Protein 5AX6 (pdb70)

Foldseek 3Di:
DLVLLLVVLLLVLLLVQLVLVLLLPQWAWFADPRDTDIDGRLLQDLPHAPPSQAADACPDPFDKTALDCNRKPFDDPPDPVVLQQAAQPLDPVGDPHDTHGPDRSHRPDRDPSQNDPQKHFGIKHQHFPDDGGSGRGFKIKTKIFGNPLSSVVSNQVSQVVVVFHFPFKFKWWAQDDDPSRITFDDDVSGGGTPVCCVVCVVVDDPNIGMTMMTMTGSCVLSDQDPVRPHDDQKDADDDPPHSFAWMWHADPPVPDIDIWGGNNDPDTKTWDWDDPPPPAFIWIFIKDWDADPVRHTDIDTATATPVRHGDDDDDWDKDWDQDPPVGRDIKIKTDKDKDKAAFDDWAPVLWFDPCVVPDDDPQVDRHRKDKDWFDDADDDDDPFDKDKEKDKAWDFAFQAAQDPVGTFFQAPGDVVCRPVTVHDGFDWPAKDWDWDDDPTMIIIKMWTWGAHPVVRDITITIRDRRIMIIMMIIMMSDDYD

Solvent-accessible surface area: 28440 Å² total; per-residue (Å²): 109,94,55,96,45,19,99,3,0,75,14,0,1,45,1,0,2,4,1,11,75,1,5,21,42,105,102,1,35,1,54,60,179,68,110,110,96,105,28,42,0,1,0,31,71,142,108,21,39,118,5,15,54,3,22,0,91,7,100,80,28,79,44,118,6,14,95,68,72,62,61,3,3,62,10,24,112,91,43,76,15,37,49,51,3,9,56,52,103,33,92,113,118,14,24,151,2,116,53,25,3,47,104,78,23,2,56,48,136,56,30,81,74,8,72,124,13,63,0,69,11,26,0,3,0,1,0,2,54,66,143,73,78,10,2,58,9,57,5,0,0,0,0,0,26,64,97,216,80,94,14,4,74,8,0,82,98,4,3,124,142,79,114,35,55,32,117,49,10,8,6,0,18,17,98,76,86,38,16,46,34,3,91,18,2,67,42,123,65,154,22,7,31,48,91,15,28,85,137,37,108,75,84,33,71,193,114,55,59,44,1,5,0,0,0,4,40,6,75,121,43,85,139,99,128,126,83,61,192,35,70,58,140,122,83,21,125,107,100,106,145,124,112,21,3,50,25,46,36,70,57,160,70,72,138,75,132,67,35,73,90,5,160,37,48,207,68,96,83,18,24,100,60,149,78,147,128,103,79,107,51,78,66,7,70,4,76,35,130,19,140,63,148,106,107,134,107,39,60,89,100,63,35,41,28,84,132,28,77,106,33,120,123,178,51,120,60,54,58,100,68,130,16,181,99,159,44,99,105,130,13,9,85,18,115,75,88,89,59,54,20,17,2,77,3,49,81,24,100,43,0,30,16,113,101,63,79,129,95,152,50,83,27,71,70,14,132,13,75,16,60,48,109,28,51,142,40,33,138,29,65,144,75,50,161,7,61,30,36,2,50,29,68,88,38,28,44,32,5,0,2,82,37,122,118,32,124,5,79,0,57,10,72,70,114,112,18,19,227,128,49,58,34,65,89,13,135,84,93,23,40,68,51,94,26,51,82,48,83,71,68,1,21,0,7,3,50,1,17,0,60,8,41,129,86,118,49,103,40,38,0,15,0,0,26,0,0,0,0,52,0,44,21,50,5,1,18,75,94,29,148

Structure (mmCIF, N/CA/C/O backbone):
data_5AX6
#
_entry.id   5AX6
#
_cell.length_a   103.948
_cell.length_b   103.948
_cell.length_c   364.474
_cell.angle_alpha   90.000
_cell.angle_beta   90.000
_cell.angle_gamma   120.000
#
_symmetry.space_group_name_H-M   'H 3 2'
#
loop_
_entity.id
_entity.type
_entity.pdbx_description
1 polymer CofB
2 non-polymer 'ACETATE ION'
3 water water
#
loop_
_atom_site.group_PDB
_atom_site.id
_atom_site.type_symbol
_atom_site.label_atom_id
_atom_site.label_alt_id
_atom_site.label_comp_id
_atom_site.label_asym_id
_atom_site.label_entity_id
_atom_site.label_seq_id
_atom_site.pdbx_PDB_ins_code
_atom_site.Cartn_x
_atom_site.Cartn_y
_atom_site.Cartn_z
_atom_site.occupancy
_atom_site.B_iso_or_equiv
_atom_site.auth_seq_id
_atom_site.auth_comp_id
_atom_site.auth_asym_id
_atom_site.auth_atom_id
_atom_site.pdbx_PDB_model_num
ATOM 1 N N . ASP A 1 3 ? -13.122 -16.879 34.366 1.00 68.36 28 ASP A N 1
ATOM 2 C CA . ASP A 1 3 ? -13.493 -17.001 32.959 1.00 65.19 28 ASP A CA 1
ATOM 3 C C . ASP A 1 3 ? -14.961 -17.416 32.795 1.00 61.77 28 ASP A C 1
ATOM 4 O O . ASP A 1 3 ? -15.365 -18.499 33.223 1.00 56.12 28 ASP A O 1
ATOM 9 N N . GLU A 1 4 ? -15.752 -16.540 32.178 1.00 58.46 29 GLU A N 1
ATOM 10 C CA . GLU A 1 4 ? -17.168 -16.795 31.943 1.00 61.75 29 GLU A CA 1
ATOM 11 C C . GLU A 1 4 ? -17.379 -18.058 31.123 1.00 64.08 29 GLU A C 1
ATOM 12 O O . GLU A 1 4 ? -18.233 -18.888 31.452 1.00 54.36 29 GLU A O 1
ATOM 18 N N . ALA A 1 5 ? -16.610 -18.184 30.044 1.00 60.08 30 ALA A N 1
ATOM 19 C CA . ALA A 1 5 ? -16.732 -19.315 29.132 1.00 59.31 30 ALA A CA 1
ATOM 20 C C . ALA A 1 5 ? -16.589 -20.640 29.875 1.00 52.68 30 ALA A C 1
ATOM 21 O O . ALA A 1 5 ? -17.359 -21.570 29.647 1.00 49.89 30 ALA A O 1
ATOM 23 N N . ARG A 1 6 ? -15.603 -20.714 30.764 1.00 51.70 31 ARG A N 1
ATOM 24 C CA . ARG A 1 6 ? -15.388 -21.902 31.581 1.00 54.41 31 ARG A CA 1
ATOM 25 C C . ARG A 1 6 ? -16.579 -22.155 32.507 1.00 54.89 31 ARG A C 1
ATOM 26 O O . ARG A 1 6 ? -17.098 -23.273 32.587 1.00 43.17 31 ARG A O 1
ATOM 34 N N . ARG A 1 7 ? -17.005 -21.109 33.210 1.00 51.65 32 ARG A N 1
ATOM 35 C CA . ARG A 1 7 ? -18.128 -21.223 34.128 1.00 48.47 32 ARG A CA 1
ATOM 36 C C . ARG A 1 7 ? -19.414 -21.583 33.393 1.00 40.49 32 ARG A C 1
ATOM 37 O O . ARG A 1 7 ? -20.262 -22.290 33.937 1.00 35.23 32 ARG A O 1
ATOM 45 N N . GLN A 1 8 ? -19.561 -21.111 32.160 1.00 34.87 33 GLN A N 1
ATOM 46 C CA . GLN A 1 8 ? -20.765 -21.429 31.410 1.00 40.71 33 GLN A CA 1
ATOM 47 C C . GLN A 1 8 ? -20.814 -22.911 31.063 1.00 41.48 33 GLN A C 1
ATOM 48 O O . GLN A 1 8 ? -21.886 -23.518 31.039 1.00 35.51 33 GLN A O 1
ATOM 54 N N . ILE A 1 9 ? -19.655 -23.499 30.794 1.00 35.45 34 ILE A N 1
ATOM 55 C CA . ILE A 1 9 ? -19.623 -24.901 30.414 1.00 33.35 34 ILE A CA 1
ATOM 56 C C . ILE A 1 9 ? -19.960 -25.782 31.614 1.00 32.25 34 ILE A C 1
ATOM 57 O O . ILE A 1 9 ? -20.714 -26.743 31.485 1.00 31.16 34 ILE A O 1
ATOM 62 N N . VAL A 1 10 ? -19.399 -25.450 32.774 1.00 33.57 35 VAL A N 1
ATOM 63 C CA . VAL A 1 10 ? -19.755 -26.124 34.020 1.00 31.26 35 VAL A CA 1
ATOM 64 C C . VAL A 1 10 ? -21.254 -25.983 34.294 1.00 33.26 35 VAL A C 1
ATOM 65 O O . VAL A 1 10 ? -21.940 -26.967 34.597 1.00 28.42 35 VAL A O 1
ATOM 69 N N . SER A 1 11 ? -21.759 -24.757 34.174 1.00 28.54 36 SER A N 1
ATOM 70 C CA . SER A 1 11 ? -23.171 -24.485 34.438 1.00 28.89 36 SER A CA 1
ATOM 71 C C . SER A 1 11 ? -24.093 -25.243 33.487 1.00 30.03 36 SER A C 1
ATOM 72 O O . SER A 1 11 ? -25.137 -25.742 33.902 1.00 25.80 36 SER A O 1
ATOM 75 N N . ASN A 1 12 ? -23.724 -25.328 32.212 1.00 25.84 37 ASN A N 1
ATOM 76 C CA . ASN A 1 12 ? -24.527 -26.100 31.273 1.00 24.94 37 ASN A CA 1
ATOM 77 C C . ASN A 1 12 ? -24.611 -27.572 31.669 1.00 20.07 37 ASN A C 1
ATOM 78 O O . ASN A 1 12 ? -25.666 -28.199 31.532 1.00 24.42 37 ASN A O 1
ATOM 83 N N . ALA A 1 13 ? -23.504 -28.125 32.142 1.00 23.86 38 ALA A N 1
ATOM 84 C CA . ALA A 1 13 ? -23.480 -29.529 32.540 1.00 29.07 38 ALA A CA 1
ATOM 85 C C . ALA A 1 13 ? -24.282 -29.740 33.834 1.00 24.66 38 ALA A C 1
ATOM 86 O O . ALA A 1 13 ? -25.023 -30.719 33.970 1.00 22.36 38 ALA A O 1
ATOM 88 N N . LEU A 1 14 ? -24.118 -28.825 34.781 1.00 24.52 39 LEU A N 1
ATOM 89 C CA . LEU A 1 14 ? -24.890 -28.868 36.020 1.00 25.36 39 LEU A CA 1
ATOM 90 C C . LEU A 1 14 ? -26.397 -28.819 35.742 1.00 25.71 39 LEU A C 1
ATOM 91 O O . LEU A 1 14 ? -27.167 -29.617 36.287 1.00 23.19 39 LEU A O 1
ATOM 96 N N . ILE A 1 15 ? -26.817 -27.884 34.897 1.00 22.61 40 ILE A N 1
ATOM 97 C CA . ILE A 1 15 ? -28.228 -27.764 34.549 1.00 20.56 40 ILE A CA 1
ATOM 98 C C . ILE A 1 15 ? -28.747 -29.004 33.817 1.00 20.56 40 ILE A C 1
ATOM 99 O O . ILE A 1 15 ? -29.896 -29.409 34.000 1.00 21.12 40 ILE A O 1
ATOM 104 N N . SER A 1 16 ? -27.913 -29.617 32.988 1.00 20.31 41 SER A N 1
ATOM 105 C CA A SER A 1 16 ? -28.344 -30.826 32.295 0.60 23.95 41 SER A CA 1
ATOM 106 C CA B SER A 1 16 ? -28.307 -30.838 32.291 0.40 23.95 41 SER A CA 1
ATOM 107 C C . SER A 1 16 ? -28.629 -31.950 33.280 1.00 20.23 41 SER A C 1
ATOM 108 O O . SER A 1 16 ? -29.619 -32.674 33.126 1.00 20.04 41 SER A O 1
ATOM 113 N N . GLU A 1 17 ? -27.763 -32.097 34.277 1.00 20.84 42 GLU A N 1
ATOM 114 C CA . GLU A 1 17 ? -27.944 -33.093 35.326 1.00 16.66 42 GLU A CA 1
ATOM 115 C C . GLU A 1 17 ? -29.235 -32.803 36.083 1.00 20.61 42 GLU A C 1
ATOM 116 O O . GLU A 1 17 ? -30.075 -33.680 36.279 1.00 17.87 42 GLU A O 1
ATOM 122 N N . ILE A 1 18 ? -29.371 -31.556 36.512 1.00 19.74 43 ILE A N 1
ATOM 123 C CA . ILE A 1 18 ? -30.544 -31.111 37.268 1.00 18.89 43 ILE A CA 1
ATOM 124 C C . ILE A 1 18 ? -31.838 -31.354 36.490 1.00 16.34 43 ILE A C 1
ATOM 125 O O . ILE A 1 18 ? -32.774 -31.951 37.017 1.00 17.76 43 ILE A O 1
ATOM 130 N N . ALA A 1 19 ? -31.882 -30.933 35.227 1.00 17.39 44 ALA A N 1
ATOM 131 C CA . ALA A 1 19 ? -33.100 -31.078 34.432 1.00 19.95 44 ALA A CA 1
ATOM 132 C C . ALA A 1 19 ? -33.480 -32.544 34.260 1.00 20.99 44 ALA A C 1
ATOM 133 O O . ALA A 1 19 ? -34.663 -32.901 34.275 1.00 19.90 44 ALA A O 1
ATOM 135 N N . GLY A 1 20 ? -32.476 -33.394 34.079 1.00 19.77 45 GLY A N 1
ATOM 136 C CA . GLY A 1 20 ? -32.727 -34.816 33.913 1.00 21.21 45 GLY A CA 1
ATOM 137 C C . GLY A 1 20 ? -33.282 -35.476 35.159 1.00 16.90 45 GLY A C 1
ATOM 138 O O . GLY A 1 20 ? -34.223 -36.276 35.084 1.00 19.49 45 GLY A O 1
ATOM 139 N N . ILE A 1 21 ? -32.715 -35.142 36.318 1.00 15.40 46 ILE A N 1
ATOM 140 C CA . ILE A 1 21 ? -33.208 -35.704 37.562 1.00 16.43 46 ILE A CA 1
ATOM 141 C C . ILE A 1 21 ? -34.653 -35.219 37.780 1.00 17.16 46 ILE A C 1
ATOM 142 O O . ILE A 1 21 ? -35.528 -35.979 38.158 1.00 14.84 46 ILE A O 1
ATOM 147 N N . VAL A 1 22 ? -34.896 -33.947 37.518 1.00 18.87 47 VAL A N 1
ATOM 148 C CA . VAL A 1 22 ? -36.248 -33.405 37.689 1.00 18.01 47 VAL A CA 1
ATOM 149 C C . VAL A 1 22 ? -37.242 -34.059 36.729 1.00 17.06 47 VAL A C 1
ATOM 150 O O . VAL A 1 22 ? -38.384 -34.348 37.107 1.00 18.16 47 VAL A O 1
ATOM 154 N N . ASP A 1 23 ? -36.793 -34.336 35.504 1.00 17.75 48 ASP A N 1
ATOM 155 C CA . ASP A 1 23 ? -37.639 -35.015 34.523 1.00 20.49 48 ASP A CA 1
ATOM 156 C C . ASP A 1 23 ? -38.073 -36.376 35.042 1.00 20.29 48 ASP A C 1
ATOM 157 O O . ASP A 1 23 ? -39.220 -36.781 34.874 1.00 18.07 48 ASP A O 1
ATOM 162 N N . PHE A 1 24 ? -37.144 -37.077 35.690 1.00 15.50 49 PHE A N 1
ATOM 163 C CA . PHE A 1 24 ? -37.410 -38.400 36.245 1.00 15.93 49 PHE A CA 1
ATOM 164 C C . PHE A 1 24 ? -38.426 -38.322 37.384 1.00 18.06 49 PHE A C 1
ATOM 165 O O . PHE A 1 24 ? -39.391 -39.105 37.443 1.00 17.81 49 PHE A O 1
ATOM 173 N N . VAL A 1 25 ? -38.195 -37.379 38.293 1.00 16.02 50 VAL A N 1
ATOM 174 C CA . VAL A 1 25 ? -39.122 -37.146 39.397 1.00 15.93 50 VAL A CA 1
ATOM 175 C C . VAL A 1 25 ? -40.526 -36.850 38.853 1.00 16.00 50 VAL A C 1
ATOM 176 O O . VAL A 1 25 ? -41.534 -37.293 39.423 1.00 17.43 50 VAL A O 1
ATOM 180 N N . ALA A 1 26 ? -40.587 -36.106 37.752 1.00 16.61 51 ALA A N 1
ATOM 181 C CA . ALA A 1 26 ? -41.881 -35.669 37.203 1.00 21.36 51 ALA A CA 1
ATOM 182 C C . ALA A 1 26 ? -42.628 -36.753 36.412 1.00 23.26 51 ALA A C 1
ATOM 183 O O . ALA A 1 26 ? -43.708 -36.498 35.860 1.00 21.20 51 ALA A O 1
ATOM 185 N N . GLU A 1 27 ? -42.069 -37.959 36.337 1.00 18.03 52 GLU A N 1
ATOM 186 C CA . GLU A 1 27 ? -42.790 -39.058 35.691 1.00 20.79 52 GLU A CA 1
ATOM 187 C C . GLU A 1 27 ? -43.190 -40.111 36.712 1.00 24.16 52 GLU A C 1
ATOM 188 O O . GLU A 1 27 ? -42.365 -40.914 37.131 1.00 23.16 52 GLU A O 1
ATOM 194 N N . GLU A 1 28 ? -44.457 -40.120 37.119 1.00 19.74 53 GLU A N 1
ATOM 195 C CA . GLU A 1 28 ? -44.901 -41.143 38.050 1.00 20.55 53 GLU A CA 1
ATOM 196 C C . GLU A 1 28 ? -45.009 -42.498 37.368 1.00 23.49 53 GLU A C 1
ATOM 197 O O . GLU A 1 28 ? -44.748 -43.534 37.984 1.00 23.80 53 GLU A O 1
ATOM 203 N N . GLN A 1 29 ? -45.410 -42.482 36.100 1.00 18.68 54 GLN A N 1
ATOM 204 C CA . GLN A 1 29 ? -45.398 -43.669 35.260 1.00 22.08 54 GLN A CA 1
ATOM 205 C C . GLN A 1 29 ? -44.237 -43.544 34.279 1.00 24.53 54 GLN A C 1
ATOM 206 O O . GLN A 1 29 ? -44.091 -42.513 33.623 1.00 21.25 54 GLN A O 1
ATOM 212 N N . ILE A 1 30 ? -43.401 -44.573 34.186 1.00 21.05 55 ILE A N 1
ATOM 213 C CA . ILE A 1 30 ? -42.243 -44.494 33.295 1.00 18.76 55 ILE A CA 1
ATOM 214 C C . ILE A 1 30 ? -42.208 -45.649 32.317 1.00 21.31 55 ILE A C 1
ATOM 215 O O . ILE A 1 30 ? -42.777 -46.706 32.581 1.00 22.40 55 ILE A O 1
ATOM 220 N N . THR A 1 31 ? -41.522 -45.442 31.196 1.00 21.78 56 THR A N 1
ATOM 221 C CA . THR A 1 31 ? -41.339 -46.491 30.203 1.00 23.78 56 THR A CA 1
ATOM 222 C C . THR A 1 31 ? -39.995 -47.190 30.427 1.00 20.39 56 THR A C 1
ATOM 223 O O . THR A 1 31 ? -38.949 -46.547 30.426 1.00 19.83 56 THR A O 1
ATOM 227 N N . VAL A 1 32 ? -40.038 -48.500 30.636 1.00 20.21 57 VAL A N 1
ATOM 228 C CA . VAL A 1 32 ? -38.820 -49.297 30.767 1.00 20.87 57 VAL A CA 1
ATOM 229 C C . VAL A 1 32 ? -38.827 -50.410 29.737 1.00 29.60 57 VAL A C 1
ATOM 230 O O . VAL A 1 32 ? -39.847 -50.663 29.097 1.00 24.61 57 VAL A O 1
ATOM 234 N N . ILE A 1 33 ? -37.682 -51.064 29.567 1.00 26.27 58 ILE A N 1
ATOM 235 C CA . ILE A 1 33 ? -37.588 -52.227 28.699 1.00 23.59 58 ILE A CA 1
ATOM 236 C C . ILE A 1 33 ? -37.519 -53.471 29.570 1.00 33.08 58 ILE A C 1
ATOM 237 O O . ILE A 1 33 ? -36.667 -53.562 30.451 1.00 31.15 58 ILE A O 1
ATOM 242 N N . GLU A 1 34 ? -38.435 -54.408 29.343 1.00 34.51 59 GLU A N 1
ATOM 243 C CA . GLU A 1 34 ? -38.432 -55.703 30.021 1.00 39.40 59 GLU A CA 1
ATOM 244 C C . GLU A 1 34 ? -38.719 -56.781 28.973 1.00 44.72 59 GLU A C 1
ATOM 245 O O . GLU A 1 34 ? -39.638 -56.632 28.170 1.00 49.50 59 GLU A O 1
ATOM 251 N N . GLN A 1 35 ? -37.927 -57.848 28.969 1.00 51.47 60 GLN A N 1
ATOM 252 C CA . GLN A 1 35 ? -38.083 -58.905 27.972 1.00 55.47 60 GLN A CA 1
ATOM 253 C C . GLN A 1 35 ? -38.030 -58.339 26.553 1.00 55.48 60 GLN A C 1
ATOM 254 O O . GLN A 1 35 ? -38.752 -58.792 25.664 1.00 59.77 60 GLN A O 1
ATOM 260 N N . GLY A 1 36 ? -37.188 -57.330 26.358 1.00 44.85 61 GLY A N 1
ATOM 261 C CA . GLY A 1 36 ? -36.986 -56.737 25.049 1.00 40.87 61 GLY A CA 1
ATOM 262 C C . GLY A 1 36 ? -38.039 -55.764 24.545 1.00 43.10 61 GLY A C 1
ATOM 263 O O . GLY A 1 36 ? -37.879 -55.208 23.460 1.00 48.00 61 GLY A O 1
ATOM 264 N N . ILE A 1 37 ? -39.109 -55.542 25.307 1.00 38.93 62 ILE A N 1
ATOM 265 C CA . ILE A 1 37 ? -40.162 -54.624 24.854 1.00 38.66 62 ILE A CA 1
ATOM 266 C C . ILE A 1 37 ? -40.496 -53.525 25.870 1.00 33.89 62 ILE A C 1
ATOM 267 O O . ILE A 1 37 ? -40.294 -53.690 27.074 1.00 34.29 62 ILE A O 1
ATOM 272 N N . GLU A 1 38 ? -41.001 -52.403 25.362 1.00 35.87 63 GLU A N 1
ATOM 273 C CA . GLU A 1 38 ? -41.381 -51.269 26.196 1.00 31.11 63 GLU A CA 1
ATOM 274 C C . GLU A 1 38 ? -42.597 -51.596 27.046 1.00 41.85 63 GLU A C 1
ATOM 275 O O . GLU A 1 38 ? -43.567 -52.185 26.574 1.00 30.00 63 GLU A O 1
ATOM 281 N N . LYS A 1 39 ? -42.526 -51.214 28.314 1.00 30.60 64 LYS A N 1
ATOM 282 C CA . LYS A 1 39 ? -43.585 -51.480 29.268 1.00 30.10 64 LYS A CA 1
ATOM 283 C C . LYS A 1 39 ? -43.713 -50.264 30.179 1.00 26.63 64 LYS A C 1
ATOM 284 O O . LYS A 1 39 ? -42.707 -49.629 30.506 1.00 26.35 64 LYS A O 1
ATOM 290 N N . GLU A 1 40 ? -44.939 -49.916 30.557 1.00 25.14 65 GLU A N 1
ATOM 291 C CA . GLU A 1 40 ? -45.146 -48.840 31.519 1.00 22.44 65 GLU A CA 1
ATOM 292 C C . GLU A 1 40 ? -45.157 -49.414 32.915 1.00 26.03 65 GLU A C 1
ATOM 293 O O . GLU A 1 40 ? -45.872 -50.380 33.194 1.00 26.56 65 GLU A O 1
ATOM 299 N N . ILE A 1 41 ? -44.368 -48.815 33.803 1.00 23.35 66 ILE A N 1
ATOM 300 C CA . ILE A 1 41 ? -44.423 -49.179 35.204 1.00 21.17 66 ILE A CA 1
ATOM 301 C C . ILE A 1 41 ? -44.483 -47.933 36.076 1.00 22.72 66 ILE A C 1
ATOM 302 O O . ILE A 1 41 ? -44.206 -46.818 35.627 1.00 22.87 66 ILE A O 1
ATOM 307 N N . THR A 1 42 ? -44.869 -48.132 37.323 1.00 21.04 67 THR A N 1
ATOM 308 C CA . THR A 1 42 ? -44.771 -47.072 38.298 1.00 21.27 67 THR A CA 1
ATOM 309 C C . THR A 1 42 ? -43.289 -46.755 38.533 1.00 20.29 67 THR A C 1
ATOM 310 O O . THR A 1 42 ? -42.482 -47.661 38.738 1.00 19.70 67 THR A O 1
ATOM 314 N N . ASN A 1 43 ? -42.944 -45.474 38.491 1.00 19.50 68 ASN A N 1
ATOM 315 C CA . ASN A 1 43 ? -41.606 -45.016 38.880 1.00 23.65 68 ASN A CA 1
ATOM 316 C C . ASN A 1 43 ? -41.239 -45.581 40.263 1.00 19.77 68 ASN A C 1
ATOM 317 O O . ASN A 1 43 ? -42.027 -45.475 41.206 1.00 18.79 68 ASN A O 1
ATOM 322 N N . PRO A 1 44 ? -40.048 -46.192 40.393 1.00 18.65 69 PRO A N 1
ATOM 323 C CA . PRO A 1 44 ? -39.664 -46.738 41.702 1.00 20.09 69 PRO A CA 1
ATOM 324 C C . PRO A 1 44 ? -39.667 -45.690 42.814 1.00 17.58 69 PRO A C 1
ATOM 325 O O . PRO A 1 44 ? -39.770 -46.054 43.984 1.00 19.91 69 PRO A O 1
ATOM 329 N N . LEU A 1 45 ? -39.549 -44.412 42.459 1.00 18.99 70 LEU A N 1
ATOM 330 C CA . LEU A 1 45 ? -39.696 -43.353 43.455 1.00 18.54 70 LEU A CA 1
ATOM 331 C C . LEU A 1 45 ? -41.010 -43.490 44.211 1.00 22.39 70 LEU A C 1
ATOM 332 O O . LEU A 1 45 ? -41.094 -43.159 45.392 1.00 20.08 70 LEU A O 1
ATOM 337 N N . TYR A 1 46 ? -42.046 -43.982 43.536 1.00 19.02 71 TYR A N 1
ATOM 338 C CA . TYR A 1 46 ? -43.390 -43.881 44.099 1.00 19.70 71 TYR A CA 1
ATOM 339 C C . TYR A 1 46 ? -44.015 -45.234 44.462 1.00 24.08 71 TYR A C 1
ATOM 340 O O . TYR A 1 46 ? -45.236 -45.356 44.624 1.00 27.60 71 TYR A O 1
ATOM 349 N N . GLU A 1 47 ? -43.158 -46.230 44.617 1.00 24.62 72 GLU A N 1
ATOM 350 C CA . GLU A 1 47 ? -43.561 -47.550 45.086 1.00 26.85 72 GLU A CA 1
ATOM 351 C C . GLU A 1 47 ? -43.276 -47.712 46.570 1.00 32.63 72 GLU A C 1
ATOM 352 O O . GLU A 1 47 ? -42.156 -47.473 47.019 1.00 29.65 72 GLU A O 1
ATOM 358 N N . GLN A 1 48 ? -44.280 -48.130 47.334 1.00 29.20 73 GLN A N 1
ATOM 359 C CA . GLN A 1 48 ? -44.099 -48.309 48.777 1.00 32.95 73 GLN A CA 1
ATOM 360 C C . GLN A 1 48 ? -43.028 -49.339 49.114 1.00 33.16 73 GLN A C 1
ATOM 361 O O . GLN A 1 48 ? -42.472 -49.332 50.209 1.00 36.82 73 GLN A O 1
ATOM 367 N N . SER A 1 49 ? -42.744 -50.233 48.178 1.00 29.60 74 SER A N 1
ATOM 368 C CA . SER A 1 49 ? -41.850 -51.347 48.467 1.00 34.63 74 SER A CA 1
ATOM 369 C C . SER A 1 49 ? -40.438 -51.091 47.975 1.00 33.99 74 SER A C 1
ATOM 370 O O . SER A 1 49 ? -39.568 -51.947 48.108 1.00 33.98 74 SER A O 1
ATOM 373 N N . SER A 1 50 ? -40.202 -49.920 47.392 1.00 33.15 75 SER A N 1
ATOM 374 C CA . SER A 1 50 ? -38.864 -49.622 46.890 1.00 30.50 75 SER A CA 1
ATOM 375 C C . SER A 1 50 ? -37.887 -49.452 48.045 1.00 32.23 75 SER A C 1
ATOM 376 O O . SER A 1 50 ? -38.291 -49.279 49.202 1.00 32.93 75 SER A O 1
ATOM 379 N N . GLY A 1 51 ? -36.598 -49.506 47.726 1.00 28.41 76 GLY A N 1
ATOM 380 C CA . GLY A 1 51 ? -35.571 -49.262 48.717 1.00 26.85 76 GLY A CA 1
ATOM 381 C C . GLY A 1 51 ? -34.784 -48.006 48.405 1.00 24.98 76 GLY A C 1
ATOM 382 O O . GLY A 1 51 ? -35.146 -47.224 47.520 1.00 22.82 76 GLY A O 1
ATOM 383 N N . ILE A 1 52 ? -33.707 -47.817 49.151 1.00 22.34 77 ILE A N 1
ATOM 384 C CA . ILE A 1 52 ? -32.766 -46.719 48.939 1.00 27.22 77 ILE A CA 1
ATOM 385 C C . ILE A 1 52 ? -32.187 -46.753 47.526 1.00 23.53 77 ILE A C 1
ATOM 386 O O . ILE A 1 52 ? -31.850 -47.824 47.030 1.00 23.88 77 ILE A O 1
ATOM 391 N N . PRO A 1 53 ? -32.049 -45.586 46.862 1.00 19.57 78 PRO A N 1
ATOM 392 C CA . PRO A 1 53 ? -32.343 -44.208 47.260 1.00 19.95 78 PRO A CA 1
ATOM 393 C C . PRO A 1 53 ? -33.726 -43.721 46.821 1.00 17.42 78 PRO A C 1
ATOM 394 O O . PRO A 1 53 ? -34.047 -42.546 47.005 1.00 19.77 78 PRO A O 1
ATOM 398 N N . TYR A 1 54 ? -34.519 -44.600 46.224 1.00 17.00 79 TYR A N 1
ATOM 399 C CA . TYR A 1 54 ? -35.780 -44.173 45.637 1.00 17.08 79 TYR A CA 1
ATOM 400 C C . TYR A 1 54 ? -36.767 -43.690 46.674 1.00 19.04 79 TYR A C 1
ATOM 401 O O . TYR A 1 54 ? -37.556 -42.792 46.395 1.00 21.50 79 TYR A O 1
ATOM 410 N N . ILE A 1 55 ? -36.752 -44.308 47.851 1.00 19.98 80 ILE A N 1
ATOM 411 C CA . ILE A 1 55 ? -37.720 -43.933 48.885 1.00 21.00 80 ILE A CA 1
ATOM 412 C C . ILE A 1 55 ? -37.234 -42.796 49.780 1.00 24.82 80 ILE A C 1
ATOM 413 O O . ILE A 1 55 ? -37.947 -42.392 50.698 1.00 19.29 80 ILE A O 1
ATOM 418 N N . ASN A 1 56 ? -36.026 -42.298 49.539 1.00 17.10 81 ASN A N 1
ATOM 419 C CA . ASN A 1 56 ? -35.489 -41.207 50.350 1.00 18.77 81 ASN A CA 1
ATOM 420 C C . ASN A 1 56 ? -36.311 -39.930 50.194 1.00 21.91 81 ASN A C 1
ATOM 421 O O . ASN A 1 56 ? -36.543 -39.484 49.076 1.00 19.65 81 ASN A O 1
ATOM 426 N N . ARG A 1 57 ? -36.730 -39.339 51.312 1.00 19.32 82 ARG A N 1
ATOM 427 C CA . ARG A 1 57 ? -37.408 -38.033 51.300 1.00 19.66 82 ARG A CA 1
ATOM 428 C C . ARG A 1 57 ? -36.927 -37.151 52.431 1.00 17.66 82 ARG A C 1
ATOM 429 O O . ARG A 1 57 ? -36.660 -37.635 53.530 1.00 17.91 82 ARG A O 1
ATOM 437 N N . THR A 1 58 ? -36.866 -35.853 52.174 1.00 17.74 83 THR A N 1
ATOM 438 C CA . THR A 1 58 ? -36.746 -34.890 53.254 1.00 18.71 83 THR A CA 1
ATOM 439 C C . THR A 1 58 ? -38.128 -34.268 53.482 1.00 20.69 83 THR A C 1
ATOM 440 O O . THR A 1 58 ? -39.033 -34.439 52.665 1.00 21.03 83 THR A O 1
ATOM 444 N N . THR A 1 59 ? -38.307 -33.555 54.588 1.00 17.65 84 THR A N 1
ATOM 445 C CA . THR A 1 59 ? -39.648 -33.059 54.909 1.00 22.12 84 THR A CA 1
ATOM 446 C C . THR A 1 59 ? -39.689 -31.546 55.092 1.00 22.87 84 THR A C 1
ATOM 447 O O . THR A 1 59 ? -40.677 -31.001 55.604 1.00 28.00 84 THR A O 1
ATOM 451 N N . ASN A 1 60 ? -38.636 -30.862 54.660 1.00 21.52 85 ASN A N 1
ATOM 452 C CA . ASN A 1 60 ? -38.590 -29.405 54.786 1.00 22.76 85 ASN A CA 1
ATOM 453 C C . ASN A 1 60 ? -39.363 -28.696 53.665 1.00 23.20 85 ASN A C 1
ATOM 454 O O . ASN A 1 60 ? -38.775 -28.117 52.747 1.00 22.64 85 ASN A O 1
ATOM 459 N N . LYS A 1 61 ? -40.692 -28.727 53.753 1.00 23.23 86 LYS A N 1
ATOM 460 C CA . LYS A 1 61 ? -41.534 -28.108 52.719 1.00 27.49 86 LYS A CA 1
ATOM 461 C C . LYS A 1 61 ? -41.363 -26.596 52.673 1.00 21.80 86 LYS A C 1
ATOM 462 O O . LYS A 1 61 ? -41.451 -25.984 51.612 1.00 25.60 86 LYS A O 1
ATOM 468 N N . ASP A 1 62 ? -41.149 -25.997 53.839 1.00 24.23 87 ASP A N 1
ATOM 469 C CA . ASP A 1 62 ? -40.839 -24.576 53.939 1.00 27.04 87 ASP A CA 1
ATOM 470 C C . ASP A 1 62 ? -39.373 -24.360 53.566 1.00 22.77 87 ASP A C 1
ATOM 471 O O . ASP A 1 62 ? -38.493 -24.983 54.151 1.00 23.71 87 ASP A O 1
ATOM 476 N N . LEU A 1 63 ? -39.115 -23.493 52.590 1.00 18.87 88 LEU A N 1
ATOM 477 C CA . LEU A 1 63 ? -37.743 -23.211 52.160 1.00 26.05 88 LEU A CA 1
ATOM 478 C C . LEU A 1 63 ? -36.833 -22.769 53.309 1.00 29.04 88 LEU A C 1
ATOM 479 O O . LEU A 1 63 ? -35.600 -22.893 53.234 1.00 24.67 88 LEU A O 1
ATOM 484 N N . ASN A 1 64 ? -37.439 -22.256 54.375 1.00 26.53 89 ASN A N 1
ATOM 485 C CA . ASN A 1 64 ? -36.662 -21.704 55.473 1.00 24.56 89 ASN A CA 1
ATOM 486 C C . ASN A 1 64 ? -36.488 -22.670 56.637 1.00 26.60 89 ASN A C 1
ATOM 487 O O . ASN A 1 64 ? -35.805 -22.357 57.608 1.00 28.31 89 ASN A O 1
ATOM 492 N N . SER A 1 65 ? -37.086 -23.851 56.530 1.00 23.80 90 SER A N 1
ATOM 493 C CA . SER A 1 65 ? -37.011 -24.833 57.608 1.00 25.42 90 SER A CA 1
ATOM 494 C C . SER A 1 65 ? -35.693 -25.579 57.572 1.00 28.43 90 SER A C 1
ATOM 495 O O . SER A 1 65 ? -34.987 -25.548 56.563 1.00 22.68 90 SER A O 1
ATOM 498 N N . THR A 1 66 ? -35.374 -26.255 58.676 1.00 22.42 91 THR A N 1
ATOM 499 C CA . THR A 1 66 ? -34.128 -27.005 58.801 1.00 19.09 91 THR A CA 1
ATOM 500 C C . THR A 1 66 ? -33.985 -28.093 57.744 1.00 20.00 91 THR A C 1
ATOM 501 O O . THR A 1 66 ? -34.894 -28.901 57.559 1.00 19.61 91 THR A O 1
ATOM 505 N N . MET A 1 67 ? -32.828 -28.125 57.093 1.00 20.40 92 MET A N 1
ATOM 506 C CA . MET A 1 67 ? -32.504 -29.169 56.126 1.00 20.26 92 MET A CA 1
ATOM 507 C C . MET A 1 67 ? -32.206 -30.471 56.850 1.00 26.19 92 MET A C 1
ATOM 508 O O . MET A 1 67 ? -31.672 -30.457 57.965 1.00 22.26 92 MET A O 1
ATOM 513 N N . SER A 1 68 ? -32.536 -31.591 56.222 1.00 18.89 93 SER A N 1
ATOM 514 C CA . SER A 1 68 ? -32.287 -32.902 56.822 1.00 22.92 93 SER A CA 1
ATOM 515 C C . SER A 1 68 ? -30.805 -33.137 57.135 1.00 18.88 93 SER A C 1
ATOM 516 O O . SER A 1 68 ? -29.931 -32.636 56.436 1.00 22.15 93 SER A O 1
ATOM 519 N N . THR A 1 69 ? -30.533 -33.909 58.185 1.00 20.52 94 THR A N 1
ATOM 520 C CA . THR A 1 69 ? -29.166 -34.305 58.525 1.00 22.81 94 THR A CA 1
ATOM 521 C C . THR A 1 69 ? -29.008 -35.810 58.416 1.00 25.47 94 THR A C 1
ATOM 522 O O . THR A 1 69 ? -27.997 -36.370 58.829 1.00 23.32 94 THR A O 1
ATOM 526 N N . ASN A 1 70 ? -30.031 -36.457 57.871 1.00 22.95 95 ASN A N 1
ATOM 527 C CA . ASN A 1 70 ? -30.159 -37.915 57.908 1.00 26.77 95 ASN A CA 1
ATOM 528 C C . ASN A 1 70 ? -29.910 -38.503 56.513 1.00 27.53 95 ASN A C 1
ATOM 529 O O . ASN A 1 70 ? -30.610 -38.155 55.568 1.00 23.42 95 ASN A O 1
ATOM 534 N N . ALA A 1 71 ? -28.911 -39.378 56.373 1.00 26.15 96 ALA A N 1
ATOM 535 C CA . ALA A 1 71 ? -28.494 -39.846 55.045 1.00 26.80 96 ALA A CA 1
ATOM 536 C C . ALA A 1 71 ? -29.503 -40.798 54.408 1.00 24.85 96 ALA A C 1
ATOM 537 O O . ALA A 1 71 ? -29.382 -41.155 53.230 1.00 28.34 96 ALA A O 1
ATOM 539 N N . SER A 1 72 ? -30.491 -41.214 55.191 1.00 23.52 97 SER A N 1
ATOM 540 C CA . SER A 1 72 ? -31.591 -42.011 54.666 1.00 22.45 97 SER A CA 1
ATOM 541 C C . SER A 1 72 ? -32.731 -41.101 54.210 1.00 22.70 97 SER A C 1
ATOM 542 O O . SER A 1 72 ? -33.753 -41.574 53.724 1.00 20.53 97 SER A O 1
ATOM 545 N N . GLU A 1 73 ? -32.553 -39.796 54.387 1.00 20.66 98 GLU A N 1
ATOM 546 C CA . GLU A 1 73 ? -33.552 -38.820 53.947 1.00 22.19 98 GLU A CA 1
ATOM 547 C C . GLU A 1 73 ? -33.045 -38.055 52.733 1.00 16.89 98 GLU A C 1
ATOM 548 O O . GLU A 1 73 ? -33.677 -38.065 51.683 1.00 20.26 98 GLU A O 1
ATOM 554 N N . PHE A 1 74 ? -31.895 -37.402 52.862 1.00 20.99 99 PHE A N 1
ATOM 555 C CA . PHE A 1 74 ? -31.304 -36.798 51.678 1.00 19.35 99 PHE A CA 1
ATOM 556 C C . PHE A 1 74 ? -30.607 -37.875 50.858 1.00 19.83 99 PHE A C 1
ATOM 557 O O . PHE A 1 74 ? -30.453 -39.019 51.299 1.00 21.37 99 PHE A O 1
ATOM 565 N N . ILE A 1 75 ? -30.194 -37.506 49.657 1.00 18.57 100 ILE A N 1
ATOM 566 C CA . ILE A 1 75 ? -29.507 -38.433 48.769 1.00 17.81 100 ILE A CA 1
ATOM 567 C C . ILE A 1 75 ? -28.094 -37.923 48.512 1.00 18.70 100 ILE A C 1
ATOM 568 O O . ILE A 1 75 ? -27.904 -36.847 47.947 1.00 18.70 100 ILE A O 1
ATOM 573 N N . ASN A 1 76 ? -27.096 -38.679 48.943 1.00 21.93 101 ASN A N 1
ATOM 574 C CA . ASN A 1 76 ? -25.722 -38.255 48.719 1.00 23.41 101 ASN A CA 1
ATOM 575 C C . ASN A 1 76 ? -25.403 -38.415 47.238 1.00 23.01 101 ASN A C 1
ATOM 576 O O . ASN A 1 76 ? -25.863 -39.363 46.602 1.00 24.94 101 ASN A O 1
ATOM 581 N N . TRP A 1 77 ? -24.646 -37.481 46.674 1.00 20.97 102 TRP A N 1
ATOM 582 C CA . TRP A 1 77 ? -24.391 -37.494 45.233 1.00 21.75 102 TRP A CA 1
ATOM 583 C C . TRP A 1 77 ? -22.904 -37.315 44.931 1.00 25.10 102 TRP A C 1
ATOM 584 O O . TRP A 1 77 ? -22.169 -36.760 45.744 1.00 26.11 102 TRP A O 1
ATOM 595 N N . GLY A 1 78 ? -22.472 -37.783 43.760 1.00 25.69 103 GLY A N 1
ATOM 596 C CA . GLY A 1 78 ? -21.119 -37.537 43.284 1.00 27.94 103 GLY A CA 1
ATOM 597 C C . GLY A 1 78 ? -20.105 -38.605 43.668 1.00 34.74 103 GLY A C 1
ATOM 598 O O . GLY A 1 78 ? -20.468 -39.748 43.970 1.00 30.94 103 GLY A O 1
ATOM 599 N N . ALA A 1 79 ? -18.828 -38.218 43.663 1.00 40.02 104 ALA A N 1
ATOM 600 C CA . ALA A 1 79 ? -17.719 -39.130 43.951 1.00 36.29 104 ALA A CA 1
ATOM 601 C C . ALA A 1 79 ? -17.886 -39.838 45.293 1.00 34.23 104 ALA A C 1
ATOM 602 O O . ALA A 1 79 ? -18.259 -39.223 46.294 1.00 42.08 104 ALA A O 1
ATOM 604 N N . GLY A 1 80 ? -17.617 -41.141 45.302 1.00 34.08 105 GLY A N 1
ATOM 605 C CA . GLY A 1 80 ? -17.690 -41.925 46.519 1.00 31.48 105 GLY A CA 1
ATOM 606 C C . GLY A 1 80 ? -19.050 -42.536 46.779 1.00 32.35 105 GLY A C 1
ATOM 607 O O . GLY A 1 80 ? -19.202 -43.354 47.687 1.00 34.99 105 GLY A O 1
ATOM 608 N N . THR A 1 81 ? -20.043 -42.142 45.989 1.00 25.66 106 THR A N 1
ATOM 609 C CA . THR A 1 81 ? -21.392 -42.686 46.138 1.00 29.13 106 THR A CA 1
ATOM 610 C C . THR A 1 81 ? -21.714 -43.571 44.944 1.00 27.91 106 THR A C 1
ATOM 611 O O . THR A 1 81 ? -21.071 -43.464 43.903 1.00 28.41 106 THR A O 1
ATOM 615 N N . SER A 1 82 ? -22.718 -44.427 45.099 1.00 26.04 107 SER A N 1
ATOM 616 C CA . SER A 1 82 ? -23.132 -45.325 44.025 1.00 27.23 107 SER A CA 1
ATOM 617 C C . SER A 1 82 ? -24.443 -44.848 43.428 1.00 27.32 107 SER A C 1
ATOM 618 O O . SER A 1 82 ? -24.999 -45.468 42.512 1.00 24.79 107 SER A O 1
ATOM 621 N N . THR A 1 83 ? -24.907 -43.715 43.937 1.00 20.41 108 THR A N 1
ATOM 622 C CA . THR A 1 83 ? -26.253 -43.226 43.667 1.00 20.12 108 THR A CA 1
ATOM 623 C C . THR A 1 83 ? -26.585 -43.099 42.188 1.00 23.04 108 THR A C 1
ATOM 624 O O . THR A 1 83 ? -27.732 -43.310 41.795 1.00 21.10 108 THR A O 1
ATOM 628 N N . ARG A 1 84 ? -25.594 -42.773 41.358 1.00 19.90 109 ARG A N 1
ATOM 629 C CA . ARG A 1 84 ? -25.891 -42.550 39.946 1.00 19.41 109 ARG A CA 1
ATOM 630 C C . ARG A 1 84 ? -26.478 -43.783 39.266 1.00 19.97 109 ARG A C 1
ATOM 631 O O . ARG A 1 84 ? -27.286 -43.659 38.338 1.00 19.00 109 ARG A O 1
ATOM 639 N N . ILE A 1 85 ? -26.101 -44.974 39.719 1.00 20.89 110 ILE A N 1
ATOM 640 C CA . ILE A 1 85 ? -26.579 -46.185 39.053 1.00 19.28 110 ILE A CA 1
ATOM 641 C C . ILE A 1 85 ? -28.093 -46.343 39.134 1.00 20.23 110 ILE A C 1
ATOM 642 O O . ILE A 1 85 ? -28.700 -46.934 38.248 1.00 18.70 110 ILE A O 1
ATOM 647 N N . PHE A 1 86 ? -28.716 -45.783 40.164 1.00 18.97 111 PHE A N 1
ATOM 648 C CA . PHE A 1 86 ? -30.168 -45.929 40.301 1.00 17.87 111 PHE A CA 1
ATOM 649 C C . PHE A 1 86 ? -30.967 -44.957 39.429 1.00 17.13 111 PHE A C 1
ATOM 650 O O . PHE A 1 86 ? -32.177 -45.118 39.260 1.00 20.60 111 PHE A O 1
ATOM 658 N N . PHE A 1 87 ? -30.291 -43.960 38.873 1.00 16.95 112 PHE A N 1
ATOM 659 C CA . PHE A 1 87 ? -30.945 -42.983 38.010 1.00 16.63 112 PHE A CA 1
ATOM 660 C C . PHE A 1 87 ? -30.450 -43.072 36.575 1.00 18.87 112 PHE A C 1
ATOM 661 O O . PHE A 1 87 ? -30.709 -42.180 35.762 1.00 18.53 112 PHE A O 1
ATOM 669 N N . THR A 1 88 ? -29.740 -44.152 36.271 1.00 17.69 113 THR A N 1
ATOM 670 C CA . THR A 1 88 ? -29.282 -44.385 34.902 1.00 16.38 113 THR A CA 1
ATOM 671 C C . THR A 1 88 ? -29.633 -45.806 34.466 1.00 18.06 113 THR A C 1
ATOM 672 O O . THR A 1 88 ? -29.947 -46.644 35.293 1.00 15.53 113 THR A O 1
ATOM 676 N N . ARG A 1 89 ? -29.604 -46.067 33.165 1.00 17.10 114 ARG A N 1
ATOM 677 C CA . ARG A 1 89 ? -30.034 -47.375 32.666 1.00 20.73 114 ARG A CA 1
ATOM 678 C C . ARG A 1 89 ? -29.219 -48.526 33.237 1.00 20.27 114 ARG A C 1
ATOM 679 O O . ARG A 1 89 ? -28.001 -48.426 33.386 1.00 20.69 114 ARG A O 1
ATOM 687 N N . LYS A 1 90 ? -29.899 -49.625 33.531 1.00 17.02 115 LYS A N 1
ATOM 688 C CA . LYS A 1 90 ? -29.226 -50.853 33.936 1.00 20.80 115 LYS A CA 1
ATOM 689 C C . LYS A 1 90 ? -28.145 -51.254 32.919 1.00 22.00 115 LYS A C 1
ATOM 690 O O . LYS A 1 90 ? -27.053 -51.669 33.298 1.00 21.26 115 LYS A O 1
ATOM 696 N N . TYR A 1 91 ? -28.442 -51.103 31.631 1.00 20.47 116 TYR A N 1
ATOM 697 C CA . TYR A 1 91 ? -27.498 -51.541 30.607 1.00 23.68 116 TYR A CA 1
ATOM 698 C C . TYR A 1 91 ? -26.656 -50.404 30.069 1.00 22.44 116 TYR A C 1
ATOM 699 O O . TYR A 1 91 ? -26.275 -50.399 28.899 1.00 20.62 116 TYR A O 1
ATOM 708 N N . CYS A 1 92 ? -26.371 -49.437 30.938 1.00 17.25 117 CYS A N 1
ATOM 709 C CA . CYS A 1 92 ? -25.281 -48.498 30.708 1.00 19.96 117 CYS A CA 1
ATOM 710 C C . CYS A 1 92 ? -23.978 -49.258 30.433 1.00 24.82 117 CYS A C 1
ATOM 711 O O . CYS A 1 92 ? -23.083 -48.745 29.760 1.00 22.52 117 CYS A O 1
ATOM 714 N N . ILE A 1 93 ? -23.869 -50.464 30.986 1.00 21.22 118 ILE A N 1
ATOM 715 C CA . ILE A 1 93 ? -22.813 -51.404 30.575 1.00 19.40 118 ILE A CA 1
ATOM 716 C C . ILE A 1 93 ? -23.476 -52.675 30.058 1.00 24.90 118 ILE A C 1
ATOM 717 O O . ILE A 1 93 ? -24.614 -52.968 30.410 1.00 20.91 118 ILE A O 1
ATOM 722 N N . SER A 1 94 ? -22.771 -53.420 29.210 1.00 19.37 119 SER A N 1
ATOM 723 C CA . SER A 1 94 ? -23.366 -54.533 28.493 1.00 22.82 119 SER A CA 1
ATOM 724 C C . SER A 1 94 ? -23.901 -55.612 29.434 1.00 21.92 119 SER A C 1
ATOM 725 O O . SER A 1 94 ? -24.979 -56.164 29.221 1.00 26.44 119 SER A O 1
ATOM 728 N N . THR A 1 95 ? -23.152 -55.895 30.488 1.00 21.71 120 THR A N 1
ATOM 729 C CA . THR A 1 95 ? -23.512 -56.968 31.391 1.00 22.55 120 THR A CA 1
ATOM 730 C C . THR A 1 95 ? -24.573 -56.540 32.400 1.00 25.11 120 THR A C 1
ATOM 731 O O . THR A 1 95 ? -25.114 -57.376 33.113 1.00 20.50 120 THR A O 1
ATOM 735 N N . GLY A 1 96 ? -24.846 -55.236 32.467 1.00 23.06 121 GLY A N 1
ATOM 736 C CA . GLY A 1 96 ? -25.842 -54.710 33.385 1.00 20.61 121 GLY A CA 1
ATOM 737 C C . GLY A 1 96 ? -25.245 -54.285 34.724 1.00 26.76 121 GLY A C 1
ATOM 738 O O . GLY A 1 96 ? -24.416 -54.990 35.307 1.00 23.55 121 GLY A O 1
ATOM 739 N N . THR A 1 97 ? -25.660 -53.119 35.205 1.00 22.78 122 THR A N 1
ATOM 740 C CA . THR A 1 97 ? -25.294 -52.666 36.543 1.00 20.82 122 THR A CA 1
ATOM 741 C C . THR A 1 97 ? -26.181 -53.301 37.589 1.00 24.15 122 THR A C 1
ATOM 742 O O . THR A 1 97 ? -27.062 -54.101 37.267 1.00 24.90 122 THR A O 1
ATOM 746 N N . GLN A 1 98 ? -25.972 -52.914 38.848 1.00 25.26 123 GLN A N 1
ATOM 747 C CA . GLN A 1 98 ? -26.859 -53.322 39.932 1.00 26.24 123 GLN A CA 1
ATOM 748 C C . GLN A 1 98 ? -28.198 -52.580 39.919 1.00 28.19 123 GLN A C 1
ATOM 749 O O . GLN A 1 98 ? -29.109 -52.922 40.679 1.00 29.62 123 GLN A O 1
ATOM 755 N N . GLY A 1 99 ? -28.311 -51.551 39.084 1.00 29.03 124 GLY A N 1
ATOM 756 C CA . GLY A 1 99 ? -29.589 -50.880 38.896 1.00 23.67 124 GLY A CA 1
ATOM 757 C C . GLY A 1 99 ? -30.591 -51.875 38.330 1.00 27.53 124 GLY A C 1
ATOM 758 O O . GLY A 1 99 ? -30.219 -52.791 37.594 1.00 25.84 124 GLY A O 1
ATOM 759 N N . ASN A 1 100 ? -31.864 -51.703 38.663 1.00 25.06 125 ASN A N 1
ATOM 760 C CA . ASN A 1 100 ? -32.875 -52.687 38.295 1.00 25.42 125 ASN A CA 1
ATOM 761 C C . ASN A 1 100 ? -33.750 -52.277 37.119 1.00 27.07 125 ASN A C 1
ATOM 762 O O . ASN A 1 100 ? -34.625 -53.038 36.706 1.00 29.82 125 ASN A O 1
ATOM 767 N N . TYR A 1 101 ? -33.509 -51.087 36.574 1.00 21.41 126 TYR A N 1
ATOM 768 C CA . TYR A 1 101 ? -34.385 -50.543 35.550 1.00 20.25 126 TYR A CA 1
ATOM 769 C C . TYR A 1 101 ? -33.668 -50.149 34.275 1.00 17.91 126 TYR A C 1
ATOM 770 O O . TYR A 1 101 ? -32.730 -49.333 34.271 1.00 18.94 126 TYR A O 1
ATOM 779 N N . GLU A 1 102 ? -34.126 -50.730 33.175 1.00 19.18 127 GLU A N 1
ATOM 780 C CA . GLU A 1 102 ? -33.687 -50.292 31.873 1.00 21.58 127 GLU A CA 1
ATOM 781 C C . GLU A 1 102 ? -34.631 -49.217 31.365 1.00 21.83 127 GLU A C 1
ATOM 782 O O . GLU A 1 102 ? -35.566 -49.520 30.623 1.00 22.69 127 GLU A O 1
ATOM 788 N N . PHE A 1 103 ? -34.405 -47.969 31.776 1.00 19.70 128 PHE A N 1
ATOM 789 C CA . PHE A 1 103 ? -35.191 -46.851 31.256 1.00 22.65 128 PHE A CA 1
ATOM 790 C C . PHE A 1 103 ? -35.128 -46.799 29.730 1.00 26.68 128 PHE A C 1
ATOM 791 O O . PHE A 1 103 ? -34.086 -47.072 29.138 1.00 22.55 128 PHE A O 1
ATOM 799 N N . SER A 1 104 ? -36.243 -46.464 29.083 1.00 22.73 129 SER A N 1
ATOM 800 C CA . SER A 1 104 ? -36.279 -46.467 27.615 1.00 23.25 129 SER A CA 1
ATOM 801 C C . SER A 1 104 ? -35.485 -45.314 27.038 1.00 27.33 129 SER A C 1
ATOM 802 O O . SER A 1 104 ? -35.076 -45.363 25.885 1.00 27.31 129 SER A O 1
ATOM 805 N N . LYS A 1 105 ? -35.268 -44.286 27.853 1.00 22.05 130 LYS A N 1
ATOM 806 C CA . LYS A 1 105 ? -34.499 -43.109 27.472 1.00 26.28 130 LYS A CA 1
ATOM 807 C C . LYS A 1 105 ? -33.524 -42.776 28.591 1.00 30.33 130 LYS A C 1
ATOM 808 O O . LYS A 1 105 ? -33.762 -43.156 29.728 1.00 28.52 130 LYS A O 1
ATOM 814 N N . ASP A 1 106 ? -32.451 -42.048 28.301 1.00 21.29 131 ASP A N 1
ATOM 815 C CA . ASP A 1 106 ? -31.565 -41.581 29.371 1.00 23.14 131 ASP A CA 1
ATOM 816 C C . ASP A 1 106 ? -32.047 -40.259 29.958 1.00 23.88 131 ASP A C 1
ATOM 817 O O . ASP A 1 106 ? -32.146 -39.260 29.254 1.00 26.72 131 ASP A O 1
ATOM 822 N N . TYR A 1 107 ? -32.339 -40.242 31.250 1.00 19.44 132 TYR A N 1
ATOM 823 C CA . TYR A 1 107 ? -32.652 -38.975 31.906 1.00 17.50 132 TYR A CA 1
ATOM 824 C C . TYR A 1 107 ? -31.384 -38.161 32.063 1.00 22.96 132 TYR A C 1
ATOM 825 O O . TYR A 1 107 ? -31.354 -36.960 31.793 1.00 19.87 132 TYR A O 1
ATOM 834 N N . ILE A 1 108 ? -30.334 -38.837 32.521 1.00 19.78 133 ILE A N 1
ATOM 835 C CA . ILE A 1 108 ? -29.000 -38.266 32.572 1.00 20.89 133 ILE A CA 1
ATOM 836 C C . ILE A 1 108 ? -28.049 -39.283 31.944 1.00 20.90 133 ILE A C 1
ATOM 837 O O . ILE A 1 108 ? -28.369 -40.466 31.874 1.00 19.54 133 ILE A O 1
ATOM 842 N N . PRO A 1 109 ? -26.883 -38.820 31.488 1.00 20.60 134 PRO A N 1
ATOM 843 C CA . PRO A 1 109 ? -25.933 -39.729 30.830 1.00 23.50 134 PRO A CA 1
ATOM 844 C C . PRO A 1 109 ? -25.421 -40.831 31.757 1.00 22.66 134 PRO A C 1
ATOM 845 O O . PRO A 1 109 ? -25.298 -40.617 32.963 1.00 19.88 134 PRO A O 1
ATOM 849 N N . CYS A 1 110 ? -25.119 -41.998 31.197 1.00 20.87 135 CYS A N 1
ATOM 850 C CA . CYS A 1 110 ? -24.505 -43.071 31.961 1.00 23.92 135 CYS A CA 1
ATOM 851 C C . CYS A 1 110 ? -23.282 -42.578 32.707 1.00 23.39 135 CYS A C 1
ATOM 852 O O . CYS A 1 110 ? -23.105 -42.828 33.902 1.00 21.27 135 CYS A O 1
ATOM 855 N N . GLU A 1 111 ? -22.436 -41.867 31.980 1.00 23.12 136 GLU A N 1
ATOM 856 C CA . GLU A 1 111 ? -21.214 -41.337 32.548 1.00 20.84 136 GLU A CA 1
ATOM 857 C C . GLU A 1 111 ? -21.455 -39.896 32.963 1.00 22.62 136 GLU A C 1
ATOM 858 O O . GLU A 1 111 ? -21.959 -39.105 32.170 1.00 25.43 136 GLU A O 1
ATOM 864 N N . GLU A 1 112 ? -21.118 -39.552 34.202 1.00 23.76 137 GLU A N 1
ATOM 865 C CA . GLU A 1 112 ? -21.213 -38.157 34.610 1.00 25.82 137 GLU A CA 1
ATOM 866 C C . GLU A 1 112 ? -20.378 -37.309 33.672 1.00 27.49 137 GLU A C 1
ATOM 867 O O . GLU A 1 112 ? -19.263 -37.698 33.327 1.00 27.78 137 GLU A O 1
ATOM 873 N N . PRO A 1 113 ? -20.924 -36.162 33.237 1.00 27.05 138 PRO A N 1
ATOM 874 C CA . PRO A 1 113 ? -20.202 -35.194 32.403 1.00 33.15 138 PRO A CA 1
ATOM 875 C C . PRO A 1 113 ? -18.784 -34.943 32.915 1.00 32.69 138 PRO A C 1
ATOM 876 O O . PRO A 1 113 ? -18.585 -34.608 34.083 1.00 30.88 138 PRO A O 1
ATOM 880 N N . ALA A 1 114 ? -17.814 -35.133 32.025 1.00 31.59 139 ALA A N 1
ATOM 881 C CA . ALA A 1 114 ? -16.395 -35.079 32.366 1.00 36.48 139 ALA A CA 1
ATOM 882 C C . ALA A 1 114 ? -16.001 -33.807 33.107 1.00 26.80 139 ALA A C 1
ATOM 883 O O . ALA A 1 114 ? -15.227 -33.853 34.062 1.00 31.58 139 ALA A O 1
ATOM 885 N N . ILE A 1 115 ? -16.545 -32.679 32.669 1.00 32.67 140 ILE A N 1
ATOM 886 C CA . ILE A 1 115 ? -16.185 -31.385 33.239 1.00 33.50 140 ILE A CA 1
ATOM 887 C C . ILE A 1 115 ? -16.492 -31.338 34.740 1.00 37.56 140 ILE A C 1
ATOM 888 O O . ILE A 1 115 ? -15.824 -30.638 35.501 1.00 31.97 140 ILE A O 1
ATOM 893 N N . LEU A 1 116 ? -17.474 -32.122 35.175 1.00 29.54 141 LEU A N 1
ATOM 894 C CA . LEU A 1 116 ? -17.905 -32.085 36.571 1.00 30.78 141 LEU A CA 1
ATOM 895 C C . LEU A 1 116 ? -17.070 -32.978 37.494 1.00 31.16 141 LEU A C 1
ATOM 896 O O . LEU A 1 116 ? -17.317 -33.037 38.702 1.00 34.14 141 LEU A O 1
ATOM 901 N N . SER A 1 117 ? -16.075 -33.665 36.941 1.00 32.61 142 SER A N 1
ATOM 902 C CA . SER A 1 117 ? -15.255 -34.558 37.758 1.00 34.48 142 SER A CA 1
ATOM 903 C C . SER A 1 117 ? -14.377 -33.764 38.723 1.00 40.33 142 SER A C 1
ATOM 904 O O . SER A 1 117 ? -14.138 -34.197 39.850 1.00 38.97 142 SER A O 1
ATOM 907 N N . ASN A 1 118 ? -13.899 -32.599 38.296 1.00 38.56 143 ASN A N 1
ATOM 908 C CA . ASN A 1 118 ? -13.122 -31.756 39.212 1.00 46.25 143 ASN A CA 1
ATOM 909 C C . ASN A 1 118 ? -13.366 -30.260 39.041 1.00 44.49 143 ASN A C 1
ATOM 910 O O . ASN A 1 118 ? -12.455 -29.456 39.221 1.00 45.87 143 ASN A O 1
ATOM 915 N N . SER A 1 119 ? -14.598 -29.888 38.706 1.00 41.25 144 SER A N 1
ATOM 916 C CA . SER A 1 119 ? -14.954 -28.481 38.577 1.00 33.46 144 SER A CA 1
ATOM 917 C C . SER A 1 119 ? -15.079 -27.838 39.951 1.00 36.81 144 SER A C 1
ATOM 918 O O . SER A 1 119 ? -15.247 -28.526 40.961 1.00 38.71 144 SER A O 1
ATOM 921 N N . ASP A 1 120 ? -15.000 -26.514 39.982 1.00 36.05 145 ASP A N 1
ATOM 922 C CA . ASP A 1 120 ? -15.088 -25.769 41.232 1.00 44.06 145 ASP A CA 1
ATOM 923 C C . ASP A 1 120 ? -16.467 -25.902 41.877 1.00 40.58 145 ASP A C 1
ATOM 924 O O . ASP A 1 120 ? -16.627 -25.709 43.085 1.00 41.42 145 ASP A O 1
ATOM 929 N N . LEU A 1 121 ? -17.459 -26.234 41.061 1.00 34.31 146 LEU A N 1
ATOM 930 C CA . LEU A 1 121 ? -18.835 -26.351 41.520 1.00 32.47 146 LEU A CA 1
ATOM 931 C C . LEU A 1 121 ? -19.382 -27.713 41.111 1.00 29.21 146 LEU A C 1
ATOM 932 O O . LEU A 1 121 ? -19.320 -28.078 39.936 1.00 27.34 146 LEU A O 1
ATOM 937 N N . LYS A 1 122 ? -19.904 -28.457 42.085 1.00 23.58 147 LYS A N 1
ATOM 938 C CA . LYS A 1 122 ? -20.399 -29.820 41.871 1.00 24.09 147 LYS A CA 1
ATOM 939 C C . LYS A 1 122 ? -21.676 -30.063 42.657 1.00 26.39 147 LYS A C 1
ATOM 940 O O . LYS A 1 122 ? -21.868 -29.477 43.716 1.00 21.26 147 LYS A O 1
ATOM 946 N N . ILE A 1 123 ? -22.520 -30.967 42.179 1.00 22.91 148 ILE A N 1
ATOM 947 C CA . ILE A 1 123 ? -23.664 -31.389 42.992 1.00 19.51 148 ILE A CA 1
ATOM 948 C C . ILE A 1 123 ? -23.210 -32.338 44.090 1.00 21.03 148 ILE A C 1
ATOM 949 O O . ILE A 1 123 ? -22.646 -33.394 43.815 1.00 20.91 148 ILE A O 1
ATOM 954 N N . ASP A 1 124 ? -23.461 -31.960 45.341 1.00 21.30 149 ASP A N 1
ATOM 955 C CA . ASP A 1 124 ? -22.982 -32.733 46.479 1.00 22.12 149 ASP A CA 1
ATOM 956 C C . ASP A 1 124 ? -24.079 -33.614 47.082 1.00 19.88 149 ASP A C 1
ATOM 957 O O . ASP A 1 124 ? -23.814 -34.621 47.734 1.00 22.33 149 ASP A O 1
ATOM 962 N N . ARG A 1 125 ? -25.323 -33.226 46.846 1.00 18.48 150 ARG A N 1
ATOM 963 C CA . ARG A 1 125 ? -26.428 -33.821 47.563 1.00 18.85 150 ARG A CA 1
ATOM 964 C C . ARG A 1 125 ? -27.735 -33.367 46.941 1.00 16.24 150 ARG A C 1
ATOM 965 O O . ARG A 1 125 ? -27.825 -32.257 46.405 1.00 19.71 150 ARG A O 1
ATOM 973 N N . ILE A 1 126 ? -28.725 -34.250 46.990 1.00 19.07 151 ILE A N 1
ATOM 974 C CA . ILE A 1 126 ? -30.050 -33.985 46.445 1.00 18.68 151 ILE A CA 1
ATOM 975 C C . ILE A 1 126 ? -31.089 -34.291 47.500 1.00 19.42 151 ILE A C 1
ATOM 976 O O . ILE A 1 126 ? -31.012 -35.326 48.172 1.00 21.50 151 ILE A O 1
ATOM 981 N N . ASP A 1 127 ? -32.045 -33.376 47.670 1.00 17.92 152 ASP A N 1
ATOM 982 C CA . ASP A 1 127 ? -33.136 -33.556 48.623 1.00 18.53 152 ASP A CA 1
ATOM 983 C C . ASP A 1 127 ? -34.461 -33.638 47.871 1.00 17.15 152 ASP A C 1
ATOM 984 O O . ASP A 1 127 ? -34.837 -32.669 47.223 1.00 18.27 152 ASP A O 1
ATOM 989 N N . PHE A 1 128 ? -35.151 -34.775 47.967 1.00 15.33 153 PHE A N 1
ATOM 990 C CA . PHE A 1 128 ? -36.502 -34.939 47.419 1.00 17.18 153 PHE A CA 1
ATOM 991 C C . PHE A 1 128 ? -37.503 -34.568 48.507 1.00 17.97 153 PHE A C 1
ATOM 992 O O . PHE A 1 128 ? -37.761 -35.372 49.410 1.00 18.18 153 PHE A O 1
ATOM 1000 N N . VAL A 1 129 ? -38.057 -33.363 48.432 1.00 14.66 154 VAL A N 1
ATOM 1001 C CA . VAL A 1 129 ? -38.951 -32.872 49.485 1.00 19.20 154 VAL A CA 1
ATOM 1002 C C . VAL A 1 129 ? -40.353 -33.478 49.346 1.00 19.75 154 VAL A C 1
ATOM 1003 O O . VAL A 1 129 ? -41.036 -33.244 48.352 1.00 20.27 154 VAL A O 1
ATOM 1007 N N . ALA A 1 130 ? -40.769 -34.265 50.336 1.00 18.22 155 ALA A N 1
ATOM 1008 C CA . ALA A 1 130 ? -42.038 -34.998 50.259 1.00 19.23 155 ALA A CA 1
ATOM 1009 C C . ALA A 1 130 ? -43.223 -34.119 50.582 1.00 31.19 155 ALA A C 1
ATOM 1010 O O . ALA A 1 130 ? -43.154 -33.278 51.478 1.00 26.09 155 ALA A O 1
ATOM 1012 N N . THR A 1 131 ? -44.316 -34.340 49.858 1.00 29.62 156 THR A N 1
ATOM 1013 C CA . THR A 1 131 ? -45.555 -33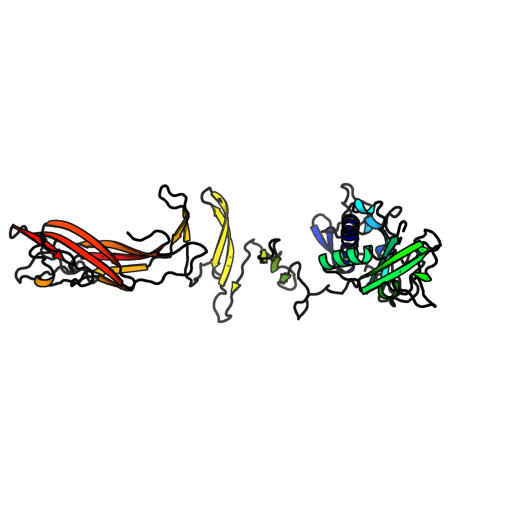.624 50.107 1.00 35.41 156 THR A CA 1
ATOM 1014 C C . THR A 1 131 ? -46.250 -34.146 51.369 1.00 33.59 156 THR A C 1
ATOM 1015 O O . THR A 1 131 ? -47.000 -33.413 52.009 1.00 35.05 156 THR A O 1
ATOM 1019 N N . ASP A 1 132 ? -46.003 -35.403 51.733 1.00 31.64 157 ASP A N 1
ATOM 1020 C CA . ASP A 1 132 ? -46.536 -35.932 52.992 1.00 38.86 157 ASP A CA 1
ATOM 1021 C C . ASP A 1 132 ? -45.587 -36.961 53.602 1.00 43.31 157 ASP A C 1
ATOM 1022 O O . ASP A 1 132 ? -44.471 -37.137 53.123 1.00 40.31 157 ASP A O 1
ATOM 1027 N N . ASN A 1 133 ? -46.020 -37.640 54.661 1.00 36.98 158 ASN A N 1
ATOM 1028 C CA . ASN A 1 133 ? -45.107 -38.503 55.413 1.00 41.59 158 ASN A CA 1
ATOM 1029 C C . ASN A 1 133 ? -45.209 -39.987 55.054 1.00 37.83 158 ASN A C 1
ATOM 1030 O O . ASN A 1 133 ? -44.733 -40.845 55.792 1.00 42.66 158 ASN A O 1
ATOM 1035 N N . THR A 1 134 ? -45.806 -40.289 53.909 1.00 35.43 159 THR A N 1
ATOM 1036 C CA . THR A 1 134 ? -45.939 -41.674 53.486 1.00 34.47 159 THR A CA 1
ATOM 1037 C C . THR A 1 134 ? -44.725 -42.157 52.685 1.00 40.12 159 THR A C 1
ATOM 1038 O O . THR A 1 134 ? -44.018 -41.360 52.068 1.00 32.83 159 THR A O 1
ATOM 1042 N N . VAL A 1 135 ? -44.488 -43.468 52.702 1.00 31.48 160 VAL A N 1
ATOM 1043 C CA . VAL A 1 135 ? -43.410 -44.050 51.918 1.00 35.41 160 VAL A CA 1
ATOM 1044 C C . VAL A 1 135 ? -43.765 -43.950 50.442 1.00 34.78 160 VAL A C 1
ATOM 1045 O O . VAL A 1 135 ? -44.878 -44.282 50.048 1.00 34.20 160 VAL A O 1
ATOM 1049 N N . GLY A 1 136 ? -42.821 -43.488 49.631 1.00 29.12 161 GLY A N 1
ATOM 1050 C CA . GLY A 1 136 ? -43.085 -43.277 48.217 1.00 30.80 161 GLY A CA 1
ATOM 1051 C C . GLY A 1 136 ? -43.937 -42.045 47.943 1.00 30.25 161 GLY A C 1
ATOM 1052 O O . GLY A 1 136 ? -44.533 -41.915 46.875 1.00 29.34 161 GLY A O 1
ATOM 1053 N N . SER A 1 137 ? -43.990 -41.138 48.914 1.00 28.91 162 SER A N 1
ATOM 1054 C CA . SER A 1 137 ? -44.741 -39.894 48.785 1.00 20.67 162 SER A CA 1
ATOM 1055 C C . SER A 1 137 ? -44.398 -39.118 47.519 1.00 25.56 162 SER A C 1
ATOM 1056 O O . SER A 1 137 ? -43.274 -39.192 47.033 1.00 21.61 162 SER A O 1
ATOM 1059 N N . ALA A 1 138 ? -45.364 -38.358 47.006 1.00 19.39 163 ALA A N 1
ATOM 1060 C CA . ALA A 1 138 ? -45.100 -37.436 45.899 1.00 23.28 163 ALA A CA 1
ATOM 1061 C C . ALA A 1 138 ? -44.054 -36.419 46.325 1.00 19.50 163 ALA A C 1
ATOM 1062 O O . ALA A 1 138 ? -43.888 -36.139 47.512 1.00 19.00 163 ALA A O 1
ATOM 1064 N N . ILE A 1 139 ? -43.343 -35.874 45.350 1.00 17.28 164 ILE A N 1
ATOM 1065 C CA . ILE A 1 139 ? -42.252 -34.953 45.612 1.00 17.81 164 ILE A CA 1
ATOM 1066 C C . ILE A 1 139 ? -42.640 -33.561 45.128 1.00 16.38 164 ILE A C 1
ATOM 1067 O O . ILE A 1 139 ? -42.930 -33.370 43.939 1.00 21.26 164 ILE A O 1
ATOM 1072 N N . GLU A 1 140 ? -42.657 -32.588 46.030 1.00 18.00 165 GLU A N 1
ATOM 1073 C CA . GLU A 1 140 ? -43.144 -31.266 45.650 1.00 21.97 165 GLU A CA 1
ATOM 1074 C C . GLU A 1 140 ? -42.026 -30.287 45.379 1.00 20.45 165 GLU A C 1
ATOM 1075 O O . GLU A 1 140 ? -42.253 -29.184 44.866 1.00 16.72 165 GLU A O 1
ATOM 1081 N N . ARG A 1 141 ? -40.808 -30.675 45.724 1.00 17.50 166 ARG A N 1
ATOM 1082 C CA . ARG A 1 141 ? -39.664 -29.822 45.438 1.00 20.68 166 ARG A CA 1
ATOM 1083 C C . ARG A 1 141 ? -38.409 -30.672 45.363 1.00 20.80 166 ARG A C 1
ATOM 1084 O O . ARG A 1 141 ? -38.281 -31.633 46.121 1.00 19.34 166 ARG A O 1
ATOM 1092 N N . VAL A 1 142 ? -37.496 -30.322 44.459 1.00 18.26 167 VAL A N 1
ATOM 1093 C CA . VAL A 1 142 ? -36.200 -30.995 44.406 1.00 16.67 167 VAL A CA 1
ATOM 1094 C C . VAL A 1 142 ? -35.105 -29.980 44.670 1.00 19.19 167 VAL A C 1
ATOM 1095 O O . VAL A 1 142 ? -34.957 -29.010 43.930 1.00 17.45 167 VAL A O 1
ATOM 1099 N N . ASP A 1 143 ? -34.343 -30.204 45.736 1.00 18.91 168 ASP A N 1
ATOM 1100 C CA . ASP A 1 143 ? -33.243 -29.315 46.091 1.00 16.09 168 ASP A CA 1
ATOM 1101 C C . ASP A 1 143 ? -31.906 -29.933 45.706 1.00 18.82 168 ASP A C 1
ATOM 1102 O O . ASP A 1 143 ? -31.669 -31.101 45.985 1.00 19.44 168 ASP A O 1
ATOM 1107 N N . PHE A 1 144 ? -31.037 -29.129 45.102 1.00 16.42 169 PHE A N 1
ATOM 1108 C CA . PHE A 1 144 ? -29.685 -29.541 44.747 1.00 16.98 169 PHE A CA 1
ATOM 1109 C C . PHE A 1 144 ? -28.690 -28.691 45.526 1.00 17.52 169 PHE A C 1
ATOM 1110 O O . PHE A 1 144 ? -28.696 -27.467 45.402 1.00 21.64 169 PHE A O 1
ATOM 1118 N N . ILE A 1 145 ? -27.861 -29.332 46.339 1.00 18.74 170 ILE A N 1
ATOM 1119 C CA . ILE A 1 145 ? -26.835 -28.618 47.092 1.00 19.77 170 ILE A CA 1
ATOM 1120 C C . ILE A 1 145 ? -25.554 -28.695 46.287 1.00 22.73 170 ILE A C 1
ATOM 1121 O O . ILE A 1 145 ? -25.053 -29.786 46.008 1.00 21.36 170 ILE A O 1
ATOM 1126 N N . LEU A 1 146 ? -25.067 -27.533 45.873 1.00 20.37 171 LEU A N 1
ATOM 1127 C CA . LEU A 1 146 ? -23.850 -27.442 45.073 1.00 22.66 171 LEU A CA 1
ATOM 1128 C C . LEU A 1 146 ? -22.701 -26.986 45.948 1.00 25.60 171 LEU A C 1
ATOM 1129 O O . LEU A 1 146 ? -22.794 -25.944 46.590 1.00 28.64 171 LEU A O 1
ATOM 1134 N N . THR A 1 147 ? -21.629 -27.772 45.982 1.00 27.64 172 THR A N 1
ATOM 1135 C CA . THR A 1 147 ? -20.476 -27.421 46.795 1.00 27.38 172 THR A CA 1
ATOM 1136 C C . THR A 1 147 ? -19.467 -26.597 45.991 1.00 36.69 172 THR A C 1
ATOM 1137 O O . THR A 1 147 ? -19.188 -26.888 44.822 1.00 32.58 172 THR A O 1
ATOM 1141 N N . PHE A 1 148 ? -18.965 -25.542 46.629 1.00 38.77 173 PHE A N 1
ATOM 1142 C CA . PHE A 1 148 ? -17.896 -24.700 46.105 1.00 44.53 173 PHE A CA 1
ATOM 1143 C C . PHE A 1 148 ? -16.547 -25.244 46.542 1.00 50.27 173 PHE A C 1
ATOM 1144 O O . PHE A 1 148 ? -16.297 -25.386 47.739 1.00 49.79 173 PHE A O 1
ATOM 1152 N N . ASP A 1 149 ? -15.670 -25.540 45.596 1.00 50.99 174 ASP A N 1
ATOM 1153 C CA . ASP A 1 149 ? -14.298 -25.864 45.956 1.00 62.63 174 ASP A CA 1
ATOM 1154 C C . ASP A 1 149 ? -13.447 -24.599 45.839 1.00 71.90 174 ASP A C 1
ATOM 1155 O O . ASP A 1 149 ? -12.930 -24.281 44.766 1.00 67.78 174 ASP A O 1
ATOM 1160 N N . LYS A 1 150 ? -13.318 -23.874 46.948 1.00 69.76 175 LYS A N 1
ATOM 1161 C CA . LYS A 1 150 ? -12.632 -22.585 46.952 1.00 75.62 175 LYS A CA 1
ATOM 1162 C C . LYS A 1 150 ? -11.170 -22.718 46.524 1.00 76.17 175 LYS A C 1
ATOM 1163 O O . LYS A 1 150 ? -10.726 -22.065 45.580 1.00 73.02 175 LYS A O 1
ATOM 1169 N N . SER A 1 160 ? -21.602 -16.120 42.990 1.00 51.60 185 SER A N 1
ATOM 1170 C CA . SER A 1 160 ? -22.404 -15.057 42.389 1.00 55.54 185 SER A CA 1
ATOM 1171 C C . SER A 1 160 ? -22.176 -14.964 40.883 1.00 60.38 185 SER A C 1
ATOM 1172 O O . SER A 1 160 ? -23.106 -14.693 40.114 1.00 56.19 185 SER A O 1
ATOM 1175 N N . ASN A 1 161 ? -20.929 -15.166 40.470 1.00 60.14 186 ASN A N 1
ATOM 1176 C CA . ASN A 1 161 ? -20.605 -15.239 39.053 1.00 58.81 186 ASN A CA 1
ATOM 1177 C C . ASN A 1 161 ? -21.298 -16.455 38.456 1.00 50.98 186 ASN A C 1
ATOM 1178 O O . ASN A 1 161 ? -21.776 -16.431 37.318 1.00 51.76 186 ASN A O 1
ATOM 1183 N N . TYR A 1 162 ? -21.365 -17.515 39.257 1.00 49.13 187 TYR A N 1
ATOM 1184 C CA . TYR A 1 162 ? -21.952 -18.773 38.823 1.00 40.60 187 TYR A CA 1
ATOM 1185 C C . TYR A 1 162 ? -23.471 -18.709 38.750 1.00 32.74 187 TYR A C 1
ATOM 1186 O O . TYR A 1 162 ? -24.077 -19.372 37.913 1.00 38.86 187 TYR A O 1
ATOM 1195 N N . VAL A 1 163 ? -24.089 -17.916 39.618 1.00 32.33 188 VAL A N 1
ATOM 1196 C CA . VAL A 1 163 ? -25.543 -17.809 39.608 1.00 36.35 188 VAL A CA 1
ATOM 1197 C C . VAL A 1 163 ? -26.034 -17.269 38.270 1.00 34.49 188 VAL A C 1
ATOM 1198 O O . VAL A 1 163 ? -27.041 -17.726 37.726 1.00 29.68 188 VAL A O 1
ATOM 1202 N N . SER A 1 164 ? -25.313 -16.296 37.729 1.00 35.52 189 SER A N 1
ATOM 1203 C CA . SER A 1 164 ? -25.680 -15.726 36.442 1.00 36.29 189 SER A CA 1
ATOM 1204 C C . SER A 1 164 ? -25.554 -16.764 35.325 1.00 35.06 189 SER A C 1
ATOM 1205 O O . SER A 1 164 ? -26.423 -16.859 34.456 1.00 31.95 189 SER A O 1
ATOM 1208 N N . SER A 1 165 ? -24.484 -17.553 35.345 1.00 33.74 190 SER A N 1
ATOM 1209 C CA . SER A 1 165 ? -24.327 -18.565 34.307 1.00 34.28 190 SER A CA 1
ATOM 1210 C C . SER A 1 165 ? -25.288 -19.741 34.538 1.00 27.31 190 SER A C 1
ATOM 1211 O O . SER A 1 165 ? -25.757 -20.347 33.579 1.00 29.77 190 SER A O 1
ATOM 1214 N N . LEU A 1 166 ? -25.586 -20.059 35.797 1.00 26.24 191 LEU A N 1
ATOM 1215 C CA . LEU A 1 166 ? -26.590 -21.086 36.090 1.00 29.44 191 LEU A CA 1
ATOM 1216 C C . LEU A 1 166 ? -27.967 -20.664 35.591 1.00 29.63 191 LEU A C 1
ATOM 1217 O O . LEU A 1 166 ? -28.701 -21.462 35.006 1.00 26.79 191 LEU A O 1
ATOM 1222 N N . GLU A 1 167 ? -28.314 -19.398 35.803 1.00 28.35 192 GLU A N 1
ATOM 1223 C CA . GLU A 1 167 ? -29.618 -18.906 35.382 1.00 29.82 192 GLU A CA 1
ATOM 1224 C C . GLU A 1 167 ? -29.720 -18.887 33.861 1.00 31.58 192 GLU A C 1
ATOM 1225 O O . GLU A 1 167 ? -30.768 -19.196 33.291 1.00 34.02 192 GLU A O 1
ATOM 1231 N N . LYS A 1 168 ? -28.619 -18.530 33.212 1.00 33.39 193 LYS A N 1
ATOM 1232 C CA . LYS A 1 168 ? -28.540 -18.561 31.757 1.00 32.53 193 LYS A CA 1
ATOM 1233 C C . LYS A 1 168 ? -28.730 -19.989 31.234 1.00 34.20 193 LYS A C 1
ATOM 1234 O O . LYS A 1 168 ? -29.495 -20.226 30.298 1.00 38.36 193 LYS A O 1
ATOM 1240 N N . ALA A 1 169 ? -28.049 -20.946 31.852 1.00 32.51 194 ALA A N 1
ATOM 1241 C CA . ALA A 1 169 ? -28.181 -22.334 31.430 1.00 31.37 194 ALA A CA 1
ATOM 1242 C C . ALA A 1 169 ? -29.605 -22.840 31.678 1.00 28.33 194 ALA A C 1
ATOM 1243 O O . ALA A 1 169 ? -30.162 -23.596 30.873 1.00 26.54 194 ALA A O 1
ATOM 1245 N N . ALA A 1 170 ? -30.202 -22.404 32.784 1.00 25.25 195 ALA A N 1
ATOM 1246 C CA . ALA A 1 170 ? -31.556 -22.819 33.113 1.00 24.43 195 ALA A CA 1
ATOM 1247 C C . ALA A 1 170 ? -32.545 -22.307 32.069 1.00 28.59 195 ALA A C 1
ATOM 1248 O O . ALA A 1 170 ? -33.449 -23.030 31.657 1.00 26.46 195 ALA A O 1
ATOM 1250 N N . GLU A 1 171 ? -32.383 -21.067 31.626 1.00 29.80 196 GLU A N 1
ATOM 1251 C CA . GLU A 1 171 ? -33.361 -20.527 30.694 1.00 31.28 196 GLU A CA 1
ATOM 1252 C C . GLU A 1 171 ? -33.239 -21.212 29.337 1.00 37.02 196 GLU A C 1
ATOM 1253 O O . GLU A 1 171 ? -34.202 -21.270 28.583 1.00 37.87 196 GLU A O 1
ATOM 1259 N N . GLN A 1 172 ? -32.063 -21.761 29.047 1.00 34.94 197 GLN A N 1
ATOM 1260 C CA . GLN A 1 172 ? -31.852 -22.483 27.794 1.00 38.42 197 GLN A CA 1
ATOM 1261 C C . GLN A 1 172 ? -32.429 -23.895 27.845 1.00 38.91 197 GLN A C 1
ATOM 1262 O O . GLN A 1 172 ? -32.399 -24.620 26.854 1.00 35.22 197 GLN A O 1
ATOM 1268 N N . HIS A 1 173 ? -32.960 -24.278 29.002 1.00 30.57 198 HIS A N 1
ATOM 1269 C CA . HIS A 1 173 ? -33.383 -25.651 29.223 1.00 26.80 198 HIS A CA 1
ATOM 1270 C C . HIS A 1 173 ? -34.827 -25.745 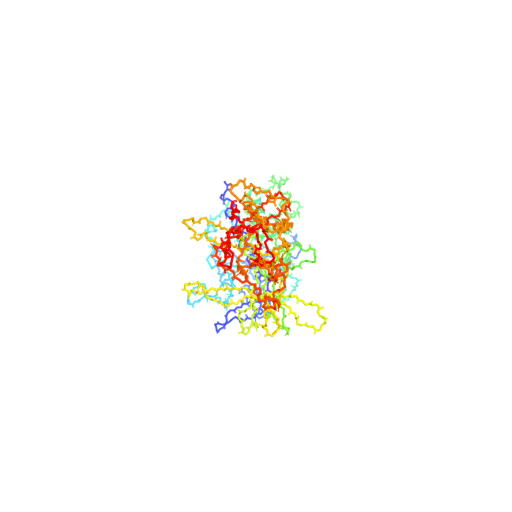29.724 1.00 29.82 198 HIS A C 1
ATOM 1271 O O . HIS A 1 173 ? -35.271 -26.795 30.180 1.00 30.92 198 HIS A O 1
ATOM 1278 N N . SER A 1 174 ? -35.555 -24.640 29.640 1.00 26.29 199 SER A N 1
ATOM 1279 C CA . SER A 1 174 ? -36.966 -24.607 30.036 1.00 30.89 199 SER A CA 1
ATOM 1280 C C . SER A 1 174 ? -37.175 -24.952 31.495 1.00 28.53 199 SER A C 1
ATOM 1281 O O . SER A 1 174 ? -38.158 -25.598 31.848 1.00 32.89 199 SER A O 1
ATOM 1284 N N . ILE A 1 175 ? -36.243 -24.548 32.344 1.00 25.12 200 ILE A N 1
ATOM 1285 C CA . ILE A 1 175 ? -36.452 -24.714 33.773 1.00 23.54 200 ILE A CA 1
ATOM 1286 C C . ILE A 1 175 ? -36.061 -23.441 34.476 1.00 25.32 200 ILE A C 1
ATOM 1287 O O . ILE A 1 175 ? -35.382 -22.589 33.910 1.00 26.02 200 ILE A O 1
ATOM 1292 N N . SER A 1 176 ? -36.487 -23.315 35.723 1.00 23.11 201 SER A N 1
ATOM 1293 C CA . SER A 1 176 ? -36.182 -22.125 36.485 1.00 23.85 201 SER A CA 1
ATOM 1294 C C . SER A 1 176 ? -36.035 -22.502 37.944 1.00 22.41 201 SER A C 1
ATOM 1295 O O . SER A 1 176 ? -36.473 -23.569 38.374 1.00 21.55 201 SER A O 1
ATOM 1298 N N . PHE A 1 177 ? -35.396 -21.633 38.707 1.00 19.62 202 PHE A N 1
ATOM 1299 C CA . PHE A 1 177 ? -35.206 -21.920 40.123 1.00 20.13 202 PHE A CA 1
ATOM 1300 C C . PHE A 1 177 ? -36.293 -21.279 40.962 1.00 29.31 202 PHE A C 1
ATOM 1301 O O . PHE A 1 177 ? -36.543 -20.081 40.843 1.00 26.81 202 PHE A O 1
ATOM 1309 N N . LYS A 1 178 ? -36.931 -22.082 41.811 1.00 23.65 203 LYS A N 1
ATOM 1310 C CA . LYS A 1 178 ? -37.914 -21.572 42.756 1.00 27.57 203 LYS A CA 1
ATOM 1311 C C . LYS A 1 178 ? -37.225 -20.572 43.679 1.00 26.14 203 LYS A C 1
ATOM 1312 O O . LYS A 1 178 ? -37.747 -19.491 43.960 1.00 28.15 203 LYS A O 1
ATOM 1318 N N . ASP A 1 179 ? -36.036 -20.940 44.138 1.00 24.01 204 ASP A N 1
ATOM 1319 C CA . ASP A 1 179 ? -35.167 -20.002 44.829 1.00 24.12 204 ASP A CA 1
ATOM 1320 C C . ASP A 1 179 ? -33.764 -20.571 44.931 1.00 30.54 204 ASP A C 1
ATOM 1321 O O . ASP A 1 179 ? -33.499 -21.730 44.552 1.00 24.29 204 ASP A O 1
ATOM 1326 N N . ILE A 1 180 ? -32.874 -19.734 45.445 1.00 23.20 205 ILE A N 1
ATOM 1327 C CA . ILE A 1 180 ? -31.472 -20.067 45.601 1.00 22.32 205 ILE A CA 1
ATOM 1328 C C . ILE A 1 180 ? -31.046 -19.613 46.981 1.00 24.69 205 ILE A C 1
ATOM 1329 O O . ILE A 1 180 ? -31.189 -18.443 47.307 1.00 24.31 205 ILE A O 1
ATOM 1334 N N . TYR A 1 181 ? -30.543 -20.539 47.789 1.00 22.89 206 TYR A N 1
ATOM 1335 C CA . TYR A 1 181 ? -30.111 -20.216 49.142 1.00 22.51 206 TYR A CA 1
ATOM 1336 C C . TYR A 1 181 ? -28.623 -20.441 49.283 1.00 24.59 206 TYR A C 1
ATOM 1337 O O . TYR A 1 181 ? -28.050 -21.319 48.635 1.00 23.00 206 TYR A O 1
ATOM 1346 N N . VAL A 1 182 ? -27.998 -19.652 50.150 1.00 21.72 207 VAL A N 1
ATOM 1347 C CA . VAL A 1 182 ? -26.619 -19.904 50.535 1.00 23.71 207 VAL A CA 1
ATOM 1348 C C . VAL A 1 182 ? -26.610 -20.937 51.658 1.00 24.48 207 VAL A C 1
ATOM 1349 O O . VAL A 1 182 ? -27.370 -20.818 52.630 1.00 27.71 207 VAL A O 1
ATOM 1353 N N . VAL A 1 183 ? -25.773 -21.961 51.526 1.00 21.10 208 VAL A N 1
ATOM 1354 C CA . VAL A 1 183 ? -25.651 -22.948 52.584 1.00 22.21 208 VAL A CA 1
ATOM 1355 C C . VAL A 1 183 ? -24.201 -23.065 53.028 1.00 21.44 208 VAL A C 1
ATOM 1356 O O . VAL A 1 183 ? -23.295 -22.619 52.332 1.00 23.38 208 VAL A O 1
ATOM 1360 N N . GLU A 1 184 ? -23.994 -23.644 54.202 1.00 23.19 209 GLU A N 1
ATOM 1361 C CA . GLU A 1 184 ? -22.665 -23.736 54.766 1.00 26.55 209 GLU A CA 1
ATOM 1362 C C . GLU A 1 184 ? -22.506 -25.015 55.563 1.00 28.52 209 GLU A C 1
ATOM 1363 O O . GLU A 1 184 ? -23.483 -25.607 56.037 1.00 23.80 209 GLU A O 1
ATOM 1369 N N . ARG A 1 185 ? -21.263 -25.444 55.711 1.00 28.00 210 ARG A N 1
ATOM 1370 C CA . ARG A 1 185 ? -20.961 -26.518 56.634 1.00 29.87 210 ARG A CA 1
ATOM 1371 C C . ARG A 1 185 ? -19.608 -26.240 57.262 1.00 34.72 210 ARG A C 1
ATOM 1372 O O . ARG A 1 185 ? -18.792 -25.499 56.702 1.00 31.24 210 ARG A O 1
ATOM 1380 N N . ASN A 1 186 ? -19.388 -26.821 58.435 1.00 32.98 211 ASN A N 1
ATOM 1381 C CA . ASN A 1 186 ? -18.175 -26.562 59.193 1.00 42.30 211 ASN A CA 1
ATOM 1382 C C . ASN A 1 186 ? -17.026 -27.406 58.674 1.00 36.52 211 ASN A C 1
ATOM 1383 O O . ASN A 1 186 ? -15.865 -27.039 58.812 1.00 45.46 211 ASN A O 1
ATOM 1388 N N . SER A 1 187 ? -17.365 -28.538 58.068 1.00 35.22 212 SER A N 1
ATOM 1389 C CA . SER A 1 187 ? -16.371 -29.462 57.547 1.00 37.69 212 SER A CA 1
ATOM 1390 C C . SER A 1 187 ? -16.732 -29.904 56.126 1.00 37.80 212 SER A C 1
ATOM 1391 O O . SER A 1 187 ? -17.096 -29.080 55.289 1.00 40.53 212 SER A O 1
ATOM 1394 N N . SER A 1 188 ? -16.645 -31.203 55.858 1.00 33.47 213 SER A N 1
ATOM 1395 C CA . SER A 1 188 ? -16.785 -31.692 54.490 1.00 41.99 213 SER A CA 1
ATOM 1396 C C . SER A 1 188 ? -17.856 -32.784 54.303 1.00 37.32 213 SER A C 1
ATOM 1397 O O . SER A 1 188 ? -17.884 -33.456 53.270 1.00 36.67 213 SER A O 1
ATOM 1400 N N . GLY A 1 189 ? -18.742 -32.951 55.284 1.00 32.46 214 GLY A N 1
ATOM 1401 C CA . GLY A 1 189 ? -19.738 -34.012 55.220 1.00 35.73 214 GLY A CA 1
ATOM 1402 C C . GLY A 1 189 ? -21.058 -33.577 54.597 1.00 28.51 214 GLY A C 1
ATOM 1403 O O . GLY A 1 189 ? -21.493 -32.444 54.804 1.00 28.09 214 GLY A O 1
ATOM 1404 N N . ALA A 1 190 ? -21.694 -34.469 53.834 1.00 27.92 215 ALA A N 1
ATOM 1405 C CA . ALA A 1 190 ? -22.967 -34.143 53.178 1.00 27.89 215 ALA A CA 1
ATOM 1406 C C . ALA A 1 190 ? -24.061 -33.870 54.206 1.00 21.87 215 ALA A C 1
ATOM 1407 O O . ALA A 1 190 ? -24.991 -33.111 53.944 1.00 23.06 215 ALA A O 1
ATOM 1409 N N . ALA A 1 191 ? -23.940 -34.481 55.381 1.00 24.13 216 ALA A N 1
ATOM 1410 C CA . ALA A 1 191 ? -24.907 -34.254 56.458 1.00 27.34 216 ALA A CA 1
ATOM 1411 C C . ALA A 1 191 ? -24.666 -32.941 57.207 1.00 29.19 216 ALA A C 1
ATOM 1412 O O . ALA A 1 191 ? -25.486 -32.532 58.030 1.00 29.80 216 ALA A O 1
ATOM 1414 N N . GLY A 1 192 ? -23.553 -32.275 56.924 1.00 31.89 217 GLY A N 1
ATOM 1415 C CA . GLY A 1 192 ? -23.201 -31.059 57.639 1.00 29.67 217 GLY A CA 1
ATOM 1416 C C . GLY A 1 192 ? -23.840 -29.780 57.122 1.00 29.11 217 GLY A C 1
ATOM 1417 O O . GLY A 1 192 ? -23.812 -28.755 57.798 1.00 23.07 217 GLY A O 1
ATOM 1418 N N . TRP A 1 193 ? -24.395 -29.822 55.913 1.00 24.04 218 TRP A N 1
ATOM 1419 C CA . TRP A 1 193 ? -24.980 -28.627 55.299 1.00 22.04 218 TRP A CA 1
ATOM 1420 C C . TRP A 1 193 ? -26.119 -28.027 56.115 1.00 24.04 218 TRP A C 1
ATOM 1421 O O . TRP A 1 193 ? -26.959 -28.751 56.636 1.00 26.14 218 TRP A O 1
ATOM 1432 N N . ARG A 1 194 ? -26.159 -26.700 56.197 1.00 24.53 219 ARG A N 1
ATOM 1433 C CA . ARG A 1 194 ? -27.276 -26.000 56.822 1.00 22.50 219 ARG A CA 1
ATOM 1434 C C . ARG A 1 194 ? -27.454 -24.646 56.151 1.00 17.85 219 ARG A C 1
ATOM 1435 O O . ARG A 1 194 ? -26.530 -24.137 55.518 1.00 23.71 219 ARG A O 1
ATOM 1443 N N . LEU A 1 195 ? -28.639 -24.064 56.278 1.00 22.20 220 LEU A N 1
ATOM 1444 C CA . LEU A 1 195 ? -28.876 -22.738 55.721 1.00 19.73 220 LEU A CA 1
ATOM 1445 C C . LEU A 1 195 ? -27.971 -21.706 56.392 1.00 25.67 220 LEU A C 1
ATOM 1446 O O . LEU A 1 195 ? -27.857 -21.661 57.613 1.00 21.98 220 LEU A O 1
ATOM 1451 N N . THR A 1 196 ? -27.304 -20.901 55.585 1.00 24.52 221 THR A N 1
ATOM 1452 C CA . THR A 1 196 ? -26.590 -19.749 56.110 1.00 30.20 221 THR A CA 1
ATOM 1453 C C . THR A 1 196 ? -27.629 -18.753 56.612 1.00 29.41 221 THR A C 1
ATOM 1454 O O . THR A 1 196 ? -28.668 -18.578 55.976 1.00 23.63 221 THR A O 1
ATOM 1458 N N . THR A 1 197 ? -27.382 -18.129 57.764 1.00 25.98 222 THR A N 1
ATOM 1459 C CA . THR A 1 197 ? -28.347 -17.170 58.307 1.00 28.05 222 THR A CA 1
ATOM 1460 C C . THR A 1 197 ? -27.709 -15.822 58.636 1.00 32.74 222 THR A C 1
ATOM 1461 O O . THR A 1 197 ? -26.520 -15.739 58.945 1.00 30.17 222 THR A O 1
ATOM 1465 N N . ILE A 1 198 ? -28.532 -14.783 58.557 1.00 31.58 223 ILE A N 1
ATOM 1466 C CA . ILE A 1 198 ? -28.178 -13.428 58.958 1.00 36.53 223 ILE A CA 1
ATOM 1467 C C . ILE A 1 198 ? -29.176 -13.007 60.031 1.00 32.01 223 ILE A C 1
ATOM 1468 O O . ILE A 1 198 ? -30.354 -12.798 59.735 1.00 36.73 223 ILE A O 1
ATOM 1473 N N . SER A 1 199 ? -28.718 -12.907 61.274 1.00 36.20 224 SER A N 1
ATOM 1474 C CA . SER A 1 199 ? -29.623 -12.638 62.391 1.00 36.02 224 SER A CA 1
ATOM 1475 C C . SER A 1 199 ? -30.760 -13.652 62.424 1.00 36.22 224 SER A C 1
ATOM 1476 O O . SER A 1 199 ? -31.922 -13.294 62.623 1.00 36.76 224 SER A O 1
ATOM 1479 N N . GLY A 1 200 ? -30.414 -14.920 62.211 1.00 37.21 225 GLY A N 1
ATOM 1480 C CA . GLY A 1 200 ? -31.370 -16.008 62.314 1.00 34.62 225 GLY A CA 1
ATOM 1481 C C . GLY A 1 200 ? -32.255 -16.148 61.093 1.00 31.69 225 GLY A C 1
ATOM 1482 O O . GLY A 1 200 ? -33.143 -16.999 61.057 1.00 30.66 225 GLY A O 1
ATOM 1483 N N . LYS A 1 201 ? -32.020 -15.310 60.090 1.00 26.29 226 LYS A N 1
ATOM 1484 C CA . LYS A 1 201 ? -32.835 -15.338 58.883 1.00 32.06 226 LYS A CA 1
ATOM 1485 C C . LYS A 1 201 ? -32.070 -15.999 57.744 1.00 29.28 226 LYS A C 1
ATOM 1486 O O . LYS A 1 201 ? -31.029 -15.492 57.333 1.00 29.49 226 LYS A O 1
ATOM 1492 N N . PRO A 1 202 ? -32.582 -17.136 57.236 1.00 30.40 227 PRO A N 1
ATOM 1493 C CA . PRO A 1 202 ? -31.885 -17.848 56.158 1.00 32.38 227 PRO A CA 1
ATOM 1494 C C . PRO A 1 202 ? -31.590 -16.922 54.990 1.00 23.25 227 PRO A C 1
ATOM 1495 O O . PRO A 1 202 ? -32.434 -16.108 54.619 1.00 31.19 227 PRO A O 1
ATOM 1499 N N . LEU A 1 203 ? -30.393 -17.055 54.433 1.00 28.36 228 LEU A N 1
ATOM 1500 C CA . LEU A 1 203 ? -29.880 -16.130 53.429 1.00 28.85 228 LEU A CA 1
ATOM 1501 C C . LEU A 1 203 ? -30.141 -16.621 52.009 1.00 31.11 228 LEU A C 1
ATOM 1502 O O . LEU A 1 203 ? -29.591 -17.641 51.581 1.00 27.95 228 LEU A O 1
ATOM 1507 N N . THR A 1 204 ? -30.984 -15.895 51.285 1.00 26.91 229 THR A N 1
ATOM 1508 C CA . THR A 1 204 ? -31.240 -16.204 49.875 1.00 26.51 229 THR A CA 1
ATOM 1509 C C . THR A 1 204 ? -30.218 -15.480 49.046 1.00 34.87 229 THR A C 1
ATOM 1510 O O . THR A 1 204 ? -29.615 -14.513 49.515 1.00 33.13 229 THR A O 1
ATOM 1514 N N . PHE A 1 205 ? -30.010 -15.933 47.815 1.00 30.31 230 PHE A N 1
ATOM 1515 C CA . PHE A 1 205 ? -29.014 -15.277 46.984 1.00 36.70 230 PHE A CA 1
ATOM 1516 C C . PHE A 1 205 ? -29.332 -13.797 46.769 1.00 38.55 230 PHE A C 1
ATOM 1517 O O . PHE A 1 205 ? -28.420 -12.980 46.651 1.00 43.00 230 PHE A O 1
ATOM 1525 N N . SER A 1 206 ? -30.615 -13.451 46.725 1.00 35.59 231 SER A N 1
ATOM 1526 C CA . SER A 1 206 ? -31.004 -12.057 46.500 1.00 40.13 231 SER A CA 1
ATOM 1527 C C . SER A 1 206 ? -30.506 -11.165 47.639 1.00 44.48 231 SER A C 1
ATOM 1528 O O . SER A 1 206 ? -30.149 -10.010 47.418 1.00 50.31 231 SER A O 1
ATOM 1531 N N . GLY A 1 207 ? -30.452 -11.708 48.850 1.00 48.05 232 GLY A N 1
ATOM 1532 C CA . GLY A 1 207 ? -29.953 -10.950 49.985 1.00 46.00 232 GLY A CA 1
ATOM 1533 C C . GLY A 1 207 ? -28.439 -11.006 50.149 1.00 48.36 232 GLY A C 1
ATOM 1534 O O . GLY A 1 207 ? -27.884 -10.424 51.085 1.00 48.61 232 GLY A O 1
ATOM 1535 N N . LEU A 1 208 ? -27.759 -11.690 49.237 1.00 48.01 233 LEU A N 1
ATOM 1536 C CA . LEU A 1 208 ? -26.342 -11.985 49.436 1.00 49.43 233 LEU A CA 1
ATOM 1537 C C . LEU A 1 208 ? -25.419 -10.776 49.292 1.00 56.84 233 LEU A C 1
ATOM 1538 O O . LEU A 1 208 ? -24.443 -10.652 50.036 1.00 55.94 233 LEU A O 1
ATOM 1543 N N . SER A 1 209 ? -25.711 -9.902 48.332 1.00 54.25 234 SER A N 1
ATOM 1544 C CA . SER A 1 209 ? -24.846 -8.751 48.080 1.00 64.97 234 SER A CA 1
ATOM 1545 C C . SER A 1 209 ? -24.734 -7.875 49.332 1.00 62.87 234 SER A C 1
ATOM 1546 O O . SER A 1 209 ? -23.639 -7.472 49.727 1.00 63.04 234 SER A O 1
ATOM 1549 N N . LYS A 1 210 ? -25.874 -7.612 49.963 1.00 64.23 235 LYS A N 1
ATOM 1550 C CA . LYS A 1 210 ? -25.936 -6.781 51.162 1.00 59.67 235 LYS A CA 1
ATOM 1551 C C . LYS A 1 210 ? -25.142 -7.353 52.338 1.00 63.04 235 LYS A C 1
ATOM 1552 O O . LYS A 1 210 ? -24.498 -6.609 53.080 1.00 62.11 235 LYS A O 1
ATOM 1558 N N . ASN A 1 211 ? -25.186 -8.673 52.503 1.00 60.96 236 ASN A N 1
ATOM 1559 C CA . ASN A 1 211 ? -24.685 -9.305 53.724 1.00 59.27 236 ASN A CA 1
ATOM 1560 C C . ASN A 1 211 ? -23.344 -10.020 53.600 1.00 59.16 236 ASN A C 1
ATOM 1561 O O . ASN A 1 211 ? -22.910 -10.694 54.534 1.00 61.60 236 ASN A O 1
ATOM 1566 N N . ILE A 1 212 ? -22.685 -9.870 52.458 1.00 61.81 237 ILE A N 1
ATOM 1567 C CA . ILE A 1 212 ? -21.429 -10.568 52.210 1.00 60.11 237 ILE A CA 1
ATOM 1568 C C . ILE A 1 212 ? -20.368 -10.264 53.276 1.00 66.08 237 ILE A C 1
ATOM 1569 O O . ILE A 1 212 ? -19.471 -11.074 53.524 1.00 67.52 237 ILE A O 1
ATOM 1574 N N . GLY A 1 213 ? -20.491 -9.108 53.921 1.00 70.08 238 GLY A N 1
ATOM 1575 C CA . GLY A 1 213 ? -19.510 -8.664 54.897 1.00 68.46 238 GLY A CA 1
ATOM 1576 C C . GLY A 1 213 ? -19.464 -9.464 56.187 1.00 66.92 238 GLY A C 1
ATOM 1577 O O . GLY A 1 213 ? -18.396 -9.661 56.762 1.00 72.25 238 GLY A O 1
ATOM 1578 N N . SER A 1 214 ? -20.621 -9.924 56.648 1.00 69.30 239 SER A N 1
ATOM 1579 C CA . SER A 1 214 ? -20.701 -10.656 57.908 1.00 69.76 239 SER A CA 1
ATOM 1580 C C . SER A 1 214 ? -20.491 -12.162 57.728 1.00 69.78 239 SER A C 1
ATOM 1581 O O . SER A 1 214 ? -20.604 -12.931 58.686 1.00 68.71 239 SER A O 1
ATOM 1584 N N . LEU A 1 215 ? -20.177 -12.579 56.504 1.00 69.64 240 LEU A N 1
ATOM 1585 C CA . LEU A 1 215 ? -20.013 -14.000 56.206 1.00 65.85 240 LEU A CA 1
ATOM 1586 C C . LEU A 1 215 ? -18.694 -14.571 56.729 1.00 68.33 240 LEU A C 1
ATOM 1587 O O . LEU A 1 215 ? -17.621 -14.312 56.182 1.00 69.97 240 LEU A O 1
ATOM 1592 N N . ASP A 1 216 ? -18.808 -15.357 57.794 1.00 62.70 241 ASP A N 1
ATOM 1593 C CA . ASP A 1 216 ? -17.692 -16.067 58.410 1.00 59.28 241 ASP A CA 1
ATOM 1594 C C . ASP A 1 216 ? -16.846 -16.833 57.385 1.00 58.71 241 ASP A C 1
ATOM 1595 O O . ASP A 1 216 ? -17.303 -17.806 56.786 1.00 55.74 241 ASP A O 1
ATOM 1600 N N . LYS A 1 217 ? -15.602 -16.403 57.203 1.00 62.32 242 LYS A N 1
ATOM 1601 C CA . LYS A 1 217 ? -14.733 -16.991 56.188 1.00 58.39 242 LYS A CA 1
ATOM 1602 C C . LYS A 1 217 ? -14.195 -18.368 56.584 1.00 54.10 242 LYS A C 1
ATOM 1603 O O . LYS A 1 217 ? -13.550 -19.032 55.777 1.00 51.99 242 LYS A O 1
ATOM 1609 N N . THR A 1 218 ? -14.453 -18.802 57.816 1.00 57.21 243 THR A N 1
ATOM 1610 C CA . THR A 1 218 ? -14.013 -20.134 58.242 1.00 55.15 243 THR A CA 1
ATOM 1611 C C . THR A 1 218 ? -14.870 -21.255 57.647 1.00 60.01 243 THR A C 1
ATOM 1612 O O . THR A 1 218 ? -14.429 -22.403 57.564 1.00 56.79 243 THR A O 1
ATOM 1616 N N . LYS A 1 219 ? -16.095 -20.929 57.245 1.00 47.14 244 LYS A N 1
ATOM 1617 C CA . LYS A 1 219 ? -17.020 -21.950 56.763 1.00 38.91 244 LYS A CA 1
ATOM 1618 C C . LYS A 1 219 ? -16.694 -22.394 55.342 1.00 42.80 244 LYS A C 1
ATOM 1619 O O . LYS A 1 219 ? -15.981 -21.701 54.617 1.00 39.18 244 LYS A O 1
ATOM 1625 N N . ASN A 1 220 ? -17.204 -23.565 54.959 1.00 34.84 245 ASN A N 1
ATOM 1626 C CA . ASN A 1 220 ? -17.277 -23.954 53.555 1.00 32.95 245 ASN A CA 1
ATOM 1627 C C . ASN A 1 220 ? -18.686 -23.660 53.059 1.00 32.37 245 ASN A C 1
ATOM 1628 O O . ASN A 1 220 ? -19.667 -24.028 53.711 1.00 29.95 245 ASN A O 1
ATOM 1633 N N . TYR A 1 221 ? -18.787 -22.976 51.925 1.00 30.21 246 TYR A N 1
ATOM 1634 C CA . TYR A 1 221 ? -20.083 -22.525 51.434 1.00 26.30 246 TYR A CA 1
ATOM 1635 C C . TYR A 1 221 ? -20.538 -23.272 50.190 1.00 30.43 246 TYR A C 1
ATOM 1636 O O . TYR A 1 221 ? -19.745 -23.912 49.496 1.00 30.93 246 TYR A O 1
ATOM 1645 N N . GLY A 1 222 ? -21.834 -23.187 49.923 1.00 29.06 247 GLY A N 1
ATOM 1646 C CA . GLY A 1 222 ? -22.415 -23.797 48.746 1.00 25.36 247 GLY A CA 1
ATOM 1647 C C . GLY A 1 222 ? -23.699 -23.077 48.409 1.00 26.59 247 GLY A C 1
ATOM 1648 O O . GLY A 1 222 ? -24.074 -22.119 49.084 1.00 23.43 247 GLY A O 1
ATOM 1649 N N . LEU A 1 223 ? -24.363 -23.526 47.350 1.00 24.15 248 LEU A N 1
ATOM 1650 C CA . LEU A 1 223 ? -25.657 -22.986 46.965 1.00 24.29 248 LEU A CA 1
ATOM 1651 C C . LEU A 1 223 ? -26.666 -24.111 46.918 1.00 24.85 248 LEU A C 1
ATOM 1652 O O . LEU A 1 223 ? -26.371 -25.196 46.411 1.00 25.78 248 LEU A O 1
ATOM 1657 N N . ARG A 1 224 ? -27.855 -23.857 47.441 1.00 21.27 249 ARG A N 1
ATOM 1658 C CA . ARG A 1 224 ? -28.945 -24.799 47.266 1.00 20.08 249 ARG A CA 1
ATOM 1659 C C . ARG A 1 224 ? -29.869 -24.276 46.175 1.00 23.29 249 ARG A C 1
ATOM 1660 O O . ARG A 1 224 ? -30.436 -23.188 46.301 1.00 18.83 249 ARG A O 1
ATOM 1668 N N . LEU A 1 225 ? -29.996 -25.035 45.088 1.00 20.12 250 LEU A N 1
ATOM 1669 C CA . LEU A 1 225 ? -30.896 -24.663 44.009 1.00 20.64 250 LEU A CA 1
ATOM 1670 C C . LEU A 1 225 ? -32.170 -25.478 44.130 1.00 23.25 250 LEU A C 1
ATOM 1671 O O . LEU A 1 225 ? -32.107 -26.711 44.152 1.00 19.76 250 LEU A O 1
ATOM 1676 N N . SER A 1 226 ? -33.317 -24.802 44.212 1.00 21.95 251 SER A N 1
ATOM 1677 C CA . SER A 1 226 ? -34.604 -25.484 44.363 1.00 17.90 251 SER A CA 1
ATOM 1678 C C . SER A 1 226 ? -35.380 -25.475 43.057 1.00 17.86 251 SER A C 1
ATOM 1679 O O . SER A 1 226 ? -35.547 -24.420 42.450 1.00 20.11 251 SER A O 1
ATOM 1682 N N . ILE A 1 227 ? -35.856 -26.645 42.645 1.00 18.39 252 ILE A N 1
ATOM 1683 C CA . ILE A 1 227 ? -36.677 -26.763 41.437 1.00 19.78 252 ILE A CA 1
ATOM 1684 C C . ILE A 1 227 ? -38.053 -27.311 41.778 1.00 20.88 252 ILE A C 1
ATOM 1685 O O . ILE A 1 227 ? -38.172 -28.289 42.519 1.00 18.49 252 ILE A O 1
ATOM 1690 N N . ASP A 1 228 ? -39.092 -26.684 41.237 1.00 18.95 253 ASP A N 1
ATOM 1691 C CA . ASP A 1 228 ? -40.455 -27.202 41.352 1.00 17.98 253 ASP A CA 1
ATOM 1692 C C . ASP A 1 228 ? -40.694 -28.171 40.200 1.00 19.59 253 ASP A C 1
ATOM 1693 O O . ASP A 1 228 ? -40.813 -27.733 39.063 1.00 19.81 253 ASP A O 1
ATOM 1698 N N . PRO A 1 229 ? -40.760 -29.489 40.477 1.00 17.96 254 PRO A N 1
ATOM 1699 C CA . PRO A 1 229 ? -40.883 -30.420 39.344 1.00 17.59 254 PRO A CA 1
ATOM 1700 C C . PRO A 1 229 ? -42.209 -30.297 38.614 1.00 18.89 254 PRO A C 1
ATOM 1701 O O . PRO A 1 229 ? -42.331 -30.823 37.506 1.00 20.00 254 PRO A O 1
ATOM 1705 N N . ASN A 1 230 ? -43.203 -29.648 39.219 1.00 18.86 255 ASN A N 1
ATOM 1706 C CA . ASN A 1 230 ? -44.490 -29.498 38.535 1.00 22.59 255 ASN A CA 1
ATOM 1707 C C . ASN A 1 230 ? -44.603 -28.240 37.677 1.00 20.27 255 ASN A C 1
ATOM 1708 O O . ASN A 1 230 ? -45.547 -28.092 36.901 1.00 20.76 255 ASN A O 1
ATOM 1713 N N . LEU A 1 231 ? -43.654 -27.325 37.822 1.00 17.98 256 LEU A N 1
ATOM 1714 C CA . LEU A 1 231 ? -43.703 -26.085 37.063 1.00 18.57 256 LEU A CA 1
ATOM 1715 C C . LEU A 1 231 ? -43.380 -26.365 35.595 1.00 26.30 256 LEU A C 1
ATOM 1716 O O . LEU A 1 231 ? -42.311 -26.887 35.286 1.00 21.37 256 LEU A O 1
ATOM 1721 N N . GLY A 1 232 ? -44.312 -26.035 34.702 1.00 19.19 257 GLY A N 1
ATOM 1722 C CA . GLY A 1 232 ? -44.124 -26.278 33.281 1.00 19.86 257 GLY A CA 1
ATOM 1723 C C . GLY A 1 232 ? -44.247 -27.737 32.875 1.00 24.11 257 GLY A C 1
ATOM 1724 O O . GLY A 1 232 ? -43.924 -28.106 31.746 1.00 23.46 257 GLY A O 1
ATOM 1725 N N . LYS A 1 233 ? -44.732 -28.567 33.790 1.00 19.28 258 LYS A N 1
ATOM 1726 C CA . LYS A 1 233 ? -44.908 -29.997 33.537 1.00 17.58 258 LYS A CA 1
ATOM 1727 C C . LYS A 1 233 ? -46.048 -30.308 32.555 1.00 17.44 258 LYS A C 1
ATOM 1728 O O . LYS A 1 233 ? -45.973 -31.267 31.789 1.00 17.10 258 LYS A O 1
ATOM 1734 N N . PHE A 1 234 ? -47.112 -29.507 32.611 1.00 15.72 259 PHE A N 1
ATOM 1735 C CA . PHE A 1 234 ? -48.292 -29.729 31.797 1.00 16.78 259 PHE A CA 1
ATOM 1736 C C . PHE A 1 234 ? -48.511 -28.654 30.746 1.00 14.52 259 PHE A C 1
ATOM 1737 O O . PHE A 1 234 ? -48.170 -27.493 30.959 1.00 17.52 259 PHE A O 1
ATOM 1745 N N . LEU A 1 235 ? -49.126 -29.028 29.627 1.00 12.07 260 LEU A N 1
ATOM 1746 C CA . LEU A 1 235 ? -49.498 -28.029 28.627 1.00 15.57 260 LEU A CA 1
ATOM 1747 C C . LEU A 1 235 ? -50.576 -27.116 29.196 1.00 16.35 260 LEU A C 1
ATOM 1748 O O . LEU A 1 235 ? -51.434 -27.555 29.967 1.00 16.37 260 LEU A O 1
ATOM 1753 N N . ARG A 1 236 ? -50.525 -25.846 28.811 1.00 14.83 261 ARG A N 1
ATOM 1754 C CA . ARG A 1 236 ? -51.372 -24.818 29.400 1.00 15.83 261 ARG A CA 1
ATOM 1755 C C . ARG A 1 236 ? -52.442 -24.300 28.457 1.00 16.68 261 ARG A C 1
ATOM 1756 O O . ARG A 1 236 ? -52.201 -24.156 27.265 1.00 17.85 261 ARG A O 1
ATOM 1764 N N . ALA A 1 237 ? -53.604 -23.950 29.009 1.00 15.03 262 ALA A N 1
ATOM 1765 C CA . ALA A 1 237 ? -54.652 -23.325 28.214 1.00 16.41 262 ALA A CA 1
ATOM 1766 C C . ALA A 1 237 ? -54.143 -22.058 27.512 1.00 21.23 262 ALA A C 1
ATOM 1767 O O . ALA A 1 237 ? -54.570 -21.735 26.393 1.00 20.64 262 ALA A O 1
ATOM 1769 N N . ASP A 1 238 ? -53.203 -21.351 28.133 1.00 17.06 263 ASP A N 1
ATOM 1770 C CA . ASP A 1 238 ? -52.732 -20.108 27.518 1.00 18.19 263 ASP A CA 1
ATOM 1771 C C . ASP A 1 238 ? -51.529 -20.313 26.591 1.00 20.40 263 ASP A C 1
ATOM 1772 O O . ASP A 1 238 ? -50.992 -19.346 26.041 1.00 17.95 263 ASP A O 1
ATOM 1777 N N . GLY A 1 239 ? -51.093 -21.562 26.427 1.00 17.50 264 GLY A N 1
ATOM 1778 C CA . GLY A 1 239 ? -50.082 -21.876 25.428 1.00 17.59 264 GLY A CA 1
ATOM 1779 C C . GLY A 1 239 ? -48.663 -21.536 25.835 1.00 19.36 264 GLY A C 1
ATOM 1780 O O . GLY A 1 239 ? -47.755 -21.566 25.006 1.00 19.44 264 GLY A O 1
ATOM 1781 N N . ARG A 1 240 ? -48.442 -21.242 27.116 1.00 19.81 265 ARG A N 1
ATOM 1782 C CA . ARG A 1 240 ? -47.105 -20.810 27.541 1.00 19.90 265 ARG A CA 1
ATOM 1783 C C . ARG A 1 240 ? -46.111 -21.951 27.839 1.00 20.74 265 ARG A C 1
ATOM 1784 O O . ARG A 1 240 ? -44.965 -21.692 28.194 1.00 21.07 265 ARG A O 1
ATOM 1792 N N . VAL A 1 241 ? -46.533 -23.204 27.678 1.00 16.94 266 VAL A N 1
ATOM 1793 C CA . VAL A 1 241 ? -45.610 -24.333 27.838 1.00 15.38 266 VAL A CA 1
ATOM 1794 C C . VAL A 1 241 ? -45.486 -25.117 26.522 1.00 18.38 266 VAL A C 1
ATOM 1795 O O . VAL A 1 241 ? -46.493 -25.506 25.943 1.00 16.35 266 VAL A O 1
ATOM 1799 N N . GLY A 1 242 ? -44.260 -25.324 26.047 1.00 18.02 267 GLY A N 1
ATOM 1800 C CA . GLY A 1 242 ? -44.034 -26.051 24.799 1.00 17.72 267 GLY A CA 1
ATOM 1801 C C . GLY A 1 242 ? -44.237 -27.552 24.917 1.00 19.00 267 GLY A C 1
ATOM 1802 O O . GLY A 1 242 ? -44.010 -28.147 25.978 1.00 19.62 267 GLY A O 1
ATOM 1803 N N . ALA A 1 243 ? -44.662 -28.177 23.823 1.00 14.14 268 ALA A N 1
ATOM 1804 C CA . ALA A 1 243 ? -44.776 -29.624 23.775 1.00 18.16 268 ALA A CA 1
ATOM 1805 C C . ALA A 1 243 ? -43.583 -30.277 23.063 1.00 16.78 268 ALA A C 1
ATOM 1806 O O . ALA A 1 243 ? -43.213 -29.884 21.940 1.00 15.08 268 ALA A O 1
ATOM 1808 N N . ASP A 1 244 ? -43.009 -31.298 23.686 1.00 14.30 269 ASP A N 1
ATOM 1809 C CA . ASP A 1 244 ? -42.023 -32.130 22.995 1.00 16.60 269 ASP A CA 1
ATOM 1810 C C . ASP A 1 244 ? -42.681 -32.853 21.838 1.00 18.66 269 ASP A C 1
ATOM 1811 O O . ASP A 1 244 ? -42.092 -33.026 20.772 1.00 20.13 269 ASP A O 1
ATOM 1816 N N A LYS A 1 245 ? -43.899 -33.320 22.081 0.69 17.15 270 LYS A N 1
ATOM 1817 N N B LYS A 1 245 ? -43.911 -33.292 22.071 0.31 17.08 270 LYS A N 1
ATOM 1818 C CA A LYS A 1 245 ? -44.708 -33.973 21.063 0.69 15.80 270 LYS A CA 1
ATOM 1819 C CA B LYS A 1 245 ? -44.715 -33.943 21.052 0.31 15.65 270 LYS A CA 1
ATOM 1820 C C A LYS A 1 245 ? -46.142 -33.965 21.550 0.69 18.04 270 LYS A C 1
ATOM 1821 C C B LYS A 1 245 ? -46.139 -34.023 21.562 0.31 18.03 270 LYS A C 1
ATOM 1822 O O A LYS A 1 245 ? -46.393 -33.679 22.711 0.69 16.90 270 LYS A O 1
ATOM 1823 O O B LYS A 1 245 ? -46.381 -33.850 22.753 0.31 16.91 270 LYS A O 1
ATOM 1834 N N . LEU A 1 246 ? -47.082 -34.293 20.669 1.00 14.10 271 LEU A N 1
ATOM 1835 C CA . LEU A 1 246 ? -48.445 -34.532 21.101 1.00 16.26 271 LEU A CA 1
ATOM 1836 C C . LEU A 1 246 ? -49.019 -35.662 20.270 1.00 17.79 271 LEU A C 1
ATOM 1837 O O . LEU A 1 246 ? -48.995 -35.600 19.029 1.00 16.62 271 LEU A O 1
ATOM 1842 N N . CYS A 1 247 ? -49.504 -36.694 20.952 1.00 17.11 272 CYS A N 1
ATOM 1843 C CA . CYS A 1 247 ? -50.113 -37.858 20.299 1.00 17.52 272 CYS A CA 1
ATOM 1844 C C . CYS A 1 247 ? -51.581 -37.961 20.675 1.00 19.98 272 CYS A C 1
ATOM 1845 O O . CYS A 1 247 ? -51.982 -37.525 21.755 1.00 17.65 272 CYS A O 1
ATOM 1848 N N . TRP A 1 248 ? -52.384 -38.544 19.789 1.00 15.33 273 TRP A N 1
ATOM 1849 C CA . TRP A 1 248 ? -53.829 -38.606 19.990 1.00 18.41 273 TRP A CA 1
ATOM 1850 C C . TRP A 1 248 ? -54.246 -40.024 20.404 1.00 21.83 273 TRP A C 1
ATOM 1851 O O . TRP A 1 248 ? -53.539 -40.986 20.122 1.00 22.14 273 TRP A O 1
ATOM 1862 N N . ASN A 1 249 ? -55.377 -40.138 21.093 1.00 19.27 274 ASN A N 1
ATOM 1863 C CA . ASN A 1 249 ? -55.873 -41.435 21.554 1.00 22.81 274 ASN A CA 1
ATOM 1864 C C . ASN A 1 249 ? -56.847 -42.078 20.578 1.00 21.31 274 ASN A C 1
ATOM 1865 O O . ASN A 1 249 ? -57.536 -41.389 19.835 1.00 22.09 274 ASN A O 1
ATOM 1870 N N . ILE A 1 250 ? -56.911 -43.404 20.629 1.00 21.96 275 ILE A N 1
ATOM 1871 C CA . ILE A 1 250 ? -57.968 -44.201 20.006 1.00 28.95 275 ILE A CA 1
ATOM 1872 C C . ILE A 1 250 ? -58.431 -45.244 21.025 1.00 23.58 275 ILE A C 1
ATOM 1873 O O . ILE A 1 250 ? -57.598 -45.971 21.564 1.00 25.13 275 ILE A O 1
ATOM 1878 N N . ASP A 1 251 ? -59.731 -45.308 21.291 1.00 30.72 276 ASP A N 1
ATOM 1879 C CA . ASP A 1 251 ? -60.300 -46.307 22.206 1.00 27.76 276 ASP A CA 1
ATOM 1880 C C . ASP A 1 251 ? -59.513 -46.420 23.520 1.00 33.31 276 ASP A C 1
ATOM 1881 O O . ASP A 1 251 ? -59.123 -47.517 23.932 1.00 34.05 276 ASP A O 1
ATOM 1886 N N . ASN A 1 252 ? -59.265 -45.275 24.147 1.00 28.06 277 ASN A N 1
ATOM 1887 C CA . ASN A 1 252 ? -58.642 -45.202 25.471 1.00 32.22 277 ASN A CA 1
ATOM 1888 C C . ASN A 1 252 ? -57.174 -45.597 25.502 1.00 32.59 277 ASN A C 1
ATOM 1889 O O . ASN A 1 252 ? -56.632 -45.886 26.565 1.00 32.31 277 ASN A O 1
ATOM 1894 N N A LYS A 1 253 ? -56.535 -45.605 24.338 0.40 25.94 278 LYS A N 1
ATOM 1895 N N B LYS A 1 253 ? -56.537 -45.622 24.336 0.60 25.86 278 LYS A N 1
ATOM 1896 C CA A LYS A 1 253 ? -55.112 -45.916 24.249 0.40 26.13 278 LYS A CA 1
ATOM 1897 C CA B LYS A 1 253 ? -55.110 -45.912 24.255 0.60 26.07 278 LYS A CA 1
ATOM 1898 C C A LYS A 1 253 ? -54.396 -44.855 23.426 0.40 27.11 278 LYS A C 1
ATOM 1899 C C B LYS A 1 253 ? -54.417 -44.811 23.470 0.60 27.10 278 LYS A C 1
ATOM 1900 O O A LYS A 1 253 ? -54.959 -44.325 22.469 0.40 24.97 278 LYS A O 1
ATOM 1901 O O B LYS A 1 253 ? -55.019 -44.214 22.579 0.60 24.96 278 LYS A O 1
ATOM 1912 N N . MET A 1 254 ? -53.152 -44.553 23.788 1.00 25.05 279 MET A N 1
ATOM 1913 C CA . MET A 1 254 ? -52.385 -43.542 23.063 1.00 25.81 279 MET A CA 1
ATOM 1914 C C . MET A 1 254 ? -51.854 -44.144 21.763 1.00 27.19 279 MET A C 1
ATOM 1915 O O . MET A 1 254 ? -50.643 -44.316 21.583 1.00 27.12 279 MET A O 1
ATOM 1920 N N . SER A 1 255 ? -52.787 -44.475 20.871 1.00 23.85 280 SER A N 1
ATOM 1921 C CA . SER A 1 255 ? -52.509 -45.258 19.671 1.00 22.90 280 SER A CA 1
ATOM 1922 C C . SER A 1 255 ? -52.603 -44.453 18.383 1.00 25.69 280 SER A C 1
ATOM 1923 O O . SER A 1 255 ? -52.365 -44.985 17.305 1.00 25.53 280 SER A O 1
ATOM 1926 N N . GLY A 1 256 ? -52.960 -43.178 18.491 1.00 25.11 281 GLY A N 1
ATOM 1927 C CA . GLY A 1 256 ? -53.159 -42.359 17.308 1.00 20.47 281 GLY A CA 1
ATOM 1928 C C . GLY A 1 256 ? -51.880 -41.655 16.898 1.00 21.94 281 GLY A C 1
ATOM 1929 O O . GLY A 1 256 ? -50.838 -41.846 17.520 1.00 22.06 281 GLY A O 1
ATOM 1930 N N . PRO A 1 257 ? -51.962 -40.826 15.849 1.00 19.62 282 PRO A N 1
ATOM 1931 C CA . PRO A 1 257 ? -50.810 -40.136 15.251 1.00 20.90 282 PRO A CA 1
ATOM 1932 C C . PRO A 1 257 ? -50.163 -39.161 16.215 1.00 21.34 282 PRO A C 1
ATOM 1933 O O . PRO A 1 257 ? -50.799 -38.747 17.193 1.00 18.34 282 PRO A O 1
ATOM 1937 N N . CYS A 1 258 ? -48.915 -38.803 15.929 1.00 20.58 283 CYS A N 1
ATOM 1938 C CA . CYS A 1 258 ? -48.164 -37.852 16.749 1.00 17.57 283 CYS A CA 1
ATOM 1939 C C . CYS A 1 258 ? -47.667 -36.697 15.908 1.00 19.92 283 CYS A C 1
ATOM 1940 O O . CYS A 1 258 ? -47.309 -36.887 14.749 1.00 20.02 283 CYS A O 1
ATOM 1943 N N . LEU A 1 259 ? -47.654 -35.511 16.508 1.00 19.45 284 LEU A N 1
ATOM 1944 C CA . LEU A 1 259 ? -47.022 -34.329 15.941 1.00 15.13 284 LEU A CA 1
ATOM 1945 C C . LEU A 1 259 ? -45.819 -33.901 16.785 1.00 17.77 284 LEU A C 1
ATOM 1946 O O . LEU A 1 259 ? -45.921 -33.814 18.007 1.00 17.22 284 LEU A O 1
ATOM 1951 N N . ALA A 1 260 ? -44.702 -33.608 16.127 1.00 16.95 285 ALA A N 1
ATOM 1952 C CA . ALA A 1 260 ? -43.516 -33.088 16.801 1.00 21.42 285 ALA A CA 1
ATOM 1953 C C . ALA A 1 260 ? -42.746 -32.200 15.840 1.00 20.06 285 ALA A C 1
ATOM 1954 O O . ALA A 1 260 ? -42.854 -32.361 14.624 1.00 22.09 285 ALA A O 1
ATOM 1956 N N . ALA A 1 261 ? -41.960 -31.274 16.381 1.00 20.37 286 ALA A N 1
ATOM 1957 C CA . ALA A 1 261 ? -41.165 -30.374 15.551 1.00 20.17 286 ALA A CA 1
ATOM 1958 C C . ALA A 1 261 ? -39.879 -31.057 15.091 1.00 21.19 286 ALA A C 1
ATOM 1959 O O . ALA A 1 261 ? -39.304 -31.837 15.834 1.00 23.03 286 ALA A O 1
ATOM 1961 N N . ASP A 1 262 ? -39.406 -30.751 13.882 1.00 19.32 287 ASP A N 1
ATOM 1962 C CA . ASP A 1 262 ? -38.028 -31.122 13.541 1.00 20.52 287 ASP A CA 1
ATOM 1963 C C . ASP A 1 262 ? -37.083 -30.024 14.054 1.00 25.91 287 ASP A C 1
ATOM 1964 O O . ASP A 1 262 ? -37.542 -29.048 14.650 1.00 25.37 287 ASP A O 1
ATOM 1969 N N . ASP A 1 263 ? -35.783 -30.149 13.804 1.00 27.52 288 ASP A N 1
ATOM 1970 C CA . ASP A 1 263 ? -34.814 -29.201 14.383 1.00 28.00 288 ASP A CA 1
ATOM 1971 C C . ASP A 1 263 ? -34.776 -27.804 13.749 1.00 33.15 288 ASP A C 1
ATOM 1972 O O . ASP A 1 263 ? -34.095 -26.914 14.245 1.00 27.17 288 ASP A O 1
ATOM 1977 N N . SER A 1 264 ? -35.497 -27.598 12.660 1.00 25.79 289 SER A N 1
ATOM 1978 C CA . SER A 1 264 ? -35.389 -26.333 11.939 1.00 30.98 289 SER A CA 1
ATOM 1979 C C . SER A 1 264 ? -36.149 -25.181 12.583 1.00 31.28 289 SER A C 1
ATOM 1980 O O . SER A 1 264 ? -35.840 -24.012 12.318 1.00 28.29 289 SER A O 1
ATOM 1983 N N . GLY A 1 265 ? -37.164 -25.499 13.386 1.00 26.93 290 GLY A N 1
ATOM 1984 C CA . GLY A 1 265 ? -38.051 -24.470 13.911 1.00 26.08 290 GLY A CA 1
ATOM 1985 C C . GLY A 1 265 ? -39.190 -24.063 12.983 1.00 27.69 290 GLY A C 1
ATOM 1986 O O . GLY A 1 265 ? -40.069 -2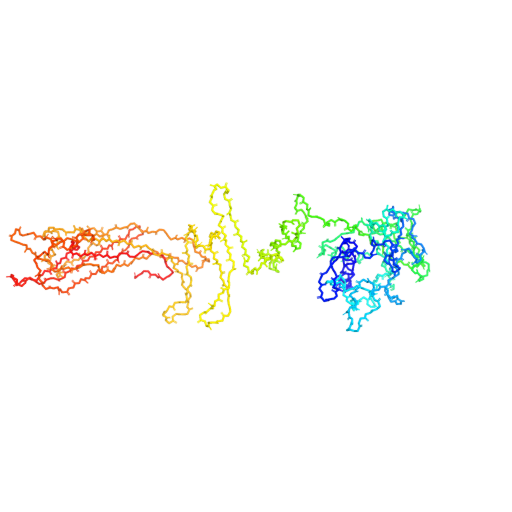3.274 13.369 1.00 25.52 290 GLY A O 1
ATOM 1987 N N . ASN A 1 266 ? -39.173 -24.585 11.757 1.00 22.57 291 ASN A N 1
ATOM 1988 C CA . ASN A 1 266 ? -40.223 -24.289 10.787 1.00 26.65 291 ASN A CA 1
ATOM 1989 C C . ASN A 1 266 ? -41.262 -25.394 10.667 1.00 21.30 291 ASN A C 1
ATOM 1990 O O . ASN A 1 266 ? -42.417 -25.123 10.353 1.00 21.75 291 ASN A O 1
ATOM 1995 N N . ASN A 1 267 ? -40.844 -26.637 10.892 1.00 18.51 292 ASN A N 1
ATOM 1996 C CA . ASN A 1 267 ? -41.668 -27.795 10.543 1.00 16.25 292 ASN A CA 1
ATOM 1997 C C . ASN A 1 267 ? -42.315 -28.521 11.716 1.00 20.70 292 ASN A C 1
ATOM 1998 O O . ASN A 1 267 ? -41.657 -28.813 12.714 1.00 19.15 292 ASN A O 1
ATOM 2003 N N . LEU A 1 268 ? -43.604 -28.815 11.578 1.00 19.07 293 LEU A N 1
ATOM 2004 C CA . LEU A 1 268 ? -44.273 -29.811 12.416 1.00 17.64 293 LEU A CA 1
ATOM 2005 C C . LEU A 1 268 ? -44.422 -31.080 11.596 1.00 20.45 293 LEU A C 1
ATOM 2006 O O . LEU A 1 268 ? -44.861 -31.019 10.443 1.00 23.35 293 LEU A O 1
ATOM 2011 N N . VAL A 1 269 ? -44.087 -32.214 12.202 1.00 18.26 294 VAL A N 1
ATOM 2012 C CA . VAL A 1 269 ? -44.028 -33.491 11.506 1.00 16.25 294 VAL A CA 1
ATOM 2013 C C . VAL A 1 269 ? -45.029 -34.489 12.070 1.00 18.14 294 VAL A C 1
ATOM 2014 O O . VAL A 1 269 ? -45.065 -34.755 13.276 1.00 18.56 294 VAL A O 1
ATOM 2018 N N . LEU A 1 270 ? -45.830 -35.045 11.177 1.00 16.14 295 LEU A N 1
ATOM 2019 C CA . LEU A 1 270 ? -46.834 -36.038 11.513 1.00 17.31 295 LEU A CA 1
ATOM 2020 C C . LEU A 1 270 ? -46.290 -37.442 11.276 1.00 19.11 295 LEU A C 1
ATOM 2021 O O . LEU A 1 270 ? -45.787 -37.733 10.191 1.00 16.59 295 LEU A O 1
ATOM 2026 N N . THR A 1 271 ? -46.392 -38.307 12.284 1.00 19.16 296 THR A N 1
ATOM 2027 C CA . THR A 1 271 ? -45.980 -39.715 12.146 1.00 18.58 296 THR A CA 1
ATOM 2028 C C . THR A 1 271 ? -47.095 -40.634 12.631 1.00 21.25 296 THR A C 1
ATOM 2029 O O . THR A 1 271 ? -47.989 -40.211 13.383 1.00 18.24 296 THR A O 1
ATOM 2033 N N . LYS A 1 272 ? -47.042 -41.896 12.217 1.00 22.41 297 LYS A N 1
ATOM 2034 C CA . LYS A 1 272 ? -48.121 -42.837 12.510 1.00 23.09 297 LYS A CA 1
ATOM 2035 C C . LYS A 1 272 ? -48.204 -43.158 14.000 1.00 24.92 297 LYS A C 1
ATOM 2036 O O . LYS A 1 272 ? -47.228 -43.021 14.731 1.00 24.64 297 LYS A O 1
ATOM 2042 N N . GLY A 1 273 ? -49.383 -43.585 14.438 1.00 26.33 298 GLY A N 1
ATOM 2043 C CA . GLY A 1 273 ? -49.574 -43.983 15.818 1.00 23.78 298 GLY A CA 1
ATOM 2044 C C . GLY A 1 273 ? -49.280 -45.459 15.988 1.00 31.45 298 GLY A C 1
ATOM 2045 O O . GLY A 1 273 ? -49.217 -46.207 15.007 1.00 27.63 298 GLY A O 1
ATOM 2046 N N . LYS A 1 274 ? -49.108 -45.884 17.234 1.00 29.10 299 LYS A N 1
ATOM 2047 C CA . LYS A 1 274 ? -48.792 -47.281 17.522 1.00 33.07 299 LYS A CA 1
ATOM 2048 C C . LYS A 1 274 ? -49.914 -48.229 17.103 1.00 35.07 299 LYS A C 1
ATOM 2049 O O . LYS A 1 274 ? -49.708 -49.441 16.995 1.00 37.84 299 LYS A O 1
ATOM 2055 N N . GLY A 1 275 ? -51.098 -47.673 16.855 1.00 33.60 300 GLY A N 1
ATOM 2056 C CA . GLY A 1 275 ? -52.263 -48.464 16.496 1.00 35.29 300 GLY A CA 1
ATOM 2057 C C . GLY A 1 275 ? -52.419 -48.709 15.003 1.00 40.60 300 GLY A C 1
ATOM 2058 O O . GLY A 1 275 ? -53.297 -49.469 14.574 1.00 34.33 300 GLY A O 1
ATOM 2059 N N . ALA A 1 276 ? -51.567 -48.070 14.208 1.00 34.82 301 ALA A N 1
ATOM 2060 C CA . ALA A 1 276 ? -51.663 -48.187 12.760 1.00 37.12 301 ALA A CA 1
ATOM 2061 C C . ALA A 1 276 ? -51.181 -49.559 12.298 1.00 37.59 301 ALA A C 1
ATOM 2062 O O . ALA A 1 276 ? -50.078 -49.984 12.633 1.00 36.33 301 ALA A O 1
ATOM 2064 N N . LYS A 1 277 ? -52.024 -50.246 11.534 1.00 38.66 302 LYS A N 1
ATOM 2065 C CA . LYS A 1 277 ? -51.652 -51.519 10.922 1.00 40.21 302 LYS A CA 1
ATOM 2066 C C . LYS A 1 277 ? -50.806 -51.265 9.676 1.00 45.17 302 LYS A C 1
ATOM 2067 O O . LYS A 1 277 ? -50.031 -52.119 9.236 1.00 44.06 302 LYS A O 1
ATOM 2073 N N . SER A 1 278 ? -50.972 -50.074 9.114 1.00 30.99 303 SER A N 1
ATOM 2074 C CA . SER A 1 278 ? -50.176 -49.626 7.987 1.00 38.38 303 SER A CA 1
ATOM 2075 C C . SER A 1 278 ? -49.432 -48.352 8.397 1.00 35.30 303 SER A C 1
ATOM 2076 O O . SER A 1 278 ? -49.773 -47.734 9.401 1.00 41.09 303 SER A O 1
ATOM 2079 N N . ASN A 1 279 ? -48.402 -47.975 7.647 1.00 28.84 304 ASN A N 1
ATOM 2080 C CA . ASN A 1 279 ? -47.648 -46.761 7.949 1.00 28.08 304 ASN A CA 1
ATOM 2081 C C . ASN A 1 279 ? -47.968 -45.703 6.907 1.00 27.73 304 ASN A C 1
ATOM 2082 O O . ASN A 1 279 ? -47.220 -45.525 5.950 1.00 26.44 304 ASN A O 1
ATOM 2087 N N . GLU A 1 280 ? -49.102 -45.026 7.078 1.00 24.39 305 GLU A N 1
ATOM 2088 C CA . GLU A 1 280 ? -49.558 -44.041 6.093 1.00 23.44 305 GLU A CA 1
ATOM 2089 C C . GLU A 1 280 ? -50.202 -42.858 6.811 1.00 22.28 305 GLU A C 1
ATOM 2090 O O . GLU A 1 280 ? -51.423 -42.709 6.815 1.00 19.43 305 GLU A O 1
ATOM 2096 N N . PRO A 1 281 ? -49.370 -42.014 7.430 1.00 20.49 306 PRO A N 1
ATOM 2097 C CA . PRO A 1 281 ? -49.913 -40.931 8.259 1.00 20.43 306 PRO A CA 1
ATOM 2098 C C . PRO A 1 281 ? -50.691 -39.950 7.406 1.00 18.02 306 PRO A C 1
ATOM 2099 O O . PRO A 1 281 ? -50.295 -39.667 6.273 1.00 18.16 306 PRO A O 1
ATOM 2103 N N . GLY A 1 282 ? -51.797 -39.456 7.934 1.00 21.76 307 GLY A N 1
ATOM 2104 C CA . GLY A 1 282 ? -52.622 -38.557 7.165 1.00 21.47 307 GLY A CA 1
ATOM 2105 C C . GLY A 1 282 ? -53.199 -37.413 7.962 1.00 21.52 307 GLY A C 1
ATOM 2106 O O . GLY A 1 282 ? -53.549 -37.551 9.144 1.00 18.28 307 GLY A O 1
ATOM 2107 N N A LEU A 1 283 ? -53.268 -36.257 7.315 0.54 19.69 308 LEU A N 1
ATOM 2108 N N B LEU A 1 283 ? -53.278 -36.271 7.288 0.46 19.74 308 LEU A N 1
ATOM 2109 C CA A LEU A 1 283 ? -54.004 -35.120 7.839 0.54 18.49 308 LEU A CA 1
ATOM 2110 C CA B LEU A 1 283 ? -53.979 -35.091 7.763 0.46 18.48 308 LEU A CA 1
ATOM 2111 C C A LEU A 1 283 ? -55.308 -35.022 7.075 0.54 19.40 308 LEU A C 1
ATOM 2112 C C B LEU A 1 283 ? -55.322 -35.042 7.053 0.46 19.28 308 LEU A C 1
ATOM 2113 O O A LEU A 1 283 ? -55.310 -35.014 5.841 0.54 19.21 308 LEU A O 1
ATOM 2114 O O B LEU A 1 283 ? -55.364 -35.092 5.822 0.46 19.21 308 LEU A O 1
ATOM 2123 N N . CYS A 1 284 ? -56.415 -34.947 7.804 1.00 18.85 309 CYS A N 1
ATOM 2124 C CA . CYS A 1 284 ? -57.735 -35.007 7.191 1.00 19.85 309 CYS A CA 1
ATOM 2125 C C . CYS A 1 284 ? -58.648 -33.847 7.543 1.00 21.40 309 CYS A C 1
ATOM 2126 O O . CYS A 1 284 ? -58.479 -33.183 8.569 1.00 20.46 309 CYS A O 1
ATOM 2129 N N . TRP A 1 285 ? -59.639 -33.649 6.677 1.00 17.03 310 TRP A N 1
ATOM 2130 C CA . TRP A 1 285 ? -60.715 -32.690 6.867 1.00 14.98 310 TRP A CA 1
ATOM 2131 C C . TRP A 1 285 ? -62.050 -33.431 6.893 1.00 19.79 310 TRP A C 1
ATOM 2132 O O . TRP A 1 285 ? -62.271 -34.331 6.082 1.00 19.32 310 TRP A O 1
ATOM 2143 N N . ASP A 1 286 ? -62.963 -33.031 7.775 1.00 18.86 311 ASP A N 1
ATOM 2144 C CA . ASP A 1 286 ? -64.292 -33.637 7.791 1.00 19.69 311 ASP A CA 1
ATOM 2145 C C . ASP A 1 286 ? -65.374 -32.589 8.024 1.00 25.57 311 ASP A C 1
ATOM 2146 O O . ASP A 1 286 ? -65.307 -31.802 8.975 1.00 23.62 311 ASP A O 1
ATOM 2151 N N . LEU A 1 287 ? -66.346 -32.556 7.115 1.00 19.61 312 LEU A N 1
ATOM 2152 C CA . LEU A 1 287 ? -67.506 -31.677 7.234 1.00 19.92 312 LEU A CA 1
ATOM 2153 C C . LEU A 1 287 ? -68.569 -32.273 8.150 1.00 22.80 312 LEU A C 1
ATOM 2154 O O . LEU A 1 287 ? -69.416 -31.550 8.683 1.00 28.52 312 LEU A O 1
ATOM 2159 N N . ASN A 1 288 ? -68.522 -33.591 8.306 1.00 25.05 313 ASN A N 1
ATOM 2160 C CA . ASN A 1 288 ? -69.536 -34.318 9.064 1.00 31.45 313 ASN A CA 1
ATOM 2161 C C . ASN A 1 288 ? -70.931 -34.051 8.509 1.00 32.55 313 ASN A C 1
ATOM 2162 O O . ASN A 1 288 ? -71.872 -33.825 9.270 1.00 31.83 313 ASN A O 1
ATOM 2167 N N . THR A 1 289 ? -71.058 -34.065 7.182 1.00 29.99 314 THR A N 1
ATOM 2168 C CA . THR A 1 289 ? -72.348 -33.817 6.540 1.00 31.92 314 THR A CA 1
ATOM 2169 C C . THR A 1 289 ? -72.744 -34.969 5.634 1.00 32.58 314 THR A C 1
ATOM 2170 O O . THR A 1 289 ? -73.433 -34.769 4.634 1.00 34.71 314 THR A O 1
ATOM 2174 N N . GLY A 1 290 ? -72.276 -36.166 5.965 1.00 30.55 315 GLY A N 1
ATOM 2175 C CA . GLY A 1 290 ? -72.747 -37.364 5.303 1.00 33.72 315 GLY A CA 1
ATOM 2176 C C . GLY A 1 290 ? -71.846 -37.977 4.250 1.00 34.34 315 GLY A C 1
ATOM 2177 O O . GLY A 1 290 ? -72.180 -39.028 3.703 1.00 31.17 315 GLY A O 1
ATOM 2178 N N . THR A 1 291 ? -70.711 -37.350 3.953 1.00 27.78 316 THR A N 1
ATOM 2179 C CA . THR A 1 291 ? -69.810 -37.914 2.949 1.00 26.13 316 THR A CA 1
ATOM 2180 C C . THR A 1 291 ? -68.422 -38.102 3.545 1.00 27.01 316 THR A C 1
ATOM 2181 O O . THR A 1 291 ? -68.154 -37.641 4.648 1.00 24.01 316 THR A O 1
ATOM 2185 N N . SER A 1 292 ? -67.556 -38.794 2.814 1.00 23.73 317 SER A N 1
ATOM 2186 C CA . SER A 1 292 ? -66.229 -39.149 3.297 1.00 23.35 317 SER A CA 1
ATOM 2187 C C . SER A 1 292 ? -65.429 -37.954 3.785 1.00 23.94 317 SER A C 1
ATOM 2188 O O . SER A 1 292 ? -65.521 -36.865 3.216 1.00 20.40 317 SER A O 1
ATOM 2191 N N . LYS A 1 293 ? -64.633 -38.156 4.833 1.00 18.95 318 LYS A N 1
ATOM 2192 C CA . LYS A 1 293 ? -63.603 -37.176 5.140 1.00 21.04 318 LYS A CA 1
ATOM 2193 C C . LYS A 1 293 ? -62.545 -37.277 4.034 1.00 18.99 318 LYS A C 1
ATOM 2194 O O . LYS A 1 293 ? -62.461 -38.289 3.326 1.00 19.87 318 LYS A O 1
ATOM 2200 N N . LEU A 1 294 ? -61.779 -36.210 3.848 1.00 17.08 319 LEU A N 1
ATOM 2201 C CA . LEU A 1 294 ? -60.723 -36.195 2.844 1.00 17.66 319 LEU A CA 1
ATOM 2202 C C . LEU A 1 294 ? -59.384 -36.147 3.560 1.00 19.25 319 LEU A C 1
ATOM 2203 O O . LEU A 1 294 ? -59.224 -35.377 4.506 1.00 20.89 319 LEU A O 1
ATOM 2208 N N . CYS A 1 295 ? -58.433 -36.962 3.114 1.00 19.00 320 CYS A N 1
ATOM 2209 C CA . CYS A 1 295 ? -57.138 -37.040 3.779 1.00 20.37 320 CYS A CA 1
ATOM 2210 C C . CYS A 1 295 ? -55.993 -36.789 2.827 1.00 18.70 320 CYS A C 1
ATOM 2211 O O . CYS A 1 295 ? -56.006 -37.278 1.696 1.00 23.12 320 CYS A O 1
ATOM 2214 N N . LEU A 1 296 ? -55.004 -36.030 3.295 1.00 18.96 321 LEU A N 1
ATOM 2215 C CA . LEU A 1 296 ? -53.704 -35.945 2.629 1.00 19.38 321 LEU A CA 1
ATOM 2216 C C . LEU A 1 296 ? -52.784 -36.927 3.322 1.00 19.30 321 LEU A C 1
ATOM 2217 O O . LEU A 1 296 ? -52.377 -36.699 4.460 1.00 17.24 321 LEU A O 1
ATOM 2222 N N . THR A 1 297 ? -52.446 -38.001 2.624 1.00 18.30 322 THR A N 1
ATOM 2223 C CA . THR A 1 297 ? -51.789 -39.146 3.232 1.00 18.90 322 THR A CA 1
ATOM 2224 C C . THR A 1 297 ? -50.451 -39.436 2.581 1.00 21.06 322 THR A C 1
ATOM 2225 O O . THR A 1 297 ? -50.326 -39.358 1.360 1.00 20.52 322 THR A O 1
ATOM 2229 N N . GLN A 1 298 ? -49.453 -39.784 3.388 1.00 17.11 323 GLN A N 1
ATOM 2230 C CA . GLN A 1 298 ? -48.152 -40.127 2.838 1.00 16.29 323 GLN A CA 1
ATOM 2231 C C . GLN A 1 298 ? -48.095 -41.617 2.544 1.00 21.72 323 GLN A C 1
ATOM 2232 O O . GLN A 1 298 ? -48.407 -42.436 3.411 1.00 19.58 323 GLN A O 1
ATOM 2238 N N . ILE A 1 299 ? -47.710 -41.965 1.322 1.00 20.04 324 ILE A N 1
ATOM 2239 C CA . ILE A 1 299 ? -47.652 -43.368 0.916 1.00 21.41 324 ILE A CA 1
ATOM 2240 C C . ILE A 1 299 ? -46.295 -43.692 0.276 1.00 23.04 324 ILE A C 1
ATOM 2241 O O . ILE A 1 299 ? -45.553 -42.802 -0.142 1.00 18.37 324 ILE A O 1
ATOM 2246 N N . GLU A 1 300 ? -45.967 -44.976 0.218 1.00 22.08 325 GLU A N 1
ATOM 2247 C CA . GLU A 1 300 ? -44.702 -45.398 -0.354 1.00 17.76 325 GLU A CA 1
ATOM 2248 C C . GLU A 1 300 ? -44.751 -45.285 -1.867 1.00 21.21 325 GLU A C 1
ATOM 2249 O O . GLU A 1 300 ? -45.803 -45.471 -2.474 1.00 22.74 325 GLU A O 1
ATOM 2255 N N . GLY A 1 301 ? -43.609 -44.976 -2.465 1.00 19.91 326 GLY A N 1
ATOM 2256 C CA . GLY A 1 301 ? -43.484 -44.948 -3.907 1.00 26.67 326 GLY A CA 1
ATOM 2257 C C . GLY A 1 301 ? -42.060 -45.241 -4.336 1.00 28.80 326 GLY A C 1
ATOM 2258 O O . GLY A 1 301 ? -41.210 -45.589 -3.523 1.00 27.26 326 GLY A O 1
ATOM 2259 N N . LYS A 1 302 ? -41.798 -45.087 -5.626 1.00 28.73 327 LYS A N 1
ATOM 2260 C CA . LYS A 1 302 ? -40.466 -45.282 -6.168 1.00 26.21 327 LYS A CA 1
ATOM 2261 C C . LYS A 1 302 ? -40.115 -44.112 -7.075 1.00 29.04 327 LYS A C 1
ATOM 2262 O O . LYS A 1 302 ? -40.981 -43.606 -7.796 1.00 23.43 327 LYS A O 1
ATOM 2268 N N . ASP A 1 303 ? -38.858 -43.686 -7.049 1.00 23.66 328 ASP A N 1
ATOM 2269 C CA . ASP A 1 303 ? -38.432 -42.594 -7.916 1.00 20.40 328 ASP A CA 1
ATOM 2270 C C . ASP A 1 303 ? -38.074 -43.132 -9.296 1.00 22.68 328 ASP A C 1
ATOM 2271 O O . ASP A 1 303 ? -38.213 -44.327 -9.543 1.00 28.27 328 ASP A O 1
ATOM 2276 N N . ASN A 1 304 ? -37.618 -42.250 -10.184 1.00 25.00 329 ASN A N 1
ATOM 2277 C CA . ASN A 1 304 ? -37.441 -42.608 -11.591 1.00 36.14 329 ASN A CA 1
ATOM 2278 C C . ASN A 1 304 ? -36.313 -43.617 -11.802 1.00 40.96 329 ASN A C 1
ATOM 2279 O O . ASN A 1 304 ? -36.184 -44.196 -12.880 1.00 33.85 329 ASN A O 1
ATOM 2284 N N . ASN A 1 305 ? -35.506 -43.815 -10.764 1.00 35.87 330 ASN A N 1
ATOM 2285 C CA . ASN A 1 305 ? -34.439 -44.811 -10.770 1.00 37.09 330 ASN A CA 1
ATOM 2286 C C . ASN A 1 305 ? -34.820 -46.046 -9.967 1.00 40.10 330 ASN A C 1
ATOM 2287 O O . ASN A 1 305 ? -33.965 -46.862 -9.614 1.00 41.60 330 ASN A O 1
ATOM 2292 N N . ASP A 1 306 ? -36.113 -46.170 -9.681 1.00 32.14 331 ASP A N 1
ATOM 2293 C CA . ASP A 1 306 ? -36.654 -47.317 -8.966 1.00 33.65 331 ASP A CA 1
ATOM 2294 C C . ASP A 1 306 ? -36.139 -47.383 -7.518 1.00 35.45 331 ASP A C 1
ATOM 2295 O O . ASP A 1 306 ? -36.190 -48.433 -6.884 1.00 32.10 331 ASP A O 1
ATOM 2300 N N . LYS A 1 307 ? -35.647 -46.258 -7.006 1.00 34.88 332 LYS A N 1
ATOM 2301 C CA . LYS A 1 307 ? -35.232 -46.177 -5.606 1.00 32.59 332 LYS A CA 1
ATOM 2302 C C . LYS A 1 307 ? -36.397 -45.814 -4.679 1.00 34.29 332 LYS A C 1
ATOM 2303 O O . LYS A 1 307 ? -37.371 -45.162 -5.084 1.00 30.71 332 LYS A O 1
ATOM 2309 N N . ASP A 1 308 ? -36.284 -46.240 -3.429 1.00 29.85 333 ASP A N 1
ATOM 2310 C CA . ASP A 1 308 ? -37.310 -46.001 -2.429 1.00 29.47 333 ASP A CA 1
ATOM 2311 C C . ASP A 1 308 ? -37.599 -44.513 -2.283 1.00 23.81 333 ASP A C 1
ATOM 2312 O O . ASP A 1 308 ? -36.689 -43.682 -2.257 1.00 25.87 333 ASP A O 1
ATOM 2317 N N . ALA A 1 309 ? -38.883 -44.186 -2.192 1.00 27.76 334 ALA A N 1
ATOM 2318 C CA . ALA A 1 309 ? -39.302 -42.803 -2.031 1.00 25.05 334 ALA A CA 1
ATOM 2319 C C . ALA A 1 309 ? -40.706 -42.763 -1.431 1.00 21.17 334 ALA A C 1
ATOM 2320 O O . ALA A 1 309 ? -41.239 -43.777 -0.996 1.00 22.10 334 ALA A O 1
ATOM 2322 N N . SER A 1 310 ? -41.311 -41.589 -1.397 1.00 21.58 335 SER A N 1
ATOM 2323 C CA . SER A 1 310 ? -42.695 -41.510 -0.959 1.00 17.88 335 SER A CA 1
ATOM 2324 C C . SER A 1 310 ? -43.374 -40.352 -1.673 1.00 15.03 335 SER A C 1
ATOM 2325 O O . SER A 1 310 ? -42.724 -39.570 -2.361 1.00 17.90 335 SER A O 1
ATOM 2328 N N . LEU A 1 311 ? -44.687 -40.261 -1.497 1.00 19.43 336 LEU A N 1
ATOM 2329 C CA . LEU A 1 311 ? -45.452 -39.164 -2.049 1.00 17.19 336 LEU A CA 1
ATOM 2330 C C . LEU A 1 311 ? -46.660 -38.931 -1.170 1.00 17.80 336 LEU A C 1
ATOM 2331 O O . LEU A 1 311 ? -46.931 -39.703 -0.240 1.00 19.02 336 LEU A O 1
ATOM 2336 N N . ILE A 1 312 ? -47.364 -37.844 -1.452 1.00 17.41 337 ILE A N 1
ATOM 2337 C CA . ILE A 1 312 ? -48.612 -37.512 -0.776 1.00 17.09 337 ILE A CA 1
ATOM 2338 C C . ILE A 1 312 ? -49.775 -37.856 -1.693 1.00 18.24 337 ILE A C 1
ATOM 2339 O O . ILE A 1 312 ? -49.690 -37.629 -2.902 1.00 17.35 337 ILE A O 1
ATOM 2344 N N . LYS A 1 313 ? -50.844 -38.387 -1.116 1.00 18.99 338 LYS A N 1
ATOM 2345 C CA . LYS A 1 313 ? -52.049 -38.729 -1.878 1.00 19.04 338 LYS A CA 1
ATOM 2346 C C . LYS A 1 313 ? -53.273 -38.096 -1.221 1.00 16.91 338 LYS A C 1
ATOM 2347 O O . LYS A 1 313 ? -53.516 -38.284 -0.024 1.00 18.58 338 LYS A O 1
ATOM 2353 N N . LEU A 1 314 ? -54.037 -37.331 -1.999 1.00 16.91 339 LEU A N 1
ATOM 2354 C CA . LEU A 1 314 ? -55.284 -36.763 -1.507 1.00 16.31 339 LEU A CA 1
ATOM 2355 C C . LEU A 1 314 ? -56.399 -37.753 -1.830 1.00 20.21 339 LEU A C 1
ATOM 2356 O O . LEU A 1 314 ? -56.679 -38.008 -3.003 1.00 18.28 339 LEU A O 1
ATOM 2361 N N . LYS A 1 315 ? -57.029 -38.315 -0.802 1.00 16.96 340 LYS A N 1
ATOM 2362 C CA . LYS A 1 315 ? -57.960 -39.418 -1.011 1.00 20.09 340 LYS A CA 1
ATOM 2363 C C . LYS A 1 315 ? -59.175 -39.396 -0.100 1.00 24.21 340 LYS A C 1
ATOM 2364 O O . LYS A 1 315 ? -59.158 -38.771 0.973 1.00 21.15 340 LYS A O 1
ATOM 2370 N N . ASP A 1 316 ? -60.227 -40.093 -0.524 1.00 20.98 341 ASP A N 1
ATOM 2371 C CA . ASP A 1 316 ? -61.373 -40.332 0.354 1.00 25.23 341 ASP A CA 1
ATOM 2372 C C . ASP A 1 316 ? -61.187 -41.639 1.128 1.00 27.63 341 ASP A C 1
ATOM 2373 O O . ASP A 1 316 ? -60.157 -42.311 0.993 1.00 23.97 341 ASP A O 1
ATOM 2378 N N A ASP A 1 317 ? -62.168 -42.014 1.945 0.62 25.57 342 ASP A N 1
ATOM 2379 N N B ASP A 1 317 ? -62.212 -41.974 1.910 0.38 25.63 342 ASP A N 1
ATOM 2380 C CA A ASP A 1 317 ? -62.005 -43.192 2.797 0.62 28.82 342 ASP A CA 1
ATOM 2381 C CA B ASP A 1 317 ? -62.251 -43.165 2.750 0.38 29.16 342 ASP A CA 1
ATOM 2382 C C A ASP A 1 317 ? -62.047 -44.505 1.995 0.62 31.38 342 ASP A C 1
ATOM 2383 C C B ASP A 1 317 ? -61.971 -44.430 1.958 0.38 31.38 342 ASP A C 1
ATOM 2384 O O A ASP A 1 317 ? -61.672 -45.555 2.514 0.62 33.79 342 ASP A O 1
ATOM 2385 O O B ASP A 1 317 ? -61.303 -45.349 2.431 0.38 33.43 342 ASP A O 1
ATOM 2394 N N . ASN A 1 318 ? -62.493 -44.458 0.739 1.00 32.37 343 ASN A N 1
ATOM 2395 C CA . ASN A 1 318 ? -62.396 -45.635 -0.125 1.00 30.80 343 ASN A CA 1
ATOM 2396 C C . ASN A 1 318 ? -61.052 -45.740 -0.834 1.00 35.26 343 ASN A C 1
ATOM 2397 O O . ASN A 1 318 ? -60.810 -46.686 -1.589 1.00 31.32 343 ASN A O 1
ATOM 2402 N N . GLY A 1 319 ? -60.181 -44.767 -0.591 1.00 25.12 344 GLY A N 1
ATOM 2403 C CA . GLY A 1 319 ? -58.877 -44.739 -1.225 1.00 26.58 344 GLY A CA 1
ATOM 2404 C C . GLY A 1 319 ? -58.887 -44.173 -2.636 1.00 25.47 344 GLY A C 1
ATOM 2405 O O . GLY A 1 319 ? -57.893 -44.269 -3.344 1.00 27.40 344 GLY A O 1
ATOM 2406 N N . ASN A 1 320 ? -60.004 -43.586 -3.050 1.00 21.37 345 ASN A N 1
ATOM 2407 C CA . ASN A 1 320 ? -60.065 -42.912 -4.346 1.00 27.16 345 ASN A CA 1
ATOM 2408 C C . ASN A 1 320 ? -59.462 -41.517 -4.238 1.00 22.03 345 ASN A C 1
ATOM 2409 O O . ASN A 1 320 ? -59.681 -40.828 -3.236 1.00 23.20 345 ASN A O 1
ATOM 2414 N N . PRO A 1 321 ? -58.704 -41.101 -5.269 1.00 22.96 346 PRO A N 1
ATOM 2415 C CA . PRO A 1 321 ? -58.185 -39.730 -5.292 1.00 21.27 346 PRO A CA 1
ATOM 2416 C C . PRO A 1 321 ? -59.325 -38.726 -5.164 1.00 23.28 346 PRO A C 1
ATOM 2417 O O . PRO A 1 321 ? -60.424 -38.940 -5.686 1.00 20.47 346 PRO A O 1
ATOM 2421 N N . ALA A 1 322 ? -59.071 -37.652 -4.434 1.00 16.98 347 ALA A N 1
ATOM 2422 C CA . ALA A 1 322 ? -60.046 -36.594 -4.278 1.00 17.19 347 ALA A CA 1
ATOM 2423 C C . ALA A 1 322 ? -59.499 -35.327 -4.924 1.00 15.58 347 ALA A C 1
ATOM 2424 O O . ALA A 1 322 ? -58.390 -35.325 -5.464 1.00 18.06 347 ALA A O 1
ATOM 2426 N N . THR A 1 323 ? -60.281 -34.259 -4.856 1.00 17.93 348 THR A N 1
ATOM 2427 C CA . THR A 1 323 ? -60.023 -33.044 -5.614 1.00 17.00 348 THR A CA 1
ATOM 2428 C C . THR A 1 323 ? -59.486 -31.903 -4.790 1.00 18.85 348 THR A C 1
ATOM 2429 O O . THR A 1 323 ? -59.979 -31.627 -3.695 1.00 16.37 348 THR A O 1
ATOM 2433 N N . MET A 1 324 ? -58.475 -31.240 -5.340 1.00 18.38 349 MET A N 1
ATOM 2434 C CA . MET A 1 324 ? -57.993 -29.980 -4.787 1.00 17.77 349 MET A CA 1
ATOM 2435 C C . MET A 1 324 ? -58.157 -28.873 -5.827 1.00 19.64 349 MET A C 1
ATOM 2436 O O . MET A 1 324 ? -57.727 -29.009 -6.981 1.00 17.42 349 MET A O 1
ATOM 2441 N N . LEU A 1 325 ? -58.810 -27.792 -5.426 1.00 17.07 350 LEU A N 1
ATOM 2442 C CA . LEU A 1 325 ? -58.894 -26.600 -6.268 1.00 17.60 350 LEU A CA 1
ATOM 2443 C C . LEU A 1 325 ? -57.732 -25.679 -5.901 1.00 19.67 350 LEU A C 1
ATOM 2444 O O . LEU A 1 325 ? -57.597 -25.246 -4.757 1.00 16.54 350 LEU A O 1
ATOM 2449 N N . ALA A 1 326 ? -56.874 -25.398 -6.869 1.00 17.46 351 ALA A N 1
ATOM 2450 C CA . ALA A 1 326 ? -55.661 -24.636 -6.605 1.00 20.52 351 ALA A CA 1
ATOM 2451 C C . ALA A 1 326 ? -54.985 -24.257 -7.916 1.00 19.05 351 ALA A C 1
ATOM 2452 O O . ALA A 1 326 ? -55.238 -24.887 -8.949 1.00 20.53 351 ALA A O 1
ATOM 2454 N N . ASN A 1 327 ? -54.133 -23.236 -7.874 1.00 20.75 352 ASN A N 1
ATOM 2455 C CA . ASN A 1 327 ? -53.168 -23.007 -8.946 1.00 19.72 352 ASN A CA 1
ATOM 2456 C C . ASN A 1 327 ? -51.956 -23.885 -8.713 1.00 23.16 352 ASN A C 1
ATOM 2457 O O . ASN A 1 327 ? -51.444 -23.947 -7.599 1.00 20.51 352 ASN A O 1
ATOM 2462 N N . ILE A 1 328 ? -51.505 -24.575 -9.752 1.00 17.94 353 ILE A N 1
ATOM 2463 C CA . ILE A 1 328 ? -50.343 -25.448 -9.613 1.00 14.50 353 ILE A CA 1
ATOM 2464 C C . ILE A 1 328 ? -49.195 -24.897 -10.412 1.00 18.54 353 ILE A C 1
ATOM 2465 O O . ILE A 1 328 ? -49.383 -24.441 -11.536 1.00 19.25 353 ILE A O 1
ATOM 2470 N N . LEU A 1 329 ? -48.017 -24.912 -9.804 1.00 18.03 354 LEU A N 1
ATOM 2471 C CA . LEU A 1 329 ? -46.777 -24.695 -10.527 1.00 17.08 354 LEU A CA 1
ATOM 2472 C C . LEU A 1 329 ? -45.988 -25.986 -10.548 1.00 18.85 354 LEU A C 1
ATOM 2473 O O . LEU A 1 329 ? -45.852 -26.638 -9.515 1.00 18.24 354 LEU A O 1
ATOM 2478 N N . VAL A 1 330 ? -45.443 -26.336 -11.711 1.00 16.79 355 VAL A N 1
ATOM 2479 C CA . VAL A 1 330 ? -44.554 -27.494 -11.806 1.00 19.36 355 VAL A CA 1
ATOM 2480 C C . VAL A 1 330 ? -43.171 -27.046 -12.222 1.00 22.79 355 VAL A C 1
ATOM 2481 O O . VAL A 1 330 ? -43.032 -26.281 -13.174 1.00 18.49 355 VAL A O 1
ATOM 2485 N N . GLU A 1 331 ? -42.154 -27.535 -11.517 1.00 20.09 356 GLU A N 1
ATOM 2486 C CA . GLU A 1 331 ? -40.767 -27.189 -11.823 1.00 24.78 356 GLU A CA 1
ATOM 2487 C C . GLU A 1 331 ? -40.036 -28.360 -12.465 1.00 28.09 356 GLU A C 1
ATOM 2488 O O . GLU A 1 331 ? -40.185 -29.502 -12.034 1.00 28.07 356 GLU A O 1
ATOM 2494 N N . GLU A 1 332 ? -39.248 -28.084 -13.499 1.00 22.98 357 GLU A N 1
ATOM 2495 C CA . GLU A 1 332 ? -38.422 -29.127 -14.108 1.00 28.62 357 GLU A CA 1
ATOM 2496 C C . GLU A 1 332 ? -37.215 -28.497 -14.777 1.00 25.37 357 GLU A C 1
ATOM 2497 O O . GLU A 1 332 ? -37.233 -27.315 -15.110 1.00 25.58 357 GLU A O 1
ATOM 2503 N N . LYS A 1 333 ? -36.174 -29.296 -14.977 1.00 27.76 358 LYS A N 1
ATOM 2504 C CA . LYS A 1 333 ? -35.032 -28.876 -15.775 1.00 32.32 358 LYS A CA 1
ATOM 2505 C C . LYS A 1 333 ? -35.498 -28.551 -17.179 1.00 32.08 358 LYS A C 1
ATOM 2506 O O . LYS A 1 333 ? -36.340 -29.260 -17.733 1.00 32.20 358 LYS A O 1
ATOM 2512 N N . SER A 1 334 ? -34.960 -27.480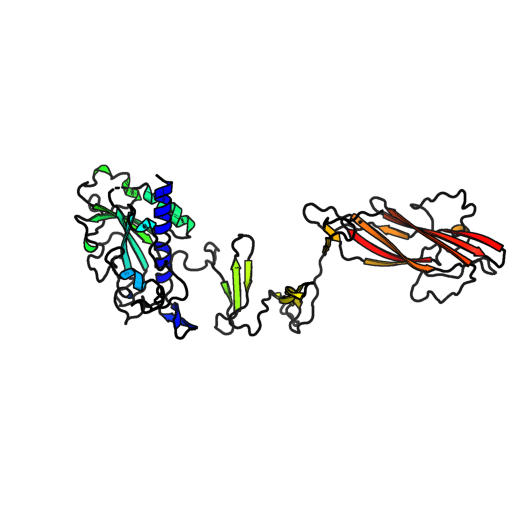 -17.750 1.00 25.35 359 SER A N 1
ATOM 2513 C CA . SER A 1 334 ? -35.161 -27.200 -19.163 1.00 35.89 359 SER A CA 1
ATOM 2514 C C . SER A 1 334 ? -34.701 -28.390 -20.008 1.00 32.47 359 SER A C 1
ATOM 2515 O O . SER A 1 334 ? -33.618 -28.929 -19.793 1.00 30.66 359 SER A O 1
ATOM 2518 N N . MET A 1 335 ? -35.522 -28.801 -20.969 1.00 34.33 360 MET A N 1
ATOM 2519 C CA . MET A 1 335 ? -35.179 -29.961 -21.790 1.00 35.61 360 MET A CA 1
ATOM 2520 C C . MET A 1 335 ? -34.216 -29.580 -22.923 1.00 40.14 360 MET A C 1
ATOM 2521 O O . MET A 1 335 ? -33.712 -30.442 -23.649 1.00 32.92 360 MET A O 1
ATOM 2526 N N . THR A 1 336 ? -33.935 -28.289 -23.060 1.00 39.29 361 THR A N 1
ATOM 2527 C CA . THR A 1 336 ? -32.851 -27.870 -23.943 1.00 53.04 361 THR A CA 1
ATOM 2528 C C . THR A 1 336 ? -31.523 -28.037 -23.212 1.00 52.39 361 THR A C 1
ATOM 2529 O O . THR A 1 336 ? -31.476 -28.585 -22.109 1.00 52.66 361 THR A O 1
ATOM 2533 N N . ASP A 1 337 ? -30.445 -27.554 -23.820 1.00 66.19 362 ASP A N 1
ATOM 2534 C CA . ASP A 1 337 ? -29.118 -27.678 -23.223 1.00 71.78 362 ASP A CA 1
ATOM 2535 C C . ASP A 1 337 ? -29.052 -26.993 -21.862 1.00 70.13 362 ASP A C 1
ATOM 2536 O O . ASP A 1 337 ? -28.138 -27.244 -21.075 1.00 73.46 362 ASP A O 1
ATOM 2541 N N . SER A 1 338 ? -30.027 -26.131 -21.594 1.00 60.64 363 SER A N 1
ATOM 2542 C CA . SER A 1 338 ? -30.118 -25.460 -20.310 1.00 59.98 363 SER A CA 1
ATOM 2543 C C . SER A 1 338 ? -30.209 -26.485 -19.185 1.00 60.45 363 SER A C 1
ATOM 2544 O O . SER A 1 338 ? -30.861 -27.522 -19.321 1.00 55.62 363 SER A O 1
ATOM 2547 N N . THR A 1 339 ? -29.530 -26.203 -18.083 1.00 63.78 364 THR A N 1
ATOM 2548 C CA . THR A 1 339 ? -29.722 -26.980 -16.870 1.00 60.86 364 THR A CA 1
ATOM 2549 C C . THR A 1 339 ? -30.509 -26.111 -15.895 1.00 54.81 364 THR A C 1
ATOM 2550 O O . THR A 1 339 ? -30.756 -26.490 -14.752 1.00 56.61 364 THR A O 1
ATOM 2554 N N . LYS A 1 340 ? -30.900 -24.935 -16.376 1.00 47.58 365 LYS A N 1
ATOM 2555 C CA . LYS A 1 340 ? -31.768 -24.042 -15.629 1.00 46.51 365 LYS A CA 1
ATOM 2556 C C . LYS A 1 340 ? -33.072 -24.766 -15.318 1.00 45.36 365 LYS A C 1
ATOM 2557 O O . LYS A 1 340 ? -33.466 -25.689 -16.036 1.00 41.47 365 LYS A O 1
ATOM 2563 N N . LYS A 1 341 ? -33.730 -24.363 -14.238 1.00 38.74 366 LYS A N 1
ATOM 2564 C CA . LYS A 1 341 ? -35.038 -24.907 -13.917 1.00 33.54 366 LYS A CA 1
ATOM 2565 C C . LYS A 1 341 ? -36.092 -23.978 -14.492 1.00 31.68 366 LYS A C 1
ATOM 2566 O O . LYS A 1 341 ? -35.855 -22.779 -14.635 1.00 29.58 366 LYS A O 1
ATOM 2572 N N . GLU A 1 342 ? -37.240 -24.540 -14.857 1.00 27.03 367 GLU A N 1
ATOM 2573 C CA . GLU A 1 342 ? -38.328 -23.750 -15.420 1.00 23.17 367 GLU A CA 1
ATOM 2574 C C . GLU A 1 342 ? -39.615 -24.065 -14.689 1.00 21.54 367 GLU A C 1
ATOM 2575 O O . GLU A 1 342 ? -39.781 -25.176 -14.192 1.00 20.48 367 GLU A O 1
ATOM 2581 N N . LEU A 1 343 ? -40.538 -23.105 -14.657 1.00 20.07 368 LEU A N 1
ATOM 2582 C CA . LEU A 1 343 ? -41.842 -23.326 -14.042 1.00 21.58 368 LEU A CA 1
ATOM 2583 C C . LEU A 1 343 ? -42.958 -23.257 -15.078 1.00 17.79 368 LEU A C 1
ATOM 2584 O O . LEU A 1 343 ? -42.890 -22.477 -16.025 1.00 19.61 368 LEU A O 1
ATOM 2589 N N . ARG A 1 344 ? -43.983 -24.085 -14.907 1.00 17.82 369 ARG A N 1
ATOM 2590 C CA . ARG A 1 344 ? -45.155 -24.007 -15.781 1.00 18.27 369 ARG A CA 1
ATOM 2591 C C . ARG A 1 344 ? -46.433 -24.256 -14.999 1.00 16.42 369 ARG A C 1
ATOM 2592 O O . ARG A 1 344 ? -46.401 -24.853 -13.917 1.00 17.39 369 ARG A O 1
ATOM 2600 N N . THR A 1 345 ? -47.557 -23.824 -15.566 1.00 15.77 370 THR A N 1
ATOM 2601 C CA . THR A 1 345 ? -48.864 -24.061 -14.956 1.00 16.59 370 THR A CA 1
ATOM 2602 C C . THR A 1 345 ? -49.634 -25.089 -15.774 1.00 14.48 370 THR A C 1
ATOM 2603 O O . THR A 1 345 ? -49.197 -25.503 -16.836 1.00 16.65 370 THR A O 1
ATOM 2607 N N . ILE A 1 346 ? -50.800 -25.474 -15.274 1.00 15.67 371 ILE A N 1
ATOM 2608 C CA . ILE A 1 346 ? -51.683 -26.389 -15.981 1.00 14.23 371 ILE A CA 1
ATOM 2609 C C . ILE A 1 346 ? -52.349 -25.669 -17.149 1.00 16.07 371 ILE A C 1
ATOM 2610 O O . ILE A 1 346 ? -52.953 -24.605 -16.966 1.00 14.96 371 ILE A O 1
ATOM 2615 N N . PRO A 1 347 ? -52.258 -26.240 -18.354 1.00 16.10 372 PRO A N 1
ATOM 2616 C CA . PRO A 1 347 ? -52.813 -25.539 -19.518 1.00 15.28 372 PRO A CA 1
ATOM 2617 C C . PRO A 1 347 ? -54.332 -25.610 -19.604 1.00 19.71 372 PRO A C 1
ATOM 2618 O O . PRO A 1 347 ? -54.957 -26.442 -18.937 1.00 18.10 372 PRO A O 1
ATOM 2622 N N . ASN A 1 348 ? -54.909 -24.721 -20.411 1.00 17.66 373 ASN A N 1
ATOM 2623 C CA . ASN A 1 348 ? -56.290 -24.849 -20.861 1.00 17.06 373 ASN A CA 1
ATOM 2624 C C . ASN A 1 348 ? -56.272 -25.098 -22.360 1.00 18.77 373 ASN A C 1
ATOM 2625 O O . ASN A 1 348 ? -55.296 -24.775 -23.033 1.00 16.49 373 ASN A O 1
ATOM 2630 N N . THR A 1 349 ? -57.330 -25.710 -22.872 1.00 16.27 374 THR A N 1
ATOM 2631 C CA . THR A 1 349 ? -57.437 -25.987 -24.300 1.00 15.45 374 THR A CA 1
ATOM 2632 C C . THR A 1 349 ? -58.752 -25.407 -24.777 1.00 19.01 374 THR A C 1
ATOM 2633 O O . THR A 1 349 ? -59.777 -25.541 -24.104 1.00 16.38 374 THR A O 1
ATOM 2637 N N . ILE A 1 350 ? -58.704 -24.749 -25.927 1.00 16.88 375 ILE A N 1
ATOM 2638 C CA . ILE A 1 350 ? -59.878 -24.135 -26.530 1.00 17.03 375 ILE A CA 1
ATOM 2639 C C . ILE A 1 350 ? -59.942 -24.527 -27.998 1.00 17.28 375 ILE A C 1
ATOM 2640 O O . ILE A 1 350 ? -58.943 -24.432 -28.700 1.00 17.10 375 ILE A O 1
ATOM 2645 N N . TYR A 1 351 ? -61.100 -24.992 -28.460 1.00 15.94 376 TYR A N 1
ATOM 2646 C CA . TYR A 1 351 ? -61.286 -25.248 -29.893 1.00 16.42 376 TYR A CA 1
ATOM 2647 C C . TYR A 1 351 ? -61.882 -24.007 -30.555 1.00 18.95 376 TYR A C 1
ATOM 2648 O O . TYR A 1 351 ? -62.874 -23.454 -30.067 1.00 19.86 376 TYR A O 1
ATOM 2657 N N . ALA A 1 352 ? -61.307 -23.567 -31.668 1.00 17.64 377 ALA A N 1
ATOM 2658 C CA . ALA A 1 352 ? -61.876 -22.413 -32.368 1.00 21.42 377 ALA A CA 1
ATOM 2659 C C . ALA A 1 352 ? -61.516 -22.439 -33.833 1.00 19.04 377 ALA A C 1
ATOM 2660 O O . ALA A 1 352 ? -60.428 -22.875 -34.208 1.00 16.88 377 ALA A O 1
ATOM 2662 N N . ALA A 1 353 ? -62.454 -21.999 -34.661 1.00 19.04 378 ALA A N 1
ATOM 2663 C CA . ALA A 1 353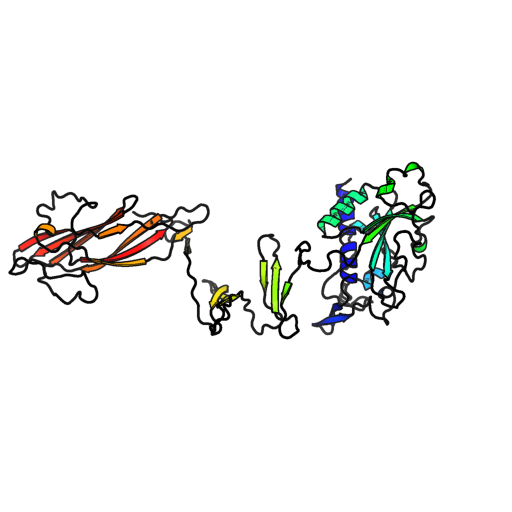 ? -62.177 -21.773 -36.060 1.00 16.93 378 ALA A CA 1
ATOM 2664 C C . ALA A 1 353 ? -62.010 -20.268 -36.275 1.00 20.94 378 ALA A C 1
ATOM 2665 O O . ALA A 1 353 ? -62.511 -19.454 -35.492 1.00 21.42 378 ALA A O 1
ATOM 2667 N N . PHE A 1 354 ? -61.264 -19.896 -37.305 1.00 20.28 379 PHE A N 1
ATOM 2668 C CA . PHE A 1 354 ? -61.260 -18.507 -37.748 1.00 21.71 379 PHE A CA 1
ATOM 2669 C C . PHE A 1 354 ? -62.638 -18.237 -38.370 1.00 23.71 379 PHE A C 1
ATOM 2670 O O . PHE A 1 354 ? -63.416 -19.179 -38.593 1.00 20.82 379 PHE A O 1
ATOM 2678 N N . SER A 1 355 ? -62.983 -16.975 -38.610 1.00 24.34 380 SER A N 1
ATOM 2679 C CA . SER A 1 355 ? -64.389 -16.697 -38.879 1.00 24.46 380 SER A CA 1
ATOM 2680 C C . SER A 1 355 ? -64.705 -15.924 -40.162 1.00 26.66 380 SER A C 1
ATOM 2681 O O . SER A 1 355 ? -65.821 -15.440 -40.307 1.00 28.81 380 SER A O 1
ATOM 2684 N N . ASN A 1 356 ? -63.763 -15.825 -41.098 1.00 24.65 381 ASN A N 1
ATOM 2685 C CA . ASN A 1 356 ? -64.097 -15.250 -42.412 1.00 28.08 381 ASN A CA 1
ATOM 2686 C C . ASN A 1 356 ? -64.860 -16.257 -43.257 1.00 33.78 381 ASN A C 1
ATOM 2687 O O . ASN A 1 356 ? -64.445 -17.408 -43.388 1.00 29.80 381 ASN A O 1
ATOM 2692 N N . SER A 1 357 ? -65.976 -15.812 -43.837 1.00 31.07 382 SER A N 1
ATOM 2693 C CA . SER A 1 357 ? -66.916 -16.708 -44.505 1.00 31.19 382 SER A CA 1
ATOM 2694 C C . SER A 1 357 ? -67.168 -16.387 -45.986 1.00 42.06 382 SER A C 1
ATOM 2695 O O . SER A 1 357 ? -67.310 -17.290 -46.812 1.00 38.92 382 SER A O 1
ATOM 2698 N N . ASN A 1 358 ? -67.253 -15.107 -46.321 1.00 40.26 383 ASN A N 1
ATOM 2699 C CA . ASN A 1 358 ? -67.523 -14.735 -47.703 1.00 43.99 383 ASN A CA 1
ATOM 2700 C C . ASN A 1 358 ? -66.259 -14.279 -48.414 1.00 43.24 383 ASN A C 1
ATOM 2701 O O . ASN A 1 358 ? -65.284 -13.881 -47.770 1.00 41.54 383 ASN A O 1
ATOM 2706 N N . ALA A 1 359 ? -66.295 -14.339 -49.743 1.00 38.16 384 ALA A N 1
ATOM 2707 C CA . ALA A 1 359 ? -65.130 -14.089 -50.587 1.00 39.43 384 ALA A CA 1
ATOM 2708 C C . ALA A 1 359 ? -64.438 -12.759 -50.305 1.00 38.71 384 ALA A C 1
ATOM 2709 O O . ALA A 1 359 ? -63.213 -12.684 -50.324 1.00 38.57 384 ALA A O 1
ATOM 2711 N N . SER A 1 360 ? -65.214 -11.708 -50.055 1.00 38.96 385 SER A N 1
ATOM 2712 C CA . SER A 1 360 ? -64.625 -10.379 -49.891 1.00 43.00 385 SER A CA 1
ATOM 2713 C C . SER A 1 360 ? -63.734 -10.320 -48.657 1.00 42.73 385 SER A C 1
ATOM 2714 O O . SER A 1 360 ? -62.694 -9.663 -48.669 1.00 44.14 385 SER A O 1
ATOM 2717 N N . ASP A 1 361 ? -64.141 -11.011 -47.597 1.00 40.71 386 ASP A N 1
ATOM 2718 C CA . ASP A 1 361 ? -63.340 -11.064 -46.380 1.00 36.98 386 ASP A CA 1
ATOM 2719 C C . ASP A 1 361 ? -62.195 -12.063 -46.517 1.00 31.87 386 ASP A C 1
ATOM 2720 O O . ASP A 1 361 ? -61.075 -11.794 -46.084 1.00 30.22 386 ASP A O 1
ATOM 2725 N N . LEU A 1 362 ? -62.496 -13.203 -47.130 1.00 32.27 387 LEU A N 1
ATOM 2726 C CA . LEU A 1 362 ? -61.573 -14.335 -47.218 1.00 30.82 387 LEU A CA 1
ATOM 2727 C C . LEU A 1 362 ? -60.384 -14.112 -48.143 1.00 31.41 387 LEU A C 1
ATOM 2728 O O . LEU A 1 362 ? -59.255 -14.469 -47.805 1.00 29.62 387 LEU A O 1
ATOM 2733 N N . VAL A 1 363 ? -60.632 -13.560 -49.330 1.00 27.63 388 VAL A N 1
ATOM 2734 C CA . VAL A 1 363 ? -59.582 -13.541 -50.334 1.00 26.49 388 VAL A CA 1
ATOM 2735 C C . VAL A 1 363 ? -58.696 -12.317 -50.186 1.00 30.96 388 VAL A C 1
ATOM 2736 O O . VAL A 1 363 ? -59.178 -11.182 -50.176 1.00 29.69 388 VAL A O 1
ATOM 2740 N N . ILE A 1 364 ? -57.399 -12.557 -50.045 1.00 26.34 389 ILE A N 1
ATOM 2741 C CA . ILE A 1 364 ? -56.418 -11.482 -50.079 1.00 30.14 389 ILE A CA 1
ATOM 2742 C C . ILE A 1 364 ? -56.066 -11.223 -51.537 1.00 36.29 389 ILE A C 1
ATOM 2743 O O . ILE A 1 364 ? -55.338 -12.005 -52.147 1.00 32.21 389 ILE A O 1
ATOM 2748 N N . THR A 1 365 ? -56.580 -10.136 -52.103 1.00 30.02 390 THR A N 1
ATOM 2749 C CA . THR A 1 365 ? -56.521 -9.966 -53.561 1.00 43.40 390 THR A CA 1
ATOM 2750 C C . THR A 1 365 ? -55.130 -9.653 -54.126 1.00 45.53 390 THR A C 1
ATOM 2751 O O . THR A 1 365 ? -54.840 -10.001 -55.273 1.00 51.99 390 THR A O 1
ATOM 2755 N N . ASN A 1 366 ? -54.274 -9.004 -53.341 1.00 38.31 391 ASN A N 1
ATOM 2756 C CA . ASN A 1 366 ? -52.900 -8.757 -53.777 1.00 43.41 391 ASN A CA 1
ATOM 2757 C C . ASN A 1 366 ? -51.926 -9.204 -52.700 1.00 39.58 391 ASN A C 1
ATOM 2758 O O . ASN A 1 366 ? -51.273 -8.379 -52.051 1.00 37.36 391 ASN A O 1
ATOM 2763 N N . PRO A 1 367 ? -51.827 -10.526 -52.513 1.00 38.05 392 PRO A N 1
ATOM 2764 C CA . PRO A 1 367 ? -51.117 -11.121 -51.377 1.00 37.32 392 PRO A CA 1
ATOM 2765 C C . PRO A 1 367 ? -49.636 -10.762 -51.366 1.00 39.83 392 PRO A C 1
ATOM 2766 O O . PRO A 1 367 ? -49.020 -10.728 -50.299 1.00 41.07 392 PRO A O 1
ATOM 2770 N N . GLY A 1 368 ? -49.076 -10.487 -52.539 1.00 43.65 393 GLY A N 1
ATOM 2771 C CA . GLY A 1 368 ? -47.683 -10.088 -52.629 1.00 48.31 393 GLY A CA 1
ATOM 2772 C C . GLY A 1 368 ? -47.407 -8.759 -51.946 1.00 43.37 393 GLY A C 1
ATOM 2773 O O . GLY A 1 368 ? -46.350 -8.566 -51.342 1.00 49.93 393 GLY A O 1
ATOM 2774 N N . ASN A 1 369 ? -48.364 -7.840 -52.042 1.00 40.20 394 ASN A N 1
ATOM 2775 C CA . ASN A 1 369 ? -48.235 -6.515 -51.440 1.00 44.75 394 ASN A CA 1
ATOM 2776 C C . ASN A 1 369 ? -48.866 -6.403 -50.048 1.00 41.86 394 ASN A C 1
ATOM 2777 O O . ASN A 1 369 ? -48.554 -5.484 -49.291 1.00 41.04 394 ASN A O 1
ATOM 2782 N N . TYR A 1 370 ? -49.759 -7.333 -49.720 1.00 37.43 395 TYR A N 1
ATOM 2783 C CA . TYR A 1 370 ? -50.551 -7.233 -48.495 1.00 38.92 395 TYR A CA 1
ATOM 2784 C C . TYR A 1 370 ? -49.691 -7.333 -47.240 1.00 34.48 395 TYR A C 1
ATOM 2785 O O . TYR A 1 370 ? -48.869 -8.240 -47.104 1.00 29.57 395 TYR A O 1
ATOM 2794 N N . ILE A 1 371 ? -49.878 -6.381 -46.331 1.00 32.76 396 ILE A N 1
ATOM 2795 C CA . ILE A 1 371 ? -49.206 -6.409 -45.034 1.00 33.48 396 ILE A CA 1
ATOM 2796 C C . ILE A 1 371 ? -50.233 -6.730 -43.948 1.00 39.24 396 ILE A C 1
ATOM 2797 O O . ILE A 1 371 ? -51.324 -6.161 -43.936 1.00 42.28 396 ILE A O 1
ATOM 2802 N N . GLY A 1 372 ? -49.895 -7.636 -43.039 1.00 41.53 397 GLY A N 1
ATOM 2803 C CA . GLY A 1 372 ? -50.832 -8.040 -42.001 1.00 42.14 397 GLY A CA 1
ATOM 2804 C C . GLY A 1 372 ? -51.073 -6.988 -40.928 1.00 34.16 397 GLY A C 1
ATOM 2805 O O . GLY A 1 372 ? -50.135 -6.361 -40.435 1.00 43.41 397 GLY A O 1
ATOM 2806 N N . ASN A 1 373 ? -52.341 -6.767 -40.598 1.00 29.35 398 ASN A N 1
ATOM 2807 C CA . ASN A 1 373 ? -52.713 -5.923 -39.473 1.00 28.88 398 ASN A CA 1
ATOM 2808 C C . ASN A 1 373 ? -53.447 -6.808 -38.472 1.00 25.19 398 ASN A C 1
ATOM 2809 O O . ASN A 1 373 ? -54.676 -6.826 -38.429 1.00 23.76 398 ASN A O 1
ATOM 2814 N N . VAL A 1 374 ? -52.683 -7.561 -37.691 1.00 22.98 399 VAL A N 1
ATOM 2815 C CA . VAL A 1 374 ? -53.271 -8.646 -36.908 1.00 24.15 399 VAL A CA 1
ATOM 2816 C C . VAL A 1 374 ? -54.188 -8.152 -35.799 1.00 26.34 399 VAL A C 1
ATOM 2817 O O . VAL A 1 374 ? -55.053 -8.901 -35.349 1.00 24.64 399 VAL A O 1
ATOM 2821 N N . THR A 1 375 ? -54.016 -6.906 -35.352 1.00 22.89 400 THR A N 1
ATOM 2822 C CA . THR A 1 375 ? -54.836 -6.402 -34.254 1.00 26.15 400 THR A CA 1
ATOM 2823 C C . THR A 1 375 ? -56.250 -6.071 -34.709 1.00 30.56 400 THR A C 1
ATOM 2824 O O . THR A 1 375 ? -57.139 -5.849 -33.879 1.00 29.69 400 THR A O 1
ATOM 2828 N N . SER A 1 376 ? -56.460 -6.043 -36.024 1.00 26.79 401 SER A N 1
ATOM 2829 C CA . SER A 1 376 ? -57.696 -5.502 -36.576 1.00 29.63 401 SER A CA 1
ATOM 2830 C C . SER A 1 376 ? -58.306 -6.323 -37.700 1.00 32.38 401 SER A C 1
ATOM 2831 O O . SER A 1 376 ? -59.401 -6.011 -38.166 1.00 30.19 401 SER A O 1
ATOM 2834 N N . GLU A 1 377 ? -57.601 -7.357 -38.146 1.00 27.20 402 GLU A N 1
ATOM 2835 C CA . GLU A 1 377 ? -58.072 -8.151 -39.282 1.00 26.23 402 GLU A CA 1
ATOM 2836 C C . GLU A 1 377 ? -59.378 -8.873 -39.001 1.00 30.58 402 GLU A C 1
ATOM 2837 O O . GLU A 1 377 ? -59.571 -9.444 -37.931 1.00 27.36 402 GLU A O 1
ATOM 2843 N N . LYS A 1 378 ? -60.269 -8.844 -39.980 1.00 25.48 403 LYS A N 1
ATOM 2844 C CA . LYS A 1 378 ? -61.518 -9.579 -39.887 1.00 30.32 403 LYS A CA 1
ATOM 2845 C C . LYS A 1 378 ? -61.243 -11.072 -39.777 1.00 26.21 403 LYS A C 1
ATOM 2846 O O . LYS A 1 378 ? -60.345 -11.601 -40.442 1.00 26.01 403 LYS A O 1
ATOM 2852 N N . GLY A 1 379 ? -62.020 -11.738 -38.929 1.00 22.82 404 GLY A N 1
ATOM 2853 C CA . GLY A 1 379 ? -61.986 -13.187 -38.820 1.00 26.93 404 GLY A CA 1
ATOM 2854 C C . GLY A 1 379 ? -60.938 -13.701 -37.854 1.00 21.89 404 GLY A C 1
ATOM 2855 O O . GLY A 1 379 ? -60.820 -14.910 -37.646 1.00 23.50 404 GLY A O 1
ATOM 2856 N N . ARG A 1 380 ? -60.165 -12.795 -37.274 1.00 21.87 405 ARG A N 1
ATOM 2857 C CA . ARG A 1 380 ? -59.118 -13.193 -36.347 1.00 20.37 405 ARG A CA 1
ATOM 2858 C C . ARG A 1 380 ? -59.724 -13.843 -35.107 1.00 23.74 405 ARG A C 1
ATOM 2859 O O . ARG A 1 380 ? -60.902 -13.638 -34.781 1.00 20.64 405 ARG A O 1
ATOM 2867 N N . ILE A 1 381 ? -58.910 -14.634 -34.420 1.00 20.42 406 ILE A N 1
ATOM 2868 C CA . ILE A 1 381 ? -59.286 -15.124 -33.109 1.00 21.19 406 ILE A CA 1
ATOM 2869 C C . ILE A 1 381 ? -58.632 -14.227 -32.070 1.00 21.59 406 ILE A C 1
ATOM 2870 O O . ILE A 1 381 ? -57.418 -14.042 -32.065 1.00 23.26 406 ILE A O 1
ATOM 2875 N N . GLU A 1 382 ? -59.436 -13.623 -31.206 1.00 21.47 407 GLU A N 1
ATOM 2876 C CA . GLU A 1 382 ? -58.872 -12.731 -30.208 1.00 24.35 407 GLU A CA 1
ATOM 2877 C C . GLU A 1 382 ? -59.291 -13.172 -28.817 1.00 23.14 407 GLU A C 1
ATOM 2878 O O . GLU A 1 382 ? -60.444 -13.528 -28.598 1.00 26.85 407 GLU A O 1
ATOM 2884 N N . LEU A 1 383 ? -58.347 -13.155 -27.887 1.00 22.82 408 LEU A N 1
ATOM 2885 C CA . LEU A 1 383 ? -58.596 -13.613 -26.521 1.00 25.76 408 LEU A CA 1
ATOM 2886 C C . LEU A 1 383 ? -57.942 -12.649 -25.550 1.00 23.57 408 LEU A C 1
ATOM 2887 O O . LEU A 1 383 ? -56.946 -12.024 -25.885 1.00 25.10 408 LEU A O 1
ATOM 2892 N N . ASN A 1 384 ? -58.497 -12.529 -24.347 1.00 21.16 409 ASN A N 1
ATOM 2893 C CA . ASN A 1 384 ? -57.844 -11.774 -23.288 1.00 22.53 409 ASN A CA 1
ATOM 2894 C C . ASN A 1 384 ? -56.628 -12.513 -22.766 1.00 29.51 409 ASN A C 1
ATOM 2895 O O . ASN A 1 384 ? -56.678 -13.728 -22.583 1.00 26.04 409 ASN A O 1
ATOM 2900 N N . VAL A 1 385 ? -55.536 -11.790 -22.539 1.00 24.15 410 VAL A N 1
ATOM 2901 C CA . VAL A 1 385 ? -54.331 -12.400 -21.996 1.00 19.64 410 VAL A CA 1
ATOM 2902 C C . VAL A 1 385 ? -54.592 -12.776 -20.543 1.00 27.31 410 VAL A C 1
ATOM 2903 O O . VAL A 1 385 ? -55.174 -12.000 -19.783 1.00 22.46 410 VAL A O 1
ATOM 2907 N N . GLN A 1 386 ? -54.194 -13.986 -20.169 1.00 24.14 411 GLN A N 1
ATOM 2908 C CA . GLN A 1 386 ? -54.479 -14.494 -18.830 1.00 20.73 411 GLN A CA 1
ATOM 2909 C C . GLN A 1 386 ? -53.568 -13.858 -17.805 1.00 22.40 411 GLN A C 1
ATOM 2910 O O . GLN A 1 386 ? -52.485 -13.376 -18.142 1.00 25.44 411 GLN A O 1
ATOM 2916 N N . ASP A 1 387 ? -54.013 -13.845 -16.549 1.00 25.46 412 ASP A N 1
ATOM 2917 C CA . ASP A 1 387 ? -53.154 -13.448 -15.439 1.00 29.23 412 ASP A CA 1
ATOM 2918 C C . ASP A 1 387 ? -52.428 -14.674 -14.927 1.00 28.55 412 ASP A C 1
ATOM 2919 O O . ASP A 1 387 ? -53.042 -15.713 -14.731 1.00 31.69 412 ASP A O 1
ATOM 2924 N N . CYS A 1 388 ? -51.127 -14.565 -14.706 1.00 21.66 413 CYS A N 1
ATOM 2925 C CA . CYS A 1 388 ? -50.389 -15.714 -14.205 1.00 23.37 413 CYS A CA 1
ATOM 2926 C C . CYS A 1 388 ? -50.470 -15.756 -12.688 1.00 23.15 413 CYS A C 1
ATOM 2927 O O . CYS A 1 388 ? -50.658 -14.723 -12.052 1.00 23.85 413 CYS A O 1
ATOM 2930 N N . PRO A 1 389 ? -50.346 -16.958 -12.107 1.00 22.24 414 PRO A N 1
ATOM 2931 C CA . PRO A 1 389 ? -50.437 -17.091 -10.646 1.00 19.96 414 PRO A CA 1
ATOM 2932 C C . PRO A 1 389 ? -49.160 -16.657 -9.946 1.00 20.88 414 PRO A C 1
ATOM 2933 O O . PRO A 1 389 ? -48.176 -16.310 -10.603 1.00 22.43 414 PRO A O 1
ATOM 2937 N N . VAL A 1 390 ? -49.180 -16.676 -8.613 1.00 20.88 415 VAL A N 1
ATOM 2938 C CA . VAL A 1 390 ? -48.014 -16.326 -7.821 1.00 20.11 415 VAL A CA 1
ATOM 2939 C C . VAL A 1 390 ? -46.875 -17.296 -8.102 1.00 26.47 415 VAL A C 1
ATOM 2940 O O . VAL A 1 390 ? -47.092 -18.493 -8.272 1.00 25.38 415 VAL A O 1
ATOM 2944 N N A SER A 1 391 ? -45.659 -16.761 -8.143 0.44 24.28 416 SER A N 1
ATOM 2945 N N B SER A 1 391 ? -45.655 -16.778 -8.170 0.56 24.26 416 SER A N 1
ATOM 2946 C CA A SER A 1 391 ? -44.465 -17.558 -8.380 0.44 26.83 416 SER A CA 1
ATOM 2947 C CA B SER A 1 391 ? -44.494 -17.634 -8.351 0.56 26.83 416 SER A CA 1
ATOM 2948 C C A SER A 1 391 ? -43.426 -17.274 -7.302 0.44 26.07 416 SER A C 1
ATOM 2949 C C B SER A 1 391 ? -43.446 -17.298 -7.304 0.56 26.05 416 SER A C 1
ATOM 2950 O O A SER A 1 391 ? -43.399 -16.180 -6.737 0.44 25.78 416 SER A O 1
ATOM 2951 O O B SER A 1 391 ? -43.432 -16.192 -6.763 0.56 25.76 416 SER A O 1
ATOM 2956 N N . PRO A 1 392 ? -42.572 -18.261 -7.000 1.00 24.62 417 PRO A N 1
ATOM 2957 C CA . PRO A 1 392 ? -41.565 -18.046 -5.958 1.00 26.16 417 PRO A CA 1
ATOM 2958 C C . PRO A 1 392 ? -40.465 -17.091 -6.386 1.00 32.89 417 PRO A C 1
ATOM 2959 O O . PRO A 1 392 ? -40.249 -16.883 -7.586 1.00 29.52 417 PRO A O 1
ATOM 2963 N N . ASP A 1 393 ? -39.786 -16.514 -5.396 1.00 34.48 418 ASP A N 1
ATOM 2964 C CA . ASP A 1 393 ? -38.554 -15.770 -5.636 1.00 44.94 418 ASP A CA 1
ATOM 2965 C C . ASP A 1 393 ? -38.874 -14.614 -6.615 1.00 37.85 418 ASP A C 1
ATOM 2966 O O . ASP A 1 393 ? -39.857 -13.918 -6.351 1.00 40.55 418 ASP A O 1
ATOM 2971 N N . GLY A 1 394 ? -38.165 -14.374 -7.726 1.00 39.85 419 GLY A N 1
ATOM 2972 C CA . GLY A 1 394 ? -37.137 -15.201 -8.326 1.00 46.47 419 GLY A CA 1
ATOM 2973 C C . GLY A 1 394 ? -37.491 -15.609 -9.752 1.00 55.08 419 GLY A C 1
ATOM 2974 O O . GLY A 1 394 ? -36.617 -15.653 -10.626 1.00 50.70 419 GLY A O 1
ATOM 2975 N N . ASN A 1 395 ? -38.771 -15.893 -10.000 1.00 44.80 420 ASN A N 1
ATOM 2976 C CA . ASN A 1 395 ? -39.175 -16.556 -11.246 1.00 40.73 420 ASN A CA 1
ATOM 2977 C C . ASN A 1 395 ? -40.391 -15.966 -11.958 1.00 42.26 420 ASN A C 1
ATOM 2978 O O . ASN A 1 395 ? -41.520 -16.412 -11.752 1.00 41.53 420 ASN A O 1
ATOM 2983 N N . LYS A 1 396 ? -40.150 -14.999 -12.833 1.00 31.13 421 LYS A N 1
ATOM 2984 C CA . LYS A 1 396 ? -41.222 -14.322 -13.546 1.00 28.45 421 LYS A CA 1
ATOM 2985 C C . LYS A 1 396 ? -41.953 -15.256 -14.512 1.00 30.65 421 LYS A C 1
ATOM 2986 O O . LYS A 1 396 ? -41.340 -15.833 -15.409 1.00 25.75 421 LYS A O 1
ATOM 2992 N N . LEU A 1 397 ? -43.263 -15.392 -14.329 1.00 26.81 422 LEU A N 1
ATOM 2993 C CA . LEU A 1 397 ? -44.091 -16.172 -15.258 1.00 24.32 422 LEU A CA 1
ATOM 2994 C C . LEU A 1 397 ? -44.602 -15.327 -16.404 1.00 26.56 422 LEU A C 1
ATOM 2995 O O . LEU A 1 397 ? -45.021 -14.190 -16.198 1.00 29.81 422 LEU A O 1
ATOM 3000 N N . HIS A 1 398 ? -44.590 -15.899 -17.606 1.00 21.11 423 HIS A N 1
ATOM 3001 C CA . HIS A 1 398 ? -45.156 -15.262 -18.785 1.00 21.04 423 HIS A CA 1
ATOM 3002 C C . HIS A 1 398 ? -46.397 -15.997 -19.260 1.00 20.60 423 HIS A C 1
ATOM 3003 O O . HIS A 1 398 ? -46.401 -17.225 -19.303 1.00 18.63 423 HIS A O 1
ATOM 3010 N N . PRO A 1 399 ? -47.438 -15.253 -19.654 1.00 19.94 424 PRO A N 1
ATOM 3011 C CA . PRO A 1 399 ? -48.560 -15.898 -20.352 1.00 16.41 424 PRO A CA 1
ATOM 3012 C C . PRO A 1 399 ? -48.103 -16.492 -21.674 1.00 22.53 424 PRO A C 1
ATOM 3013 O O . PRO A 1 399 ? -47.282 -15.890 -22.364 1.00 20.03 424 PRO A O 1
ATOM 3017 N N . ARG A 1 400 ? -48.626 -17.668 -22.010 1.00 17.78 425 ARG A N 1
ATOM 3018 C CA . ARG A 1 400 ? -48.213 -18.383 -23.203 1.00 18.07 425 ARG A CA 1
ATOM 3019 C C . ARG A 1 400 ? -49.443 -18.803 -23.981 1.00 15.50 425 ARG A C 1
ATOM 3020 O O . ARG A 1 400 ? -50.503 -19.040 -23.401 1.00 15.25 425 ARG A O 1
ATOM 3028 N N . LEU A 1 401 ? -49.300 -18.915 -25.293 1.00 17.57 426 LEU A N 1
ATOM 3029 C CA . LEU A 1 401 ? -50.383 -19.427 -26.116 1.00 17.09 426 LEU A CA 1
ATOM 3030 C C . LEU A 1 401 ? -49.786 -20.097 -27.343 1.00 15.77 426 LEU A C 1
ATOM 3031 O O . LEU A 1 401 ? -48.856 -19.578 -27.946 1.00 18.02 426 LEU A O 1
ATOM 3036 N N . SER A 1 402 ? -50.306 -21.274 -27.681 1.00 18.35 427 SER A N 1
ATOM 3037 C CA . SER A 1 402 ? -49.949 -21.955 -28.922 1.00 18.04 427 SER A CA 1
ATOM 3038 C C . SER A 1 402 ? -51.216 -22.381 -29.639 1.00 15.65 427 SER A C 1
ATOM 3039 O O . SER A 1 402 ? -52.290 -22.426 -29.039 1.00 18.05 427 SER A O 1
ATOM 3042 N N . ALA A 1 403 ? -51.094 -22.667 -30.929 1.00 17.33 428 ALA A N 1
ATOM 3043 C CA . ALA A 1 403 ? -52.227 -23.125 -31.735 1.00 17.33 428 ALA A CA 1
ATOM 3044 C C . ALA A 1 403 ? -51.778 -24.302 -32.604 1.00 16.94 428 ALA A C 1
ATOM 3045 O O . ALA A 1 403 ? -50.749 -24.217 -33.265 1.00 21.32 428 ALA A O 1
ATOM 3047 N N . SER A 1 404 ? -52.520 -25.409 -32.558 1.00 15.40 429 SER A N 1
ATOM 3048 C CA . SER A 1 404 ? -52.233 -26.582 -33.388 1.00 18.81 429 SER A CA 1
ATOM 3049 C C . SER A 1 404 ? -53.397 -26.805 -34.343 1.00 18.47 429 SER A C 1
ATOM 3050 O O . SER A 1 404 ? -54.545 -26.544 -33.983 1.00 17.83 429 SER A O 1
ATOM 3053 N N . ILE A 1 405 ? -53.119 -27.276 -35.556 1.00 15.11 430 ILE A N 1
ATOM 3054 C CA . ILE A 1 405 ? -54.180 -27.440 -36.534 1.00 16.48 430 ILE A CA 1
ATOM 3055 C C . ILE A 1 405 ? -55.140 -28.575 -36.167 1.00 16.16 430 ILE A C 1
ATOM 3056 O O . ILE A 1 405 ? -54.710 -29.689 -35.853 1.00 17.86 430 ILE A O 1
ATOM 3061 N N . ALA A 1 406 ? -56.442 -28.292 -36.211 1.00 16.20 431 ALA A N 1
ATOM 3062 C CA . ALA A 1 406 ? -57.450 -29.286 -35.850 1.00 16.39 431 ALA A CA 1
ATOM 3063 C C . ALA A 1 406 ? -58.235 -29.786 -37.066 1.00 25.95 431 ALA A C 1
ATOM 3064 O O . ALA A 1 406 ? -58.625 -30.949 -37.113 1.00 31.14 431 ALA A O 1
ATOM 3066 N N . SER A 1 407 ? -58.483 -28.905 -38.031 1.00 18.54 432 SER A N 1
ATOM 3067 C CA . SER A 1 407 ? -59.067 -29.289 -39.332 1.00 17.15 432 SER A CA 1
ATOM 3068 C C . SER A 1 407 ? -58.661 -28.248 -40.360 1.00 18.15 432 SER A C 1
ATOM 3069 O O . SER A 1 407 ? -58.515 -27.084 -40.017 1.00 18.17 432 SER A O 1
ATOM 3072 N N . ILE A 1 408 ? -58.480 -28.654 -41.614 1.00 18.07 433 ILE A N 1
ATOM 3073 C CA . ILE A 1 408 ? -58.051 -27.716 -42.641 1.00 17.32 433 ILE A CA 1
ATOM 3074 C C . ILE A 1 408 ? -58.380 -28.279 -44.011 1.00 20.42 433 ILE A C 1
ATOM 3075 O O . ILE A 1 408 ? -57.987 -29.396 -44.332 1.00 21.04 433 ILE A O 1
ATOM 3080 N N . VAL A 1 409 ? -59.137 -27.527 -44.808 1.00 20.85 434 VAL A N 1
ATOM 3081 C CA . VAL A 1 409 ? -59.398 -27.946 -46.183 1.00 19.05 434 VAL A CA 1
ATOM 3082 C C . VAL A 1 409 ? -59.234 -26.784 -47.158 1.00 19.63 434 VAL A C 1
ATOM 3083 O O . VAL A 1 409 ? -59.440 -25.611 -46.812 1.00 23.40 434 VAL A O 1
ATOM 3087 N N . ALA A 1 410 ? -58.827 -27.133 -48.373 1.00 24.76 435 ALA A N 1
ATOM 3088 C CA . ALA A 1 410 ? -58.616 -26.165 -49.435 1.00 26.54 435 ALA A CA 1
ATOM 3089 C C . ALA A 1 410 ? -59.937 -25.842 -50.128 1.00 27.74 435 ALA A C 1
ATOM 3090 O O . ALA A 1 410 ? -60.149 -26.205 -51.284 1.00 28.10 435 ALA A O 1
ATOM 3092 N N . ASP A 1 411 ? -60.834 -25.179 -49.408 1.00 28.26 436 ASP A N 1
ATOM 3093 C CA . ASP A 1 411 ? -62.142 -24.863 -49.966 1.00 29.69 436 ASP A CA 1
ATOM 3094 C C . ASP A 1 411 ? -62.014 -23.858 -51.124 1.00 30.89 436 ASP A C 1
ATOM 3095 O O . ASP A 1 411 ? -61.085 -23.057 -51.162 1.00 25.31 436 ASP A O 1
ATOM 3100 N N . THR A 1 412 ? -62.947 -23.921 -52.067 1.00 30.77 437 THR A N 1
ATOM 3101 C CA . THR A 1 412 ? -62.994 -22.965 -53.174 1.00 29.03 437 THR A CA 1
ATOM 3102 C C . THR A 1 412 ? -64.442 -22.536 -53.395 1.00 33.15 437 THR A C 1
ATOM 3103 O O . THR A 1 412 ? -65.351 -23.136 -52.833 1.00 33.54 437 THR A O 1
ATOM 3107 N N . LYS A 1 413 ? -64.656 -21.495 -54.196 1.00 37.59 438 LYS A N 1
ATOM 3108 C CA . LYS A 1 413 ? -66.009 -21.001 -54.448 1.00 43.71 438 LYS A CA 1
ATOM 3109 C C . LYS A 1 413 ? -66.878 -22.066 -55.112 1.00 43.87 438 LYS A C 1
ATOM 3110 O O . LYS A 1 413 ? -66.412 -22.797 -55.987 1.00 47.20 438 LYS A O 1
ATOM 3116 N N . ASP A 1 414 ? -68.135 -22.163 -54.692 1.00 40.43 439 ASP A N 1
ATOM 3117 C CA . ASP A 1 414 ? -69.062 -23.066 -55.361 1.00 46.41 439 ASP A CA 1
ATOM 3118 C C . ASP A 1 414 ? -69.782 -22.317 -56.482 1.00 48.47 439 ASP A C 1
ATOM 3119 O O . ASP A 1 414 ? -69.442 -21.169 -56.780 1.00 44.23 439 ASP A O 1
ATOM 3124 N N . SER A 1 415 ? -70.773 -22.964 -57.088 1.00 49.50 440 SER A N 1
ATOM 31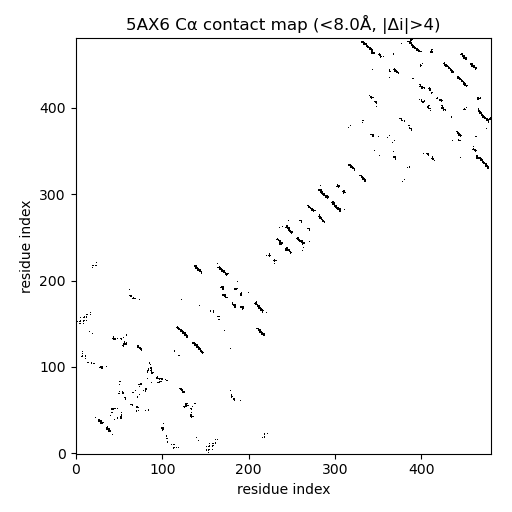25 C CA . SER A 1 415 ? -71.530 -22.373 -58.193 1.00 50.49 440 SER A CA 1
ATOM 3126 C C . SER A 1 415 ? -72.057 -20.986 -57.844 1.00 50.82 440 SER A C 1
ATOM 3127 O O . SER A 1 415 ? -72.060 -20.085 -58.681 1.00 58.80 440 SER A O 1
ATOM 3130 N N . ASN A 1 416 ? -72.493 -20.818 -56.600 1.00 50.42 441 ASN A N 1
ATOM 3131 C CA . ASN A 1 416 ? -73.044 -19.548 -56.144 1.00 49.77 441 ASN A CA 1
ATOM 3132 C C . ASN A 1 416 ? -71.977 -18.617 -55.584 1.00 49.54 441 ASN A C 1
ATOM 3133 O O . ASN A 1 416 ? -72.297 -17.590 -54.984 1.00 52.99 441 ASN A O 1
ATOM 3138 N N . GLY A 1 417 ? -70.712 -18.978 -55.783 1.00 49.03 442 GLY A N 1
ATOM 3139 C CA . GLY A 1 417 ? -69.602 -18.153 -55.334 1.00 47.25 442 GLY A CA 1
ATOM 3140 C C . GLY A 1 417 ? -69.459 -18.117 -53.824 1.00 47.05 442 GLY A C 1
ATOM 3141 O O . GLY A 1 417 ? -68.947 -17.148 -53.260 1.00 51.98 442 GLY A O 1
ATOM 3142 N N . LYS A 1 418 ? -69.910 -19.182 -53.170 1.00 42.86 443 LYS A N 1
ATOM 3143 C CA . LYS A 1 418 ? -69.859 -19.269 -51.716 1.00 44.75 443 LYS A CA 1
ATOM 3144 C C . LYS A 1 418 ? -68.881 -20.343 -51.246 1.00 41.28 443 LYS A C 1
ATOM 3145 O O . LYS A 1 418 ? -68.575 -21.276 -51.981 1.00 35.23 443 LYS A O 1
ATOM 3151 N N . TYR A 1 419 ? -68.399 -20.204 -50.014 1.00 40.83 444 TYR A N 1
ATOM 3152 C CA . TYR A 1 419 ? -67.528 -21.211 -49.415 1.00 36.60 444 TYR A CA 1
ATOM 3153 C C . TYR A 1 419 ? -68.342 -22.007 -48.399 1.00 33.19 444 TYR A C 1
ATOM 3154 O O . TYR A 1 419 ? -68.840 -21.451 -47.418 1.00 36.73 444 TYR A O 1
ATOM 3163 N N . GLN A 1 420 ? -68.497 -23.303 -48.649 1.00 29.64 445 GLN A N 1
ATOM 3164 C CA . GLN A 1 420 ? -69.394 -24.125 -47.839 1.00 33.52 445 GLN A CA 1
ATOM 3165 C C . GLN A 1 420 ? -68.698 -24.787 -46.639 1.00 34.74 445 GLN A C 1
ATOM 3166 O O . GLN A 1 420 ? -69.335 -25.047 -45.624 1.00 31.34 445 GLN A O 1
ATOM 3172 N N . ALA A 1 421 ? -67.400 -25.052 -46.747 1.00 30.07 446 ALA A N 1
ATOM 3173 C CA . ALA A 1 421 ? -66.679 -25.690 -45.639 1.00 27.94 446 ALA A CA 1
ATOM 3174 C C . ALA A 1 421 ? -66.675 -24.782 -44.409 1.00 23.27 446 ALA A C 1
ATOM 3175 O O . ALA A 1 421 ? -66.471 -23.574 -44.514 1.00 25.13 446 ALA A O 1
ATOM 3177 N N . ASP A 1 422 ? -66.916 -25.364 -43.237 1.00 26.81 447 ASP A N 1
ATOM 3178 C CA . ASP A 1 422 ? -67.089 -24.581 -42.022 1.00 24.97 447 ASP A CA 1
ATOM 3179 C C . ASP A 1 422 ? -66.717 -25.442 -40.811 1.00 24.79 447 ASP A C 1
ATOM 3180 O O . ASP A 1 422 ? -67.359 -26.459 -40.543 1.00 20.72 447 ASP A O 1
ATOM 3185 N N . PHE A 1 423 ? -65.677 -25.046 -40.086 1.00 21.30 448 PHE A N 1
ATOM 3186 C CA . PHE A 1 423 ? -65.224 -25.858 -38.958 1.00 22.47 448 PHE A CA 1
ATOM 3187 C C . PHE A 1 423 ? -65.507 -25.174 -37.622 1.00 22.03 448 PHE A C 1
ATOM 3188 O O . PHE A 1 423 ? -64.870 -25.468 -36.606 1.00 19.37 448 PHE A O 1
ATOM 3196 N N . SER A 1 424 ? -66.490 -24.282 -37.606 1.00 18.31 449 SER A N 1
ATOM 3197 C CA . SER A 1 424 ? -66.764 -23.521 -36.397 1.00 20.49 449 SER A CA 1
ATOM 3198 C C . SER A 1 424 ? -67.258 -24.412 -35.248 1.00 24.26 449 SER A C 1
ATOM 3199 O O . SER A 1 424 ? -67.096 -24.059 -34.080 1.00 21.93 449 SER A O 1
ATOM 3202 N N . SER A 1 425 ? -67.851 -25.562 -35.577 1.00 25.00 450 SER A N 1
ATOM 3203 C CA . SER A 1 425 ? -68.323 -26.507 -34.558 1.00 24.85 450 SER A CA 1
ATOM 3204 C C . SER A 1 425 ? -67.713 -27.879 -34.761 1.00 19.72 450 SER A C 1
ATOM 3205 O O . SER A 1 425 ? -67.981 -28.545 -35.755 1.00 19.40 450 SER A O 1
ATOM 3208 N N . LEU A 1 426 ? -66.890 -28.292 -33.803 1.00 19.03 451 LEU A N 1
ATOM 3209 C CA . LEU A 1 426 ? -66.144 -29.540 -33.910 1.00 19.83 451 LEU A CA 1
ATOM 3210 C C . LEU A 1 426 ? -67.048 -30.758 -34.162 1.00 16.18 451 LEU A C 1
ATOM 3211 O O . LEU A 1 426 ? -66.659 -31.696 -34.854 1.00 18.46 451 LEU A O 1
ATOM 3216 N N . ALA A 1 427 ? -68.256 -30.740 -33.607 1.00 20.76 452 ALA A N 1
ATOM 3217 C CA . ALA A 1 427 ? -69.161 -31.884 -33.754 1.00 22.69 452 ALA A CA 1
ATOM 3218 C C . ALA A 1 427 ? -69.780 -31.969 -35.151 1.00 22.38 452 ALA A C 1
ATOM 3219 O O . ALA A 1 427 ? -70.360 -32.999 -35.519 1.00 21.13 452 ALA A O 1
ATOM 3221 N N . GLY A 1 428 ? -69.644 -30.908 -35.937 1.00 20.69 453 GLY A N 1
ATOM 3222 C CA . GLY A 1 428 ? -70.199 -30.914 -37.284 1.00 22.20 453 GLY A CA 1
ATOM 3223 C C . GLY A 1 428 ? -69.231 -30.607 -38.412 1.00 24.01 453 GLY A C 1
ATOM 3224 O O . GLY A 1 428 ? -69.658 -30.162 -39.486 1.00 22.93 453 GLY A O 1
ATOM 3225 N N . ASN A 1 429 ? -67.938 -30.870 -38.204 1.00 19.27 454 ASN A N 1
ATOM 3226 C CA . ASN A 1 429 ? -66.925 -30.506 -39.201 1.00 22.46 454 ASN A CA 1
ATOM 3227 C C . ASN A 1 429 ? -67.089 -31.213 -40.557 1.00 23.30 454 ASN A C 1
ATOM 3228 O O . ASN A 1 429 ? -66.714 -30.672 -41.589 1.00 22.97 454 ASN A O 1
ATOM 3233 N N . ARG A 1 430 ? -67.630 -32.422 -40.562 1.00 19.54 455 ARG A N 1
ATOM 3234 C CA . ARG A 1 430 ? -67.765 -33.167 -41.815 1.00 26.08 455 ARG A CA 1
ATOM 3235 C C . ARG A 1 430 ? -69.068 -32.845 -42.547 1.00 29.90 455 ARG A C 1
ATOM 3236 O O . ARG A 1 430 ? -69.325 -33.376 -43.625 1.00 39.19 455 ARG A O 1
ATOM 3244 N N . ASN A 1 431 ? -69.892 -31.993 -41.958 1.00 27.03 456 ASN A N 1
ATOM 3245 C CA . ASN A 1 431 ? -71.261 -31.816 -42.436 1.00 42.42 456 ASN A CA 1
ATOM 3246 C C . ASN A 1 431 ? -71.355 -31.143 -43.806 1.00 51.87 456 ASN A C 1
ATOM 3247 O O . ASN A 1 431 ? -72.222 -31.487 -44.611 1.00 50.73 456 ASN A O 1
ATOM 3252 N N . SER A 1 432 ? -70.464 -30.193 -44.071 1.00 48.44 457 SER A N 1
ATOM 3253 C CA . SER A 1 432 ? -70.348 -29.615 -45.408 1.00 55.44 457 SER A CA 1
ATOM 3254 C C . SER A 1 432 ? -68.996 -29.975 -46.021 1.00 58.03 457 SER A C 1
ATOM 3255 O O . SER A 1 432 ? -67.955 -29.496 -45.570 1.00 49.74 457 SER A O 1
ATOM 3258 N N . GLY A 1 433 ? -69.021 -30.820 -47.049 1.00 61.73 458 GLY A N 1
ATOM 3259 C CA . GLY A 1 433 ? -67.806 -31.310 -47.678 1.00 60.33 458 GLY A CA 1
ATOM 3260 C C . GLY A 1 433 ? -66.958 -30.243 -48.352 1.00 67.73 458 GLY A C 1
ATOM 3261 O O . GLY A 1 433 ? -65.727 -30.292 -48.289 1.00 59.95 458 GLY A O 1
ATOM 3262 N N . GLY A 1 434 ? -67.614 -29.281 -48.998 1.00 61.39 459 GLY A N 1
ATOM 3263 C CA . GLY A 1 434 ? -66.916 -28.235 -49.730 1.00 53.77 459 GLY A CA 1
ATOM 3264 C C . GLY A 1 434 ? -66.484 -28.671 -51.122 1.00 54.47 459 GLY A C 1
ATOM 3265 O O . GLY A 1 434 ? -66.566 -29.853 -51.470 1.00 52.50 459 GLY A O 1
ATOM 3266 N N . GLN A 1 435 ? -66.034 -27.707 -51.923 1.00 50.64 460 GLN A N 1
ATOM 3267 C CA . GLN A 1 435 ? -65.458 -27.987 -53.239 1.00 45.11 460 GLN A CA 1
ATOM 3268 C C . GLN A 1 435 ? -63.957 -27.776 -53.148 1.00 39.39 460 GLN A C 1
ATOM 3269 O O . GLN A 1 435 ? -63.493 -26.635 -53.136 1.00 42.16 460 GLN A O 1
ATOM 3275 N N . LEU A 1 436 ? -63.187 -28.860 -53.083 1.00 35.81 461 LEU A N 1
ATOM 3276 C CA . LEU A 1 436 ? -61.801 -28.729 -52.638 1.00 36.27 461 LEU A CA 1
ATOM 3277 C C . LEU A 1 436 ? -60.785 -28.574 -53.768 1.00 36.71 461 LEU A C 1
ATOM 3278 O O . LEU A 1 436 ? -60.848 -29.260 -54.787 1.00 36.44 461 LEU A O 1
ATOM 3283 N N . GLY A 1 437 ? -59.850 -27.649 -53.575 1.00 28.12 462 GLY A N 1
ATOM 3284 C CA . GLY A 1 437 ? -58.716 -27.507 -54.473 1.00 29.55 462 GLY A CA 1
ATOM 3285 C C . GLY A 1 437 ? -57.506 -28.204 -53.878 1.00 29.86 462 GLY A C 1
ATOM 3286 O O . GLY A 1 437 ? -57.660 -29.157 -53.102 1.00 29.63 462 GLY A O 1
ATOM 3287 N N . TYR A 1 438 ? -56.307 -27.749 -54.236 1.00 24.58 463 TYR A N 1
ATOM 3288 C CA . TYR A 1 438 ? -55.083 -28.318 -53.675 1.00 26.15 463 TYR A CA 1
ATOM 3289 C C . TYR A 1 438 ? -54.567 -27.405 -52.575 1.00 29.75 463 TYR A C 1
ATOM 3290 O O . TYR A 1 438 ? -54.501 -26.194 -52.743 1.00 24.68 463 TYR A O 1
ATOM 3299 N N . LEU A 1 439 ? -54.203 -27.992 -51.447 1.00 24.40 464 LEU A N 1
ATOM 3300 C CA . LEU A 1 439 ? -53.696 -27.214 -50.327 1.00 21.34 464 LEU A CA 1
ATOM 3301 C C . LEU A 1 439 ? -52.222 -26.84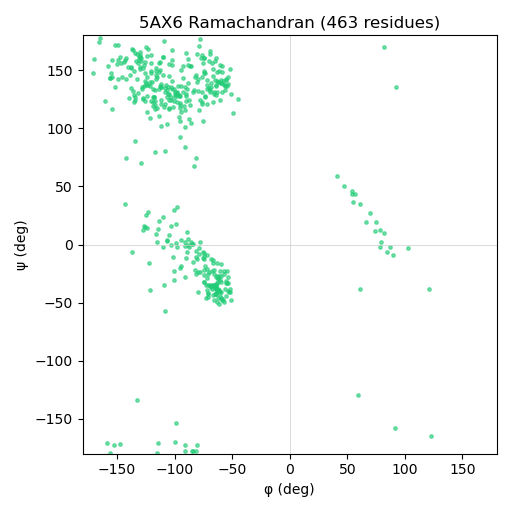2 -50.523 1.00 24.83 464 LEU A C 1
ATOM 3302 O O . LEU A 1 439 ? -51.407 -27.697 -50.874 1.00 24.85 464 LEU A O 1
ATOM 3307 N N . SER A 1 440 ? -51.876 -25.574 -50.312 1.00 22.56 465 SER A N 1
ATOM 3308 C CA . SER A 1 440 ? -50.466 -25.182 -50.248 1.00 25.86 465 SER A CA 1
ATOM 3309 C C . SER A 1 440 ? -49.996 -25.158 -48.795 1.00 26.65 465 SER A C 1
ATOM 3310 O O . SER A 1 440 ? -48.792 -25.203 -48.506 1.00 26.87 465 SER A O 1
ATOM 3313 N N . GLY A 1 441 ? -50.959 -25.066 -47.885 1.00 24.44 466 GLY A N 1
ATOM 3314 C CA . GLY A 1 441 ? -50.662 -25.064 -46.464 1.00 26.32 466 GLY A CA 1
ATOM 3315 C C . GLY A 1 441 ? -51.185 -23.838 -45.749 1.00 25.84 466 GLY A C 1
ATOM 3316 O O . GLY A 1 441 ? -52.014 -23.108 -46.279 1.00 23.19 466 GLY A O 1
ATOM 3317 N N . THR A 1 442 ? -50.687 -23.605 -44.537 1.00 25.03 467 THR A N 1
ATOM 3318 C CA . THR A 1 442 ? -51.142 -22.468 -43.755 1.00 23.08 467 THR A CA 1
ATOM 3319 C C . THR A 1 442 ? -50.036 -21.953 -42.847 1.00 23.84 467 THR A C 1
ATOM 3320 O O . THR A 1 442 ? -49.237 -22.726 -42.300 1.00 19.22 467 THR A O 1
ATOM 3324 N N . ALA A 1 443 ? -49.990 -20.635 -42.711 1.00 20.63 468 ALA A N 1
ATOM 3325 C CA . ALA A 1 443 ? -49.118 -19.983 -41.758 1.00 18.46 468 ALA A CA 1
ATOM 3326 C C . ALA A 1 443 ? -49.979 -19.406 -40.649 1.00 21.73 468 ALA A C 1
ATOM 3327 O O . ALA A 1 443 ? -50.827 -18.547 -40.898 1.00 22.05 468 ALA A O 1
ATOM 3329 N N . ILE A 1 444 ? -49.769 -19.883 -39.424 1.00 17.16 469 ILE A N 1
ATOM 3330 C CA . ILE A 1 444 ? -50.564 -19.423 -38.298 1.00 18.94 469 ILE A CA 1
ATOM 3331 C C . ILE A 1 444 ? -49.670 -18.617 -37.373 1.00 19.41 469 ILE A C 1
ATOM 3332 O O . ILE A 1 444 ? -48.625 -19.086 -36.930 1.00 18.84 469 ILE A O 1
ATOM 3337 N N . GLN A 1 445 ? -50.084 -17.386 -37.110 1.00 17.56 470 GLN A N 1
ATOM 3338 C CA . GLN A 1 445 ? -49.293 -16.456 -36.321 1.00 18.07 470 GLN A CA 1
ATOM 3339 C C . GLN A 1 445 ? -50.019 -16.110 -35.033 1.00 18.77 470 GLN A C 1
ATOM 3340 O O . GLN A 1 445 ? -51.245 -15.975 -35.022 1.00 18.61 470 GLN A O 1
ATOM 3346 N N . VAL A 1 446 ? -49.252 -15.974 -33.960 1.00 16.43 471 VAL A N 1
ATOM 3347 C CA . VAL A 1 446 ? -49.781 -15.556 -32.678 1.00 15.61 471 VAL A CA 1
ATOM 3348 C C . VAL A 1 446 ? -49.026 -14.331 -32.229 1.00 15.57 471 VAL A C 1
ATOM 3349 O O . VAL A 1 446 ? -47.794 -14.347 -32.177 1.00 18.65 471 VAL A O 1
ATOM 3353 N N . ASN A 1 447 ? -49.775 -13.292 -31.886 1.00 18.42 472 ASN A N 1
ATOM 3354 C CA . ASN A 1 447 ? -49.226 -12.047 -31.378 1.00 19.02 472 ASN A CA 1
ATOM 3355 C C . ASN A 1 447 ? -49.948 -11.634 -30.106 1.00 19.07 472 ASN A C 1
ATOM 3356 O O . ASN A 1 447 ? -51.018 -12.151 -29.808 1.00 18.92 472 ASN A O 1
ATOM 3361 N N . GLN A 1 448 ? -49.366 -10.694 -29.373 1.00 20.06 473 GLN A N 1
ATOM 3362 C CA . GLN A 1 448 ? -49.949 -10.245 -28.118 1.00 25.22 473 GLN A CA 1
ATOM 3363 C C . GLN A 1 448 ? -49.707 -8.753 -27.887 1.00 24.96 473 GLN A C 1
ATOM 3364 O O . GLN A 1 448 ? -48.653 -8.221 -28.247 1.00 23.22 473 GLN A O 1
ATOM 3370 N N . SER A 1 449 ? -50.693 -8.095 -27.288 1.00 23.97 474 SER A N 1
ATOM 3371 C CA . SER A 1 449 ? -50.484 -6.800 -26.648 1.00 26.03 474 SER A CA 1
ATOM 3372 C C . SER A 1 449 ? -50.353 -7.071 -25.160 1.00 36.12 474 SER A C 1
ATOM 3373 O O . SER A 1 449 ? -50.266 -8.224 -24.745 1.00 28.49 474 SER A O 1
ATOM 3376 N N . GLY A 1 450 ? -50.362 -6.021 -24.353 1.00 35.00 475 GLY A N 1
ATOM 3377 C CA . GLY A 1 450 ? -50.372 -6.205 -22.916 1.00 37.48 475 GLY A CA 1
ATOM 3378 C C . GLY A 1 450 ? -51.624 -6.932 -22.452 1.00 34.00 475 GLY A C 1
ATOM 3379 O O . GLY A 1 450 ? -51.593 -7.640 -21.446 1.00 39.04 475 GLY A O 1
ATOM 3380 N N . SER A 1 451 ? -52.723 -6.780 -23.188 1.00 27.22 476 SER A N 1
ATOM 3381 C CA . SER A 1 451 ? -54.007 -7.322 -22.730 1.00 34.22 476 SER A CA 1
ATOM 3382 C C . SER A 1 451 ? -54.703 -8.327 -23.665 1.00 26.51 476 SER A C 1
ATOM 3383 O O . SER A 1 451 ? -55.614 -9.033 -23.233 1.00 21.45 476 SER A O 1
ATOM 3386 N N . LYS A 1 452 ? -54.293 -8.406 -24.930 1.00 24.50 477 LYS A N 1
ATOM 3387 C CA . LYS A 1 452 ? -54.966 -9.301 -25.871 1.00 24.10 477 LYS A CA 1
ATOM 3388 C C . LYS A 1 452 ? -54.010 -10.277 -26.566 1.00 24.82 477 LYS A C 1
ATOM 3389 O O . LYS A 1 452 ? -52.852 -9.949 -26.813 1.00 23.64 477 LYS A O 1
ATOM 3395 N N . TRP A 1 453 ? -54.517 -11.473 -26.868 1.00 20.21 478 TRP A N 1
ATOM 3396 C CA . TRP A 1 453 ? -53.883 -12.388 -27.822 1.00 20.79 478 TRP A CA 1
ATOM 3397 C C . TRP A 1 453 ? -54.536 -12.241 -29.177 1.00 18.94 478 TRP A C 1
ATOM 3398 O O . TRP A 1 453 ? -55.757 -12.220 -29.266 1.00 22.96 478 TRP A O 1
ATOM 3409 N N . TYR A 1 454 ? -53.733 -12.194 -30.236 1.00 20.44 479 TYR A N 1
ATOM 3410 C CA . TYR A 1 454 ? -54.274 -12.190 -31.589 1.00 18.45 479 TYR A CA 1
ATOM 3411 C C . TYR A 1 454 ? -53.796 -13.394 -32.364 1.00 18.10 479 TYR A C 1
ATOM 3412 O O . TYR A 1 454 ? -52.599 -13.585 -32.519 1.00 21.47 479 TYR A O 1
ATOM 3421 N N . ILE A 1 455 ? -54.733 -14.195 -32.859 1.00 17.21 480 ILE A N 1
ATOM 3422 C CA . ILE A 1 455 ? -54.371 -15.360 -33.643 1.00 19.79 480 ILE A CA 1
ATOM 3423 C C . ILE A 1 455 ? -54.918 -15.173 -35.040 1.00 16.77 480 ILE A C 1
ATOM 3424 O O . ILE A 1 455 ? -56.119 -14.951 -35.222 1.00 19.80 480 ILE A O 1
ATOM 3429 N N . THR A 1 456 ? -54.029 -15.245 -36.027 1.00 16.69 481 THR A N 1
ATOM 3430 C CA . THR A 1 456 ? -54.427 -15.050 -37.416 1.00 19.23 481 THR A CA 1
ATOM 3431 C C . THR A 1 456 ? -53.763 -16.091 -38.281 1.00 20.15 481 THR A C 1
ATOM 3432 O O . THR A 1 456 ? -52.842 -16.771 -37.835 1.00 20.03 481 THR A O 1
ATOM 3436 N N . ALA A 1 457 ? -54.221 -16.206 -39.521 1.00 18.20 482 ALA A N 1
ATOM 3437 C CA . ALA A 1 457 ? -53.730 -17.248 -40.407 1.00 21.14 482 ALA A CA 1
ATOM 3438 C C . ALA A 1 457 ? -53.915 -16.885 -41.866 1.00 20.93 482 ALA A C 1
ATOM 3439 O O . ALA A 1 457 ? -54.929 -16.287 -42.241 1.00 22.33 482 ALA A O 1
ATOM 3441 N N . THR A 1 458 ? -52.948 -17.261 -42.694 1.00 19.53 483 THR A N 1
ATOM 3442 C CA . THR A 1 458 ? -53.180 -17.265 -44.136 1.00 20.70 483 THR A CA 1
ATOM 3443 C C . THR A 1 458 ? -53.134 -18.703 -44.627 1.00 27.51 483 THR A C 1
ATOM 3444 O O . THR A 1 458 ? -52.417 -19.529 -44.063 1.00 26.23 483 THR A O 1
ATOM 3448 N N . MET A 1 459 ? -53.907 -18.994 -45.670 1.00 22.79 484 MET A N 1
ATOM 3449 C CA . MET A 1 459 ? -53.895 -20.302 -46.311 1.00 24.06 484 MET A CA 1
ATOM 3450 C C . MET A 1 459 ? -53.706 -20.126 -47.809 1.00 25.69 484 MET A C 1
ATOM 3451 O O . MET A 1 459 ? -54.352 -19.277 -48.413 1.00 27.96 484 MET A O 1
ATOM 3456 N N . GLY A 1 460 ? -52.835 -20.935 -48.399 1.00 21.98 485 GLY A N 1
ATOM 3457 C CA . GLY A 1 460 ? -52.670 -20.970 -49.841 1.00 28.54 485 GLY A CA 1
ATOM 3458 C C . GLY A 1 460 ? -53.453 -22.119 -50.439 1.00 25.35 485 GLY A C 1
ATOM 3459 O O . GLY A 1 460 ? -53.365 -23.253 -49.967 1.00 23.68 485 GLY A O 1
ATOM 3460 N N . VAL A 1 461 ? -54.227 -21.825 -51.483 1.00 26.53 486 VAL A N 1
ATOM 3461 C CA . VAL A 1 461 ? -55.051 -22.827 -52.147 1.00 24.62 486 VAL A CA 1
ATOM 3462 C C . VAL A 1 461 ? -54.985 -22.651 -53.666 1.00 30.27 486 VAL A C 1
ATOM 3463 O O . VAL A 1 461 ? -55.064 -21.532 -54.166 1.00 27.37 486 VAL A O 1
ATOM 3467 N N . PHE A 1 462 ? -54.814 -23.752 -54.387 1.00 25.22 487 PHE A N 1
ATOM 3468 C CA . PHE A 1 462 ? -54.917 -23.718 -55.841 1.00 29.87 487 PHE A CA 1
ATOM 3469 C C . PHE A 1 462 ? -56.246 -24.302 -56.281 1.00 28.87 487 PHE A C 1
ATOM 3470 O O . PHE A 1 462 ? -56.590 -25.414 -55.901 1.00 28.84 487 PHE A O 1
ATOM 3478 N N . ASP A 1 463 ? -56.989 -23.548 -57.084 1.00 31.38 488 ASP A N 1
ATOM 3479 C CA . ASP A 1 463 ? -58.265 -24.009 -57.612 1.00 32.64 488 ASP A CA 1
ATOM 3480 C C . ASP A 1 463 ? -58.043 -24.612 -58.999 1.00 36.80 488 ASP A C 1
ATOM 3481 O O . ASP A 1 463 ? -57.825 -23.884 -59.961 1.00 35.74 488 ASP A O 1
ATOM 3486 N N . PRO A 1 464 ? -58.101 -25.949 -59.104 1.00 34.42 489 PRO A N 1
ATOM 3487 C CA . PRO A 1 464 ? -57.816 -26.628 -60.379 1.00 39.00 489 PRO A CA 1
ATOM 3488 C C . PRO A 1 464 ? -58.915 -26.420 -61.424 1.00 42.08 489 PRO A C 1
ATOM 3489 O O . PRO A 1 464 ? -58.637 -26.487 -62.621 1.00 39.69 489 PRO A O 1
ATOM 3493 N N . LEU A 1 465 ? -60.135 -26.156 -60.969 1.00 40.09 490 LEU A N 1
ATOM 3494 C CA . LEU A 1 465 ? -61.265 -25.906 -61.861 1.00 45.51 490 LEU A CA 1
ATOM 3495 C C . LEU A 1 465 ? -61.072 -24.639 -62.694 1.00 48.45 490 LEU A C 1
ATOM 3496 O O . LEU A 1 465 ? -61.433 -24.600 -63.870 1.00 48.48 490 LEU A O 1
ATOM 3501 N N . THR A 1 466 ? -60.505 -23.606 -62.082 1.00 45.96 491 THR A N 1
ATOM 3502 C CA . THR A 1 466 ? -60.326 -22.331 -62.768 1.00 44.33 491 THR A CA 1
ATOM 3503 C C . THR A 1 466 ? -58.851 -21.994 -62.943 1.00 42.23 491 THR A C 1
ATOM 3504 O O . THR A 1 466 ? -58.509 -20.935 -63.465 1.00 43.74 491 THR A O 1
ATOM 3508 N N . ASN A 1 467 ? -57.982 -22.904 -62.509 1.00 37.40 492 ASN A N 1
ATOM 3509 C CA . ASN A 1 467 ? -56.539 -22.686 -62.577 1.00 43.36 492 ASN A CA 1
ATOM 3510 C C . ASN A 1 467 ? -56.125 -21.377 -61.910 1.00 38.63 492 ASN A C 1
ATOM 3511 O O . ASN A 1 467 ? -55.334 -20.611 -62.454 1.00 38.48 492 ASN A O 1
ATOM 3516 N N . THR A 1 468 ? -56.661 -21.133 -60.721 1.00 33.56 493 THR A N 1
ATOM 3517 C CA . THR A 1 468 ? -56.443 -19.871 -60.028 1.00 34.48 493 THR A CA 1
ATOM 3518 C C . THR A 1 468 ? -55.801 -20.113 -58.668 1.00 39.96 493 THR A C 1
ATOM 3519 O O . THR A 1 468 ? -56.194 -21.028 -57.946 1.00 31.21 493 THR A O 1
ATOM 3523 N N . THR A 1 469 ? -54.805 -19.302 -58.332 1.00 32.16 494 THR A N 1
ATOM 3524 C CA . THR A 1 469 ? -54.126 -19.420 -57.045 1.00 34.32 494 THR A CA 1
ATOM 3525 C C . THR A 1 469 ? -54.656 -18.391 -56.057 1.00 38.31 494 THR A C 1
ATOM 3526 O O . THR A 1 469 ? -54.737 -17.195 -56.363 1.00 31.06 494 THR A O 1
ATOM 3530 N N . TYR A 1 470 ? -55.018 -18.868 -54.867 1.00 30.75 495 TYR A N 1
ATOM 3531 C CA . TYR A 1 470 ? -55.652 -18.040 -53.859 1.00 34.16 495 TYR A CA 1
ATOM 3532 C C . TYR A 1 470 ? -54.844 -17.992 -52.576 1.00 28.98 495 TYR A C 1
ATOM 3533 O O . TYR A 1 470 ? -54.171 -18.955 -52.222 1.00 26.31 495 TYR A O 1
ATOM 3542 N N . VAL A 1 471 ? -54.909 -16.856 -51.896 1.00 28.54 496 VAL A N 1
ATOM 3543 C CA . VAL A 1 471 ? -54.440 -16.761 -50.521 1.00 24.96 496 VAL A CA 1
ATOM 3544 C C . VAL A 1 471 ? -55.625 -16.329 -49.678 1.00 32.59 496 VAL A C 1
ATOM 3545 O O . VAL A 1 471 ? -56.246 -15.306 -49.964 1.00 29.33 496 VAL A O 1
ATOM 3549 N N . TYR A 1 472 ? -55.953 -17.116 -48.656 1.00 23.07 497 TYR A N 1
ATOM 3550 C CA . TYR A 1 472 ? -57.100 -16.819 -47.811 1.00 23.47 497 TYR A CA 1
ATOM 3551 C C . TYR A 1 472 ? -56.645 -16.264 -46.460 1.00 26.73 497 TYR A C 1
ATOM 3552 O O . TYR A 1 472 ? -55.611 -16.694 -45.921 1.00 25.96 497 TYR A O 1
ATOM 3561 N N . LEU A 1 473 ? -57.426 -15.328 -45.916 1.00 21.72 498 LEU A N 1
ATOM 3562 C CA . LEU A 1 473 ? -57.190 -14.761 -44.593 1.00 24.00 498 LEU A CA 1
ATOM 3563 C C . LEU A 1 473 ? -58.191 -15.274 -43.559 1.00 23.01 498 LEU A C 1
ATOM 3564 O O . LEU A 1 473 ? -59.396 -15.187 -43.768 1.00 22.36 498 LEU A O 1
ATOM 3569 N N . ASN A 1 474 ? -57.691 -15.793 -42.439 1.00 22.69 499 ASN A N 1
ATOM 3570 C CA . ASN A 1 474 ? -58.538 -16.213 -41.319 1.00 22.82 499 ASN A CA 1
ATOM 3571 C C . ASN A 1 474 ? -59.826 -16.937 -41.711 1.00 19.50 499 ASN A C 1
ATOM 3572 O O . ASN A 1 474 ? -60.921 -16.485 -41.371 1.00 23.10 499 ASN A O 1
ATOM 3577 N N . PRO A 1 475 ? -59.703 -18.062 -42.419 1.00 21.96 500 PRO A N 1
ATOM 3578 C CA . PRO A 1 475 ? -60.857 -18.763 -42.995 1.00 21.60 500 PRO A CA 1
ATOM 3579 C C . PRO A 1 475 ? -61.618 -19.681 -42.022 1.00 26.47 500 PRO A C 1
ATOM 3580 O O . PRO A 1 475 ? -61.008 -20.324 -41.167 1.00 21.20 500 PRO A O 1
ATOM 3584 N N . LYS A 1 476 ? -62.940 -19.739 -42.173 1.00 23.92 501 LYS A N 1
ATOM 3585 C CA . LYS A 1 476 ? -63.779 -20.600 -41.336 1.00 25.86 501 LYS A CA 1
ATOM 3586 C C . LYS A 1 476 ? -63.508 -22.077 -41.586 1.00 22.15 501 LYS A C 1
ATOM 3587 O O . LYS A 1 476 ? -63.968 -22.935 -40.819 1.00 23.84 501 LYS A O 1
ATOM 3593 N N . PHE A 1 477 ? -62.791 -22.384 -42.664 1.00 21.43 502 PHE A N 1
ATOM 3594 C CA . PHE A 1 477 ? -62.443 -23.775 -42.937 1.00 21.23 502 PHE A CA 1
ATOM 3595 C C . PHE A 1 477 ? -61.004 -24.091 -42.520 1.00 23.05 502 PHE A C 1
ATOM 3596 O O . PHE A 1 477 ? -60.340 -24.968 -43.089 1.00 18.98 502 PHE A O 1
ATOM 3604 N N . LEU A 1 478 ? -60.549 -23.372 -41.497 1.00 17.07 503 LEU A N 1
ATOM 3605 C CA . LEU A 1 478 ? -59.322 -23.688 -40.772 1.00 17.97 503 LEU A CA 1
ATOM 3606 C C . LEU A 1 478 ? -59.666 -23.569 -39.302 1.00 18.00 503 LEU A C 1
ATOM 3607 O O . LEU A 1 478 ? -60.167 -22.531 -38.863 1.00 18.37 503 LEU A O 1
ATOM 3612 N N . SER A 1 479 ? -59.434 -24.629 -38.534 1.00 18.12 504 SER A N 1
ATOM 3613 C CA . SER A 1 479 ? -59.696 -24.546 -37.106 1.00 16.99 504 SER A CA 1
ATOM 3614 C C . SER A 1 479 ? -58.482 -25.011 -36.332 1.00 17.19 504 SER A C 1
ATOM 3615 O O . SER A 1 479 ? -57.650 -25.748 -36.855 1.00 15.40 504 SER A O 1
ATOM 3618 N N . VAL A 1 480 ? -58.390 -24.580 -35.076 1.00 18.34 505 VAL A N 1
ATOM 3619 C CA . VAL A 1 480 ? -57.220 -24.877 -34.276 1.00 18.56 505 VAL A CA 1
ATOM 3620 C C . VAL A 1 480 ? -57.617 -25.266 -32.867 1.00 16.89 505 VAL A C 1
ATOM 3621 O O . VAL A 1 480 ? -58.664 -24.840 -32.374 1.00 17.74 505 VAL A O 1
ATOM 3625 N N . ASN A 1 481 ? -56.773 -26.073 -32.234 1.00 17.14 506 ASN A N 1
ATOM 3626 C CA . ASN A 1 481 ? -56.796 -26.237 -30.790 1.00 16.51 506 ASN A CA 1
ATOM 3627 C C . ASN A 1 481 ? -55.772 -25.302 -30.178 1.00 20.44 506 ASN A C 1
ATOM 3628 O O . ASN A 1 481 ? -54.582 -25.401 -30.486 1.00 16.85 506 ASN A O 1
ATOM 3633 N N . ILE A 1 482 ? -56.253 -24.395 -29.326 1.00 16.19 507 ILE A N 1
ATOM 3634 C CA . ILE A 1 482 ? -55.446 -23.357 -28.709 1.00 14.95 507 ILE A CA 1
ATOM 3635 C C . ILE A 1 482 ? -55.108 -23.811 -27.315 1.00 16.25 507 ILE A C 1
ATOM 3636 O O . ILE A 1 482 ? -56.001 -24.200 -26.569 1.00 20.27 507 ILE A O 1
ATOM 3641 N N . THR A 1 483 ? -53.818 -23.802 -26.988 1.00 14.91 508 THR A N 1
ATOM 3642 C CA . THR A 1 483 ? -53.342 -24.144 -25.653 1.00 17.38 508 THR A CA 1
ATOM 3643 C C . THR A 1 483 ? -52.854 -22.878 -24.974 1.00 17.17 508 THR A C 1
ATOM 3644 O O . THR A 1 483 ? -52.077 -22.133 -25.560 1.00 18.37 508 THR A O 1
ATOM 3648 N N . THR A 1 484 ? -53.297 -22.641 -23.744 1.00 16.28 509 THR A N 1
ATOM 3649 C CA . THR A 1 484 ? -52.872 -21.476 -22.993 1.00 16.39 509 THR A CA 1
ATOM 3650 C C . THR A 1 484 ? -52.318 -21.914 -21.642 1.00 18.32 509 THR A C 1
ATOM 3651 O O . THR A 1 484 ? -52.864 -22.829 -21.012 1.00 1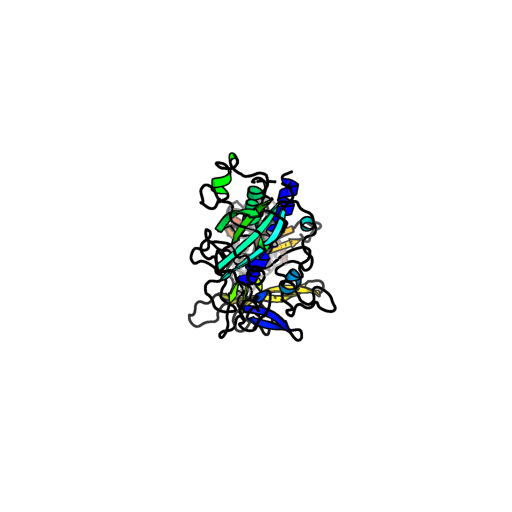6.05 509 THR A O 1
ATOM 3655 N N . TRP A 1 485 ? -51.238 -21.270 -21.194 1.00 15.32 510 TRP A N 1
ATOM 3656 C CA . TRP A 1 485 ? -50.634 -21.628 -19.914 1.00 16.93 510 TRP A CA 1
ATOM 3657 C C . TRP A 1 485 ? -49.691 -20.498 -19.511 1.00 16.93 510 TRP A C 1
ATOM 3658 O O . TRP A 1 485 ? -49.562 -19.523 -20.242 1.00 21.09 510 TRP A O 1
ATOM 3669 N N . CYS A 1 486 ? -49.066 -20.600 -18.345 1.00 14.74 511 CYS A N 1
ATOM 3670 C CA . CYS A 1 486 ? -48.047 -19.617 -17.969 1.00 14.94 511 CYS A CA 1
ATOM 3671 C C . CYS A 1 486 ? -46.740 -20.344 -17.741 1.00 17.86 511 CYS A C 1
ATOM 3672 O O . CYS A 1 486 ? -46.741 -21.504 -17.308 1.00 19.09 511 CYS A O 1
ATOM 3675 N N . SER A 1 487 ? -45.624 -19.673 -18.005 1.00 15.22 512 SER A N 1
ATOM 3676 C CA . SER A 1 487 ? -44.325 -20.331 -17.946 1.00 18.07 512 SER A CA 1
ATOM 3677 C C . SER A 1 487 ? -43.187 -19.334 -17.750 1.00 18.75 512 SER A C 1
ATOM 3678 O O . SER A 1 487 ? -43.300 -18.175 -18.141 1.00 17.62 512 SER A O 1
ATOM 3681 N N . THR A 1 488 ? -42.093 -19.801 -17.160 1.00 20.37 513 THR A N 1
ATOM 3682 C CA . THR A 1 488 ? -40.867 -19.010 -17.129 1.00 20.31 513 THR A CA 1
ATOM 3683 C C . THR A 1 488 ? -40.214 -18.996 -18.511 1.00 25.50 513 THR A C 1
ATOM 3684 O O . THR A 1 488 ? -39.377 -18.143 -18.796 1.00 24.70 513 THR A O 1
ATOM 3688 N N . GLU A 1 489 ? -40.595 -19.948 -19.361 1.00 19.88 514 GLU A N 1
ATOM 3689 C CA . GLU A 1 489 ? -40.148 -19.962 -20.756 1.00 24.94 514 GLU A CA 1
ATOM 3690 C C . GLU A 1 489 ? -40.946 -18.907 -21.513 1.00 22.71 514 GLU A C 1
ATOM 3691 O O . GLU A 1 489 ? -42.170 -18.943 -21.529 1.00 21.63 514 GLU A O 1
ATOM 3697 N N . PRO A 1 490 ? -40.260 -17.946 -22.135 1.00 24.49 515 PRO A N 1
ATOM 3698 C CA . PRO A 1 490 ? -41.017 -16.861 -22.771 1.00 22.91 515 PRO A CA 1
ATOM 3699 C C . PRO A 1 490 ? -41.710 -17.267 -24.083 1.00 24.17 515 PRO A C 1
ATOM 3700 O O . PRO A 1 490 ? -41.366 -18.263 -24.726 1.00 22.74 515 PRO A O 1
ATOM 3704 N N . GLN A 1 491 ? -42.703 -16.470 -24.455 1.00 23.23 516 GLN A N 1
ATOM 3705 C CA . GLN A 1 491 ? -43.409 -16.588 -25.718 1.00 25.32 516 GLN A CA 1
ATOM 3706 C C . GLN A 1 491 ? -42.522 -16.030 -26.834 1.00 30.72 516 GLN A C 1
ATOM 3707 O O . GLN A 1 491 ? -41.809 -15.058 -26.608 1.00 33.89 516 GLN A O 1
ATOM 3713 N N . THR A 1 492 ? -42.573 -16.638 -28.017 1.00 29.16 517 THR A N 1
ATOM 3714 C CA . THR A 1 492 ? -41.819 -16.158 -29.199 1.00 47.28 517 THR A CA 1
ATOM 3715 C C . THR A 1 492 ? -41.440 -14.670 -29.199 1.00 47.29 517 THR A C 1
ATOM 3716 O O . THR A 1 492 ? -42.289 -13.790 -29.007 1.00 53.93 517 THR A O 1
#

B-factor: mean 30.01, std 12.41, range [6.74, 96.54]

InterPro domains:
  IPR012902 Prokaryotic N-terminal methylation site [PF07963] (2-25)
  IPR012902 Prokaryotic N-terminal methylation site [PS00409] (4-24)
  IPR012902 Prokaryotic N-terminal methylation site [TIGR02532] (4-25)
  IPR048688 CofB-like, pilin domain [PF21444] (39-259)
  IPR053971 CofB-like, beta-repeat domain [PF22228] (276-348)
  IPR053972 CofB, C-terminal domain [PF22229] (361-518)

Nearest PDB structures (foldseek):
  5ax6-assembly1_A  TM=1.002E+00  e=1.743E-99  Escherichia coli
  4qs4-assembly1_A  TM=9.990E-01  e=1.088E-93  Escherichia coli
  5ypz-assembly1_A  TM=5.520E-01  e=5.123E-91  Escherichia coli
  7w65-assembly1_A  TM=3.501E-01  e=1.929E-15  Vibrio cholerae
  6mic-assembly1_A  TM=6.253E-01  e=5.670E-07  Vibrio cholerae O395

Radius of gyration: 41.21 Å; Cα contacts (8 Å, |Δi|>4): 954; chains: 1; bounding box: 60×53×125 Å

Sequence (481 aa):
DEARRQIVSNALISSEIAGIVDFVAEEQITVIEQGIEKEITNPLYEQSSGIPYINRTTNKDLNSTMSTNASEFINWGAGTSTRIFFTRKYCISTGTQGNYEFSKDYIPCEEPAILSNSDLKIDRIDFVATDNTVGSAIERVDFILTFDKSNYVSSLEKAAEQHSISFKDIYVVERNSSGAAGWRLTTISGKPLTFSGLSKNIGSLDKTKNYGLRLSIDPNLGKFLRADGRVGADKKLCWNIDNKKMSGPCLAADDSGNNLVLTKGKGAKSNEPGLLCWDLNTGTSKLCLTQIEGKDNNDKDASLIKLKDDDNGNPATMLANILVEEKSMTDSTKKELRTIPNTIYAAFSNSNASDLVITNPGNYIGNVTSEKGRIELNVQDCPVSSPDGNKLHPRLSASIASIVADTKDSNGKYQADFSSLAGNRNSGGQLGYLSGTAIQVNQSGSKWYITATMGVFDPLTNTTYVYLNPKFLSVNITTWCSTEPQT

Secondary structure (DSSP, 8-state):
-HHHHHHHHHHHHHHHHHHHHHHT-SEEEEEETTEEEEEE-GGG-TT--TTTT--B---STTSPPP--TTTSEE-STT--GGGGGS-GGGSTT--S----BSS-SS-SS--GGGGS-SEEEEEEEEEESSSSTT--EEEEEEEEEE---HHHHHHHHHHHTTT---SEEEEEEESSS-GGG-EE-EETTEE-BGGGHHHHGGG--TTSEEEEEEEE-TTTT-S--TTS-S--S-EE--BTTBS-S-EEEE-TTSS-EEEE--TT-SS---EEEE---SSS--EEEEEEEEE-TTS-EEEEEEEE-TTS-B--------EEEE-SSS---EEEE---EEEEEE--B-SHHHHB-SSTTT----TTT-TT-EEEEPPPP----TT---EEEEEEEEEEE--B---TTS------SSGGGTTS----B-EEEEEEEEEEE-SSEEEEEEEEEEEETTTTEEEEEESBTTEEEEEEEEEESSPP-

Organism: Escherichia coli (NCBI:txid562)